Protein AF-A0A0L0DKL2-F1 (afdb_monomer_lite)

pLDDT: mean 79.84, std 20.57, range [24.14, 98.56]

Sequence (684 aa):
MLRSSSLCNRSAAVASRLVRRLASSDIDAQRCAHLALGRIAAVEPHPNADRLVVCRVEVAQENGVSPVETTIVCGAPNVVEGMFVPVALPGARLTTFAPPAKAKADVAAHSSPASPGPDAVTALTGAGKTVEIKLKKAKLRGVKSAGMMLSAREMGIDSGDPAHSSGLLDLSPFVAELVGSDSNAWSALDLGQVMDASNWLGLGSVAERGAALEAWSSKLTSYSSALAVLEWDRHVNMPPGAAAARAAPLSQLQMASKAVVMDGDIGPIAASLASDPYLAAAAAETGESELSHLPASARLALRKRAVTGSVSDALIEAESKAVSATLAAWSASKAQPDAQLDWPAFAPLLQEVIDVKVAQAAAVDTHAAGIESETPYDVALAMFNPGLKFADLGPMFFDDLAPALRDLVGRKPTLAEAPEEVRAALNAPVADRDALMGLCKEVVAAQGFDFDAGRLDLSPHPFTIGIHKSDVRITTRTESVLEALLATVHEAGHGLYEQGRGSGSVPYGTPASDILSVGIHESQAILYERYIGQSLPFWEWVWPKVQAALPELAPGASAHDAYLAANAPDLSGIRVSADELRYPLHIVLRTSLEAKMFNGELKAADLPDAWNEEAGALGIPEARGPGPLQDMHWAMGAFGYFPSYTLGAMYAAQMIGAASAQVPELADGNYPAAFTALKPSARR

Structure (mmCIF, N/CA/C/O backbone):
data_AF-A0A0L0DKL2-F1
#
_entry.id   AF-A0A0L0DKL2-F1
#
loop_
_atom_site.group_PDB
_atom_site.id
_atom_site.type_symbol
_atom_site.label_atom_id
_atom_site.label_alt_id
_atom_site.label_comp_id
_atom_site.label_asym_id
_atom_site.label_entity_id
_atom_site.label_seq_id
_atom_site.pdbx_PDB_ins_code
_atom_site.Cartn_x
_atom_site.Cartn_y
_atom_site.Cartn_z
_atom_site.occupancy
_atom_site.B_iso_or_equiv
_atom_site.auth_seq_id
_atom_site.auth_comp_id
_atom_site.auth_asym_id
_atom_site.auth_atom_id
_atom_site.pdbx_PDB_model_num
ATOM 1 N N . MET A 1 1 ? -8.057 -9.614 -44.641 1.00 29.44 1 MET A N 1
ATOM 2 C CA . MET A 1 1 ? -8.191 -8.441 -45.536 1.00 29.44 1 MET A CA 1
ATOM 3 C C . MET A 1 1 ? -9.092 -7.425 -44.847 1.00 29.44 1 MET A C 1
ATOM 5 O O . MET A 1 1 ? -10.098 -7.853 -44.304 1.00 29.44 1 MET A O 1
ATOM 9 N N . LEU A 1 2 ? -8.709 -6.140 -44.868 1.00 24.78 2 LEU A N 1
ATOM 10 C CA . LEU A 1 2 ? -9.273 -4.979 -44.140 1.00 24.78 2 LEU A CA 1
ATOM 11 C C . LEU A 1 2 ? -8.710 -4.702 -42.728 1.00 24.78 2 LEU A C 1
ATOM 13 O O . LEU A 1 2 ? -9.442 -4.716 -41.747 1.00 24.78 2 LEU A O 1
ATOM 17 N N . ARG A 1 3 ? -7.413 -4.367 -42.655 1.00 24.14 3 ARG A N 1
ATOM 18 C CA . ARG A 1 3 ? -6.816 -3.434 -41.673 1.00 24.14 3 ARG A CA 1
ATOM 19 C C . ARG A 1 3 ? -5.539 -2.844 -42.290 1.00 24.14 3 ARG A C 1
ATOM 21 O O . ARG A 1 3 ? -4.489 -3.458 -42.177 1.00 24.14 3 ARG A O 1
ATOM 28 N N . SER A 1 4 ? -5.615 -1.720 -43.007 1.00 28.30 4 SER A N 1
ATOM 29 C CA . SER A 1 4 ? -4.387 -1.035 -43.469 1.00 28.30 4 SER A CA 1
ATOM 30 C C . SER A 1 4 ? -4.508 0.469 -43.749 1.00 28.30 4 SER A C 1
ATOM 32 O O . SER A 1 4 ? -3.552 1.052 -44.241 1.00 28.30 4 SER A O 1
ATOM 34 N N . SER A 1 5 ? -5.633 1.136 -43.469 1.00 24.72 5 SER A N 1
ATOM 35 C CA . SER A 1 5 ? -5.851 2.498 -43.996 1.00 24.72 5 SER A CA 1
ATOM 36 C C . SER A 1 5 ? -5.999 3.624 -42.967 1.00 24.72 5 SER A C 1
ATOM 38 O O . SER A 1 5 ? -6.076 4.777 -43.380 1.00 24.72 5 SER A O 1
ATOM 40 N N . SER A 1 6 ? -5.989 3.369 -41.652 1.00 24.83 6 SER A N 1
ATOM 41 C CA . SER A 1 6 ? -6.178 4.446 -40.655 1.00 24.83 6 SER A CA 1
ATOM 42 C C . SER A 1 6 ? -4.910 4.915 -39.928 1.00 24.83 6 SER A C 1
ATOM 44 O O . SER A 1 6 ? -4.950 5.976 -39.313 1.00 24.83 6 SER A O 1
ATOM 46 N N . LEU A 1 7 ? -3.782 4.201 -40.034 1.00 27.64 7 LEU A N 1
ATOM 47 C CA . LEU A 1 7 ? -2.496 4.603 -39.429 1.00 27.64 7 LEU A CA 1
ATOM 48 C C . LEU A 1 7 ? -1.712 5.625 -40.275 1.00 27.64 7 LEU A C 1
ATOM 50 O O . LEU A 1 7 ? -0.854 6.329 -39.755 1.00 27.64 7 LEU A O 1
ATOM 54 N N . CYS A 1 8 ? -2.037 5.765 -41.563 1.00 25.92 8 CYS A N 1
ATOM 55 C CA . CYS A 1 8 ? -1.268 6.600 -42.492 1.00 25.92 8 CYS A CA 1
ATOM 56 C C . CYS A 1 8 ? -1.589 8.111 -42.384 1.00 25.92 8 CYS A C 1
ATOM 58 O O . CYS A 1 8 ? -0.745 8.947 -42.685 1.00 25.92 8 CYS A O 1
ATOM 60 N N . ASN A 1 9 ? -2.772 8.497 -41.883 1.00 26.53 9 ASN A N 1
ATOM 61 C CA . ASN A 1 9 ? -3.268 9.880 -42.017 1.00 26.53 9 ASN A CA 1
ATOM 62 C C . ASN A 1 9 ? -3.203 10.763 -40.758 1.00 26.53 9 ASN A C 1
ATOM 64 O O . ASN A 1 9 ? -3.758 11.861 -40.762 1.00 26.53 9 ASN A O 1
ATOM 68 N N . ARG A 1 10 ? -2.524 10.344 -39.682 1.00 28.45 10 ARG A N 1
ATOM 69 C CA . ARG A 1 10 ? -2.315 11.200 -38.490 1.00 28.45 10 ARG A CA 1
ATOM 70 C C . ARG A 1 10 ? -0.860 11.301 -38.016 1.00 28.45 10 ARG A C 1
ATOM 72 O O . ARG A 1 10 ? -0.613 11.837 -36.944 1.00 28.45 10 ARG A O 1
ATOM 79 N N . SER A 1 11 ? 0.099 10.866 -38.836 1.00 35.09 11 SER A N 1
ATOM 80 C CA . SER A 1 11 ? 1.532 10.864 -38.488 1.00 35.09 11 SER A CA 1
ATOM 81 C C . SER A 1 11 ? 2.307 12.104 -38.971 1.00 35.09 11 SER A C 1
ATOM 83 O O . SER A 1 11 ? 3.428 12.350 -38.536 1.00 35.09 11 SER A O 1
ATOM 85 N N . ALA A 1 12 ? 1.713 12.931 -39.838 1.00 29.50 12 ALA A N 1
ATOM 86 C CA . ALA A 1 12 ? 2.438 13.993 -40.545 1.00 29.50 12 ALA A CA 1
ATOM 87 C C . ALA A 1 12 ? 2.711 15.271 -39.724 1.00 29.50 12 ALA A C 1
ATOM 89 O O . ALA A 1 12 ? 3.465 16.118 -40.180 1.00 29.50 12 ALA A O 1
ATOM 90 N N . ALA A 1 13 ? 2.119 15.444 -38.535 1.00 29.72 13 ALA A N 1
ATOM 91 C CA . ALA A 1 13 ? 2.308 16.658 -37.724 1.00 29.72 13 ALA A CA 1
ATOM 92 C C . ALA A 1 13 ? 3.196 16.459 -36.478 1.00 29.72 13 ALA A C 1
ATOM 94 O O . ALA A 1 13 ? 3.588 17.442 -35.850 1.00 29.72 13 ALA A O 1
ATOM 95 N N . VAL A 1 14 ? 3.528 15.211 -36.126 1.00 31.23 14 VAL A N 1
ATOM 96 C CA . VAL A 1 14 ? 4.252 14.862 -34.886 1.00 31.23 14 VAL A CA 1
ATOM 97 C C . VAL A 1 14 ? 5.723 14.505 -35.162 1.00 31.23 14 VAL A C 1
ATOM 99 O O . VAL A 1 14 ? 6.608 14.897 -34.404 1.00 31.23 14 VAL A O 1
ATOM 102 N N . ALA A 1 15 ? 6.029 13.893 -36.313 1.00 32.94 15 ALA A N 1
ATOM 103 C CA . ALA A 1 15 ? 7.392 13.479 -36.682 1.00 32.94 15 ALA A CA 1
ATOM 104 C C . ALA A 1 15 ? 8.391 14.652 -36.850 1.00 32.94 15 ALA A C 1
ATOM 106 O O . ALA A 1 15 ? 9.566 14.524 -36.516 1.00 32.94 15 ALA A O 1
ATOM 107 N N . SER A 1 16 ? 7.916 15.843 -37.243 1.00 33.62 16 SER A N 1
ATOM 108 C CA . SER A 1 16 ? 8.717 17.082 -37.368 1.00 33.62 16 SER A CA 1
ATOM 109 C C . SER A 1 16 ? 9.245 17.640 -36.024 1.00 33.62 16 SER A C 1
ATOM 111 O O . SER A 1 16 ? 10.084 18.541 -35.980 1.00 33.62 16 SER A O 1
ATOM 113 N N . ARG A 1 17 ? 8.799 17.095 -34.882 1.00 35.69 17 ARG A N 1
ATOM 114 C CA . ARG A 1 17 ? 9.321 17.451 -33.546 1.00 35.69 17 ARG A CA 1
ATOM 115 C C . ARG A 1 17 ? 10.245 16.395 -32.938 1.00 35.69 17 ARG A C 1
ATOM 117 O O . ARG A 1 17 ? 11.000 16.729 -32.025 1.00 35.69 17 ARG A O 1
ATOM 124 N N . LEU A 1 18 ? 10.241 15.173 -33.473 1.00 35.19 18 LEU A N 1
ATOM 125 C CA . LEU A 1 18 ? 10.936 13.997 -32.935 1.00 35.19 18 LEU A CA 1
ATOM 126 C C . LEU A 1 18 ? 12.467 14.147 -32.988 1.00 35.19 18 LEU A C 1
ATOM 128 O O . LEU A 1 18 ? 13.184 13.845 -32.037 1.00 35.19 18 LEU A O 1
ATOM 132 N N . VAL A 1 19 ? 12.964 14.759 -34.058 1.00 34.75 19 VAL A N 1
ATOM 133 C CA . VAL A 1 19 ? 14.386 15.041 -34.275 1.00 34.75 19 VAL A CA 1
ATOM 134 C C . VAL A 1 19 ? 14.915 16.186 -33.380 1.00 34.75 19 VAL A C 1
ATOM 136 O O . VAL A 1 19 ? 16.104 16.230 -33.063 1.00 34.75 19 VAL A O 1
ATOM 139 N N . ARG A 1 20 ? 14.043 17.072 -32.869 1.00 34.16 20 ARG A N 1
ATOM 140 C CA . ARG A 1 20 ? 14.421 18.148 -31.926 1.00 34.16 20 ARG A CA 1
ATOM 141 C C . ARG A 1 20 ? 14.434 17.725 -30.450 1.00 34.16 20 ARG A C 1
ATOM 143 O O . ARG A 1 20 ? 14.860 18.529 -29.625 1.00 34.16 20 ARG A O 1
ATOM 150 N N . ARG A 1 21 ? 13.970 16.520 -30.096 1.00 36.09 21 ARG A N 1
ATOM 151 C CA . ARG A 1 21 ? 13.740 16.105 -28.693 1.00 36.09 21 ARG A CA 1
ATOM 152 C C . ARG A 1 21 ? 14.419 14.802 -28.250 1.00 36.09 21 ARG A C 1
ATOM 154 O O . ARG A 1 21 ? 14.198 14.383 -27.121 1.00 36.09 21 ARG A O 1
ATOM 161 N N . LEU A 1 22 ? 15.305 14.218 -29.060 1.00 34.78 22 LEU A N 1
ATOM 162 C CA . LEU A 1 22 ? 16.212 13.101 -28.706 1.00 34.78 22 LEU A CA 1
ATOM 163 C C . LEU A 1 22 ? 17.305 13.507 -27.681 1.00 34.78 22 LEU A C 1
ATOM 165 O O . LEU A 1 22 ? 18.473 13.160 -27.801 1.00 34.78 22 LEU A O 1
ATOM 169 N N . ALA A 1 23 ? 16.935 14.314 -26.692 1.00 33.50 23 ALA A N 1
ATOM 170 C CA . ALA A 1 23 ? 17.777 15.312 -26.065 1.00 33.50 23 ALA A CA 1
ATOM 171 C C . ALA A 1 23 ? 17.703 15.256 -24.541 1.00 33.50 23 ALA A C 1
ATOM 173 O O . ALA A 1 23 ? 17.021 16.069 -23.923 1.00 33.50 23 ALA A O 1
ATOM 174 N N . SER A 1 24 ? 18.393 14.312 -23.907 1.00 37.81 24 SER A N 1
ATOM 175 C CA . SER A 1 24 ? 18.483 14.273 -22.436 1.00 37.81 24 SER A CA 1
ATOM 176 C C . SER A 1 24 ? 19.273 15.462 -21.850 1.00 37.81 24 SER A C 1
ATOM 178 O O . SER A 1 24 ? 19.327 15.640 -20.636 1.00 37.81 24 SER A O 1
ATOM 180 N N . SER A 1 25 ? 19.833 16.315 -22.717 1.00 39.03 25 SER A N 1
ATOM 181 C CA . SER A 1 25 ? 20.375 17.650 -22.452 1.00 39.03 25 SER A CA 1
ATOM 182 C C . SER A 1 25 ? 20.197 18.548 -23.695 1.00 39.03 25 SER A C 1
ATOM 184 O O . SER A 1 25 ? 20.017 18.036 -24.804 1.00 39.03 25 SER A O 1
ATOM 186 N N . ASP A 1 26 ? 20.333 19.878 -23.567 1.00 34.41 26 ASP A N 1
ATOM 187 C CA . ASP A 1 26 ? 20.348 20.837 -24.703 1.00 34.41 26 ASP A CA 1
ATOM 188 C C . ASP A 1 26 ? 21.360 20.465 -25.816 1.00 34.41 26 ASP A C 1
ATOM 190 O O . ASP A 1 26 ? 21.284 20.948 -26.952 1.00 34.41 26 ASP A O 1
ATOM 194 N N . ILE A 1 27 ? 22.329 19.604 -25.491 1.00 33.72 27 ILE A N 1
ATOM 195 C CA . ILE A 1 27 ? 23.403 19.140 -26.368 1.00 33.72 27 ILE A CA 1
ATOM 196 C C . ILE A 1 27 ? 22.922 18.005 -27.286 1.00 33.72 27 ILE A C 1
ATOM 198 O O . ILE A 1 27 ? 23.228 18.036 -28.477 1.00 33.72 27 ILE A O 1
ATOM 202 N N . ASP A 1 28 ? 22.117 17.061 -26.793 1.00 39.50 28 ASP A N 1
ATOM 203 C CA . ASP A 1 28 ? 21.654 15.901 -27.572 1.00 39.50 28 ASP A CA 1
ATOM 204 C C . ASP A 1 28 ? 20.499 16.256 -28.541 1.00 39.50 28 ASP A C 1
ATOM 206 O O . ASP A 1 28 ? 20.437 15.736 -29.656 1.00 39.50 28 ASP A O 1
ATOM 210 N N . ALA A 1 29 ? 19.695 17.285 -28.228 1.00 37.81 29 ALA A N 1
ATOM 211 C CA . ALA A 1 29 ? 18.717 17.891 -29.158 1.00 37.81 29 ALA A CA 1
ATOM 212 C C . ALA A 1 29 ? 19.386 18.426 -30.418 1.00 37.81 29 ALA A C 1
ATOM 214 O O . ALA A 1 29 ? 18.870 18.290 -31.526 1.00 37.81 29 ALA A O 1
ATOM 215 N N . GLN A 1 30 ? 20.555 19.047 -30.250 1.00 38.97 30 GLN A N 1
ATOM 216 C CA . GLN A 1 30 ? 21.329 19.595 -31.359 1.00 38.97 30 GLN A CA 1
ATOM 217 C C . GLN A 1 30 ? 22.033 18.504 -32.180 1.00 38.97 30 GLN A C 1
ATOM 219 O O . GLN A 1 30 ? 22.383 18.766 -33.332 1.00 38.97 30 GLN A O 1
ATOM 224 N N . ARG A 1 31 ? 22.248 17.300 -31.622 1.00 46.16 31 ARG A N 1
ATOM 225 C CA . ARG A 1 31 ? 22.868 16.164 -32.331 1.00 46.16 31 ARG A CA 1
ATOM 226 C C . ARG A 1 31 ? 21.918 15.567 -33.359 1.00 46.16 31 ARG A C 1
ATOM 228 O O . ARG A 1 31 ? 22.314 15.395 -34.509 1.00 46.16 31 ARG A O 1
ATOM 235 N N . CYS A 1 32 ? 20.671 15.314 -32.969 1.00 48.66 32 CYS A N 1
ATOM 236 C CA . CYS A 1 32 ? 19.696 14.667 -33.842 1.00 48.66 32 CYS A CA 1
ATOM 237 C C . CYS A 1 32 ? 19.052 15.627 -34.845 1.00 48.66 32 CYS A C 1
ATOM 239 O O . CYS A 1 32 ? 18.753 15.174 -35.944 1.00 48.66 32 CYS A O 1
ATOM 241 N N . ALA A 1 33 ? 18.949 16.935 -34.535 1.00 54.28 33 ALA A N 1
ATOM 242 C CA . ALA A 1 33 ? 18.310 18.004 -35.337 1.00 54.28 33 ALA A CA 1
ATOM 243 C C . ALA A 1 33 ? 18.721 18.102 -36.824 1.00 54.28 33 ALA A C 1
ATOM 245 O O . ALA A 1 33 ? 18.127 18.853 -37.598 1.00 54.28 33 ALA A O 1
ATOM 246 N N . HIS A 1 34 ? 19.774 17.390 -37.210 1.00 72.25 34 HIS A N 1
ATOM 247 C CA . HIS A 1 34 ? 20.380 17.426 -38.530 1.00 72.25 34 HIS A CA 1
ATOM 248 C C . HIS A 1 34 ? 20.650 16.024 -39.093 1.00 72.25 34 HIS A C 1
ATOM 250 O O . HIS A 1 34 ? 21.422 15.911 -40.040 1.00 72.25 34 HIS A O 1
ATOM 256 N N . LEU A 1 35 ? 20.060 14.969 -38.524 1.00 79.06 35 LEU A N 1
ATOM 257 C CA . LEU A 1 35 ? 20.120 13.617 -39.075 1.00 79.06 35 LEU A CA 1
ATOM 258 C C . LEU A 1 35 ? 18.883 13.334 -39.927 1.00 79.06 35 LEU A C 1
ATOM 260 O O . LEU A 1 35 ? 17.768 13.679 -39.544 1.00 79.06 35 LEU A O 1
ATOM 264 N N . ALA A 1 36 ? 19.082 12.700 -41.076 1.00 83.69 36 ALA A N 1
ATOM 265 C CA . ALA A 1 36 ? 18.012 12.352 -41.998 1.00 83.69 36 ALA A CA 1
ATOM 266 C C . ALA A 1 36 ? 18.309 11.038 -42.727 1.00 83.69 36 ALA A C 1
ATOM 268 O O . ALA A 1 36 ? 19.461 10.615 -42.825 1.00 83.69 36 ALA A O 1
ATOM 269 N N . LEU A 1 37 ? 17.265 10.411 -43.264 1.00 86.94 37 LEU A N 1
ATOM 270 C CA . LEU A 1 37 ? 17.404 9.307 -44.206 1.00 86.94 37 LEU A CA 1
ATOM 271 C C . LEU A 1 37 ? 17.837 9.870 -45.565 1.00 86.94 37 LEU A C 1
ATOM 273 O O . LEU A 1 37 ? 17.217 10.804 -46.078 1.00 86.94 37 LEU A O 1
ATOM 277 N N . GLY A 1 38 ? 18.898 9.322 -46.151 1.00 90.56 38 GLY A N 1
ATOM 278 C CA . GLY A 1 38 ? 19.364 9.706 -47.478 1.00 90.56 38 GLY A CA 1
ATOM 279 C C . GLY A 1 38 ? 19.451 8.524 -48.426 1.00 90.56 38 GLY A C 1
ATOM 280 O O . GLY A 1 38 ? 19.875 7.445 -48.025 1.00 90.56 38 GLY A O 1
ATOM 281 N N . ARG A 1 39 ? 19.103 8.749 -49.692 1.00 93.38 39 ARG A N 1
ATOM 282 C CA . ARG A 1 39 ? 19.331 7.825 -50.802 1.00 93.38 39 ARG A CA 1
ATOM 283 C C . ARG A 1 39 ? 20.477 8.338 -51.663 1.00 93.38 39 ARG A C 1
ATOM 285 O O . ARG A 1 39 ? 20.460 9.483 -52.114 1.00 93.38 39 ARG A O 1
ATOM 292 N N . ILE A 1 40 ? 21.472 7.502 -51.925 1.00 93.94 40 ILE A N 1
ATOM 293 C CA . ILE A 1 40 ? 22.588 7.860 -52.805 1.00 93.94 40 ILE A CA 1
ATOM 294 C C . ILE A 1 40 ? 22.101 7.807 -54.258 1.00 93.94 40 ILE A C 1
ATOM 296 O O . ILE A 1 40 ? 21.870 6.733 -54.800 1.00 93.94 40 ILE A O 1
ATOM 300 N N . ALA A 1 41 ? 21.926 8.965 -54.889 1.00 92.38 41 ALA A N 1
ATOM 301 C CA . ALA A 1 41 ? 21.422 9.080 -56.255 1.00 92.38 41 ALA A CA 1
ATOM 302 C C . ALA A 1 41 ? 22.512 8.866 -57.316 1.00 92.38 41 ALA A C 1
ATOM 304 O O . ALA A 1 41 ? 22.228 8.295 -58.362 1.00 92.38 41 ALA A O 1
ATOM 305 N N . ALA A 1 42 ? 23.744 9.319 -57.056 1.00 93.69 42 ALA A N 1
ATOM 306 C CA . ALA A 1 42 ? 24.882 9.126 -57.960 1.00 93.69 42 ALA A CA 1
ATOM 307 C C . ALA A 1 42 ? 26.216 9.112 -57.201 1.00 93.69 42 ALA A C 1
ATOM 309 O O . ALA A 1 42 ? 26.351 9.806 -56.185 1.00 93.69 42 ALA A O 1
ATOM 310 N N . VAL A 1 43 ? 27.207 8.375 -57.709 1.00 94.62 43 VAL A N 1
ATOM 311 C CA . VAL A 1 43 ? 28.568 8.300 -57.152 1.00 94.62 43 VAL A CA 1
ATOM 312 C C . VAL A 1 43 ? 29.601 8.539 -58.255 1.00 94.62 43 VAL A C 1
ATOM 314 O O . VAL A 1 43 ? 29.779 7.718 -59.148 1.00 94.62 43 VAL A O 1
ATOM 317 N N . GLU A 1 44 ? 30.339 9.647 -58.169 1.00 93.56 44 GLU A N 1
ATOM 318 C CA . GLU A 1 44 ? 31.346 10.026 -59.170 1.00 93.56 44 GLU A CA 1
ATOM 319 C C . GLU A 1 44 ? 32.768 10.067 -58.575 1.00 93.56 44 GLU A C 1
ATOM 321 O O . GLU A 1 44 ? 32.941 10.433 -57.407 1.00 93.56 44 GLU A O 1
ATOM 326 N N . PRO A 1 45 ? 33.826 9.746 -59.348 1.00 91.69 45 PRO A N 1
ATOM 327 C CA . PRO A 1 45 ? 35.206 9.897 -58.890 1.00 91.69 45 PRO A CA 1
ATOM 328 C C . PRO A 1 45 ? 35.524 11.344 -58.498 1.00 91.69 45 PRO A C 1
ATOM 330 O O . PRO A 1 45 ? 35.196 12.289 -59.220 1.00 91.69 45 PRO A O 1
ATOM 333 N N . HIS A 1 46 ? 36.210 11.546 -57.371 1.00 92.50 46 HIS A N 1
ATOM 334 C CA . HIS A 1 46 ? 36.582 12.893 -56.959 1.00 92.50 46 HIS A CA 1
ATOM 335 C C . HIS A 1 46 ? 37.692 13.465 -57.869 1.00 92.50 46 HIS A C 1
ATOM 337 O O . HIS A 1 46 ? 38.769 12.874 -57.964 1.00 92.50 46 HIS A O 1
ATOM 343 N N . PRO A 1 47 ? 37.524 14.669 -58.455 1.00 86.81 47 PRO A N 1
ATOM 344 C CA . PRO A 1 47 ? 38.418 15.200 -59.496 1.00 86.81 47 PRO A CA 1
ATOM 345 C C . PRO A 1 47 ? 39.865 15.422 -59.033 1.00 86.81 47 PRO A C 1
ATOM 347 O O . PRO A 1 47 ? 40.784 15.451 -59.842 1.00 86.81 47 PRO A O 1
ATOM 350 N N . ASN A 1 48 ? 40.066 15.587 -57.721 1.00 88.00 48 ASN A N 1
ATOM 351 C CA . ASN A 1 48 ? 41.367 15.884 -57.113 1.00 88.00 48 ASN A CA 1
ATOM 352 C C . ASN A 1 48 ? 41.799 14.860 -56.034 1.00 88.00 48 ASN A C 1
ATOM 354 O O . ASN A 1 48 ? 42.584 15.204 -55.141 1.00 88.00 48 ASN A O 1
ATOM 358 N N . ALA A 1 49 ? 41.213 13.650 -56.000 1.00 87.12 49 ALA A N 1
ATOM 359 C CA . ALA A 1 49 ? 41.537 12.657 -54.967 1.00 87.12 49 ALA A CA 1
ATOM 360 C C . ALA A 1 49 ? 41.177 11.209 -55.340 1.00 87.12 49 ALA A C 1
ATOM 362 O O . ALA A 1 49 ? 40.006 10.883 -55.465 1.00 87.12 49 ALA A O 1
ATOM 363 N N . ASP A 1 50 ? 42.168 10.317 -55.339 1.00 83.56 50 ASP A N 1
ATOM 364 C CA . ASP A 1 50 ? 41.985 8.915 -55.763 1.00 83.56 50 ASP A CA 1
ATOM 365 C C . ASP A 1 50 ? 41.201 8.037 -54.771 1.00 83.56 50 ASP A C 1
ATOM 367 O O . ASP A 1 50 ? 40.780 6.937 -55.106 1.00 83.56 50 ASP A O 1
ATOM 371 N N . ARG A 1 51 ? 41.041 8.491 -53.520 1.00 84.25 51 ARG A N 1
ATOM 372 C CA . ARG A 1 51 ? 40.381 7.738 -52.432 1.00 84.25 51 ARG A CA 1
ATOM 373 C C . ARG A 1 51 ? 39.051 8.341 -51.987 1.00 84.25 51 ARG A C 1
ATOM 375 O O . ARG A 1 51 ? 38.542 7.965 -50.936 1.00 84.25 51 ARG A O 1
ATOM 382 N N . LEU A 1 52 ? 38.544 9.331 -52.716 1.00 88.62 52 LEU A N 1
ATOM 383 C CA . LEU A 1 52 ? 37.277 9.979 -52.406 1.00 88.62 52 LEU A CA 1
ATOM 384 C C . LEU A 1 52 ? 36.353 9.890 -53.613 1.00 88.62 52 LEU A C 1
ATOM 386 O O . LEU A 1 52 ? 36.798 9.922 -54.760 1.00 88.62 52 LEU A O 1
ATOM 390 N N . VAL A 1 53 ? 35.063 9.856 -53.331 1.00 90.75 53 VAL A N 1
ATOM 391 C CA . VAL A 1 53 ? 33.995 9.984 -54.315 1.00 90.75 53 VAL A CA 1
ATOM 392 C C . VAL A 1 53 ? 33.133 11.192 -53.978 1.00 90.75 53 VAL A C 1
ATOM 394 O O . VAL A 1 53 ? 33.071 11.641 -52.829 1.00 90.75 53 VAL A O 1
ATOM 397 N N . VAL A 1 54 ? 32.490 11.746 -54.996 1.00 92.75 54 VAL A N 1
ATOM 398 C CA . VAL A 1 54 ? 31.496 12.804 -54.876 1.00 92.75 54 VAL A CA 1
ATOM 399 C C . VAL A 1 54 ? 30.135 12.147 -55.028 1.00 92.75 54 VAL A C 1
ATOM 401 O O . VAL A 1 54 ? 29.774 11.698 -56.112 1.00 92.75 54 VAL A O 1
ATOM 404 N N . CYS A 1 55 ? 29.394 12.071 -53.927 1.00 94.25 55 CYS A N 1
ATOM 405 C CA . CYS A 1 55 ? 28.061 11.497 -53.913 1.00 94.25 55 CYS A CA 1
ATOM 406 C C . CYS A 1 55 ? 27.020 12.599 -54.042 1.00 94.25 55 CYS A C 1
ATOM 408 O O . CYS A 1 55 ? 27.069 13.616 -53.341 1.00 94.25 55 CYS A O 1
ATOM 410 N N . ARG A 1 56 ? 26.041 12.362 -54.903 1.00 95.00 56 ARG A N 1
ATOM 411 C CA . ARG A 1 56 ? 24.781 13.091 -54.929 1.00 95.00 56 ARG A CA 1
ATOM 412 C C . ARG A 1 56 ? 23.787 12.304 -54.090 1.00 95.00 56 ARG A C 1
ATOM 414 O O . ARG A 1 56 ? 23.556 11.132 -54.369 1.00 95.00 56 ARG A O 1
ATOM 421 N N . VAL A 1 57 ? 23.253 12.916 -53.043 1.00 92.81 57 VAL A N 1
ATOM 422 C CA . VAL A 1 57 ? 22.406 12.245 -52.053 1.00 92.81 57 VAL A CA 1
ATOM 423 C C . VAL A 1 57 ? 21.071 12.971 -51.974 1.00 92.81 57 VAL A C 1
ATOM 425 O O . VAL A 1 57 ? 21.035 14.168 -51.699 1.00 92.81 57 VAL A O 1
ATOM 428 N N . GLU A 1 58 ? 19.983 12.256 -52.226 1.00 92.94 58 GLU A N 1
ATOM 429 C CA . GLU A 1 58 ? 18.617 12.719 -51.998 1.00 92.94 58 GLU A CA 1
ATOM 430 C C . GLU A 1 58 ? 18.297 12.539 -50.517 1.00 92.94 58 GLU A C 1
ATOM 432 O O . GLU A 1 58 ? 18.288 11.419 -50.017 1.00 92.94 58 GLU A O 1
ATOM 437 N N . VAL A 1 59 ? 18.064 13.630 -49.795 1.00 88.88 59 VAL A N 1
ATOM 438 C CA . VAL A 1 59 ? 17.823 13.591 -48.349 1.00 88.88 59 VAL A CA 1
ATOM 439 C C . VAL A 1 59 ? 16.347 13.823 -48.073 1.00 88.88 59 VAL A C 1
ATOM 441 O O . VAL A 1 59 ? 15.810 14.876 -48.439 1.00 88.88 59 VAL A O 1
ATOM 444 N N . ALA A 1 60 ? 15.706 12.853 -47.416 1.00 83.44 60 ALA A N 1
ATOM 445 C CA . ALA A 1 60 ? 14.316 12.949 -46.987 1.00 83.44 60 ALA A CA 1
ATOM 446 C C . ALA A 1 60 ? 14.103 14.218 -46.151 1.00 83.44 60 ALA A C 1
ATOM 448 O O . ALA A 1 60 ? 14.957 14.611 -45.351 1.00 83.44 60 ALA A O 1
ATOM 449 N N . GLN A 1 61 ? 12.977 14.885 -46.382 1.00 74.88 61 GLN A N 1
ATOM 450 C CA . GLN A 1 61 ? 12.597 16.104 -45.679 1.00 74.88 61 GLN A CA 1
ATOM 451 C C . GLN A 1 61 ? 11.423 15.817 -44.747 1.00 74.88 61 GLN A C 1
ATOM 453 O O . GLN A 1 61 ? 10.615 14.924 -44.999 1.00 74.88 61 GLN A O 1
ATOM 458 N N . GLU A 1 62 ? 11.298 16.608 -43.684 1.00 59.94 62 GLU A N 1
ATOM 459 C CA . GLU A 1 62 ? 10.139 16.523 -42.797 1.00 59.94 62 GLU A CA 1
ATOM 460 C C . GLU A 1 62 ? 8.825 16.768 -43.570 1.00 59.94 62 GLU A C 1
ATOM 462 O O . GLU A 1 62 ? 8.766 17.575 -44.501 1.00 59.94 62 GLU A O 1
ATOM 467 N N . ASN A 1 63 ? 7.748 16.103 -43.137 1.00 56.53 63 ASN A N 1
ATOM 468 C CA . ASN A 1 63 ? 6.367 16.301 -43.603 1.00 56.53 63 ASN A CA 1
ATOM 469 C C . ASN A 1 63 ? 6.091 15.928 -45.075 1.00 56.53 63 ASN A C 1
ATOM 471 O O . ASN A 1 63 ? 5.224 16.530 -45.708 1.00 56.53 63 ASN A O 1
ATOM 475 N N . GLY A 1 64 ? 6.801 14.938 -45.628 1.00 55.91 64 GLY A N 1
ATOM 476 C CA . GLY A 1 64 ? 6.527 14.419 -46.977 1.00 55.91 64 GLY A CA 1
ATOM 477 C C . GLY A 1 64 ? 6.859 15.407 -48.101 1.00 55.91 64 GLY A C 1
ATOM 478 O O . GLY A 1 64 ? 6.355 15.282 -49.218 1.00 55.91 64 GLY A O 1
ATOM 479 N N . VAL A 1 65 ? 7.693 16.407 -47.807 1.00 66.25 65 VAL A N 1
ATOM 480 C CA . VAL A 1 65 ? 8.267 17.299 -48.815 1.00 66.25 65 VAL A CA 1
ATOM 481 C C . VAL A 1 65 ? 9.238 16.503 -49.687 1.00 66.25 65 VAL A C 1
ATOM 483 O O . VAL A 1 65 ? 9.891 15.565 -49.229 1.00 66.25 65 VAL A O 1
ATOM 486 N N . SER A 1 66 ? 9.335 16.878 -50.963 1.00 75.00 66 SER A N 1
ATOM 487 C CA . SER A 1 66 ? 10.246 16.234 -51.906 1.00 75.00 66 SER A CA 1
ATOM 488 C C . SER A 1 66 ? 11.692 16.233 -51.380 1.00 75.00 66 SER A C 1
ATOM 490 O O . SER A 1 66 ? 12.138 17.262 -50.858 1.00 75.00 66 SER A O 1
ATOM 492 N N . PRO A 1 67 ? 12.428 15.112 -51.515 1.00 82.12 67 PRO A N 1
ATOM 493 C CA . PRO A 1 67 ? 13.807 15.015 -51.056 1.00 82.12 67 PRO A CA 1
ATOM 494 C C . PRO A 1 67 ? 14.680 16.137 -51.617 1.00 82.12 67 PRO A C 1
ATOM 496 O O . PRO A 1 67 ? 14.551 16.527 -52.780 1.00 82.12 67 PRO A O 1
ATOM 499 N N . VAL A 1 68 ? 15.588 16.651 -50.790 1.00 85.19 68 VAL A N 1
ATOM 500 C CA . VAL A 1 68 ? 16.541 17.683 -51.208 1.00 85.19 68 VAL A CA 1
ATOM 501 C C . VAL A 1 68 ? 17.841 17.016 -51.616 1.00 85.19 68 VAL A C 1
ATOM 503 O O . VAL A 1 68 ? 18.442 16.270 -50.846 1.00 85.19 68 VAL A O 1
ATOM 506 N N . GLU A 1 69 ? 18.297 17.323 -52.825 1.00 89.69 69 GLU A N 1
ATOM 507 C CA . GLU A 1 69 ? 19.582 16.853 -53.323 1.00 89.69 69 GLU A CA 1
ATOM 508 C C . GLU A 1 69 ? 20.736 17.615 -52.651 1.00 89.69 69 GLU A C 1
ATOM 510 O O . GLU A 1 69 ? 20.776 18.849 -52.633 1.00 89.69 69 GLU A O 1
ATOM 515 N N . THR A 1 70 ? 21.705 16.879 -52.109 1.00 89.12 70 THR A N 1
ATOM 516 C CA . THR A 1 70 ? 22.930 17.428 -51.523 1.00 89.12 70 THR A CA 1
ATOM 517 C C . THR A 1 70 ? 24.167 16.712 -52.057 1.00 89.12 70 THR A C 1
ATOM 519 O O . THR A 1 70 ? 24.133 15.535 -52.410 1.00 89.12 70 THR A O 1
ATOM 522 N N . THR A 1 71 ? 25.291 17.424 -52.108 1.00 92.56 71 THR A N 1
ATOM 523 C CA . THR A 1 71 ? 26.588 16.851 -52.486 1.00 92.56 71 THR A CA 1
ATOM 524 C C . THR A 1 71 ? 27.380 16.499 -51.233 1.00 92.56 71 THR A C 1
ATOM 526 O O . THR A 1 71 ? 27.677 17.383 -50.423 1.00 92.56 71 THR A O 1
ATOM 529 N N . ILE A 1 72 ? 27.765 15.232 -51.082 1.00 92.56 72 ILE A N 1
ATOM 530 C CA . ILE A 1 72 ? 28.572 14.735 -49.962 1.00 92.56 72 ILE A CA 1
ATOM 531 C C . ILE A 1 72 ? 29.807 14.032 -50.517 1.00 92.56 72 ILE A C 1
ATOM 533 O O . ILE A 1 72 ? 29.708 13.085 -51.288 1.00 92.56 72 ILE A O 1
ATOM 537 N N . VAL A 1 73 ? 30.990 14.490 -50.111 1.00 90.81 73 VAL A N 1
ATOM 538 C CA . VAL A 1 73 ? 32.246 13.804 -50.436 1.00 90.81 73 VAL A CA 1
ATOM 539 C C . VAL A 1 73 ? 32.446 12.660 -49.446 1.00 90.81 73 VAL A C 1
ATOM 541 O O . VAL A 1 73 ? 32.481 12.896 -48.239 1.00 90.81 73 VAL A O 1
ATOM 544 N N . CYS A 1 74 ? 32.593 11.437 -49.951 1.00 88.88 74 CYS A N 1
ATOM 545 C CA . CYS A 1 74 ? 32.698 10.223 -49.147 1.00 88.88 74 CYS A CA 1
ATOM 546 C C . CYS A 1 74 ? 34.005 9.477 -49.432 1.00 88.88 74 CYS A C 1
ATOM 548 O O . CYS A 1 74 ? 34.509 9.498 -50.552 1.00 88.88 74 CYS A O 1
ATOM 550 N N . GLY A 1 75 ? 34.560 8.823 -48.412 1.00 87.00 75 GLY A N 1
ATOM 551 C CA . GLY A 1 75 ? 35.707 7.916 -48.542 1.00 87.00 75 GLY A CA 1
ATOM 552 C C . GLY A 1 75 ? 35.413 6.500 -48.045 1.00 87.00 75 GLY A C 1
ATOM 553 O O . GLY A 1 75 ? 36.348 5.732 -47.834 1.00 87.00 75 GLY A O 1
ATOM 554 N N . ALA A 1 76 ? 34.143 6.175 -47.788 1.00 85.56 76 ALA A N 1
ATOM 555 C CA . ALA A 1 76 ? 33.753 4.861 -47.303 1.00 85.56 76 ALA A CA 1
ATOM 556 C C . ALA A 1 76 ? 33.869 3.822 -48.433 1.00 85.56 76 ALA A C 1
ATOM 558 O O . ALA A 1 76 ? 33.451 4.099 -49.557 1.00 85.56 76 ALA A O 1
ATOM 559 N N . PRO A 1 77 ? 34.419 2.628 -48.159 1.00 83.56 77 PRO A N 1
ATOM 560 C CA . PRO A 1 77 ? 34.688 1.625 -49.189 1.00 83.56 77 PRO A CA 1
ATOM 561 C C . PRO A 1 77 ? 33.423 0.947 -49.737 1.00 83.56 77 PRO A C 1
ATOM 563 O O . PRO A 1 77 ? 33.476 0.346 -50.803 1.00 83.56 77 PRO A O 1
ATOM 566 N N . ASN A 1 78 ? 32.302 1.034 -49.018 1.00 86.56 78 ASN A N 1
ATOM 567 C CA . ASN A 1 78 ? 31.026 0.389 -49.339 1.00 86.56 78 ASN A CA 1
ATOM 568 C C . ASN A 1 78 ? 29.980 1.352 -49.928 1.00 86.56 78 ASN A C 1
ATOM 570 O O . ASN A 1 78 ? 28.800 1.023 -49.969 1.00 86.56 78 ASN A O 1
ATOM 574 N N . VAL A 1 79 ? 30.386 2.551 -50.348 1.00 89.69 79 VAL A N 1
ATOM 575 C CA . VAL A 1 79 ? 29.475 3.531 -50.949 1.00 89.69 79 VAL A CA 1
ATOM 576 C C . VAL A 1 79 ? 29.009 3.064 -52.333 1.00 89.69 79 VAL A C 1
ATOM 578 O O . VAL A 1 79 ? 29.832 2.820 -53.214 1.00 89.69 79 VAL A O 1
ATOM 581 N N . VAL A 1 80 ? 27.694 2.945 -52.535 1.00 90.19 80 VAL A N 1
ATOM 582 C CA . VAL A 1 80 ? 27.096 2.509 -53.811 1.00 90.19 80 VAL A CA 1
ATOM 583 C C . VAL A 1 80 ? 25.845 3.318 -54.153 1.00 90.19 80 VAL A C 1
ATOM 585 O O . VAL A 1 80 ? 25.138 3.798 -53.267 1.00 90.19 80 VAL A O 1
ATOM 588 N N . GLU A 1 81 ? 25.570 3.481 -55.448 1.00 93.25 81 GLU A N 1
ATOM 589 C CA . GLU A 1 81 ? 24.336 4.113 -55.928 1.00 93.25 81 GLU A CA 1
ATOM 590 C C . GLU A 1 81 ? 23.102 3.302 -55.512 1.00 93.25 81 GLU A C 1
ATOM 592 O O . GLU A 1 81 ? 23.113 2.073 -55.505 1.00 93.25 81 GLU A O 1
ATOM 597 N N . GLY A 1 82 ? 22.027 3.999 -55.151 1.00 88.12 82 GLY A N 1
ATOM 598 C CA . GLY A 1 82 ? 20.777 3.420 -54.667 1.00 88.12 82 GLY A CA 1
ATOM 599 C C . GLY A 1 82 ? 20.749 3.081 -53.174 1.00 88.12 82 GLY A C 1
ATOM 600 O O . GLY A 1 82 ? 19.659 2.851 -52.660 1.00 88.12 82 GLY A O 1
ATOM 601 N N . MET A 1 83 ? 21.891 3.095 -52.477 1.00 88.75 83 MET A N 1
ATOM 602 C CA . MET A 1 83 ? 21.968 2.773 -51.048 1.00 88.75 83 MET A CA 1
ATOM 603 C C . MET A 1 83 ? 21.237 3.812 -50.190 1.00 88.75 83 MET A C 1
ATOM 605 O O . MET A 1 83 ? 21.382 5.021 -50.404 1.00 88.75 83 MET A O 1
ATOM 609 N N . PHE A 1 84 ? 20.492 3.334 -49.194 1.00 88.31 84 PHE A N 1
ATOM 610 C CA . PHE A 1 84 ? 19.914 4.161 -48.139 1.00 88.31 84 PHE A CA 1
ATOM 611 C C . PHE A 1 84 ? 20.853 4.232 -46.938 1.00 88.31 84 PHE A C 1
ATOM 613 O O . PHE A 1 84 ? 21.339 3.204 -46.478 1.00 88.31 84 PHE A O 1
ATOM 620 N N . VAL A 1 85 ? 21.108 5.434 -46.422 1.00 88.19 85 VAL A N 1
ATOM 621 C CA . VAL A 1 85 ? 22.066 5.676 -45.331 1.00 88.19 85 VAL A CA 1
ATOM 622 C C . VAL A 1 85 ? 21.582 6.787 -44.393 1.00 88.19 85 VAL A C 1
ATOM 624 O O . VAL A 1 85 ? 20.850 7.682 -44.831 1.00 88.19 85 VAL A O 1
ATOM 627 N N . PRO A 1 86 ? 22.018 6.813 -43.120 1.00 86.38 86 PRO A N 1
ATOM 628 C CA . PRO A 1 86 ? 21.870 7.991 -42.277 1.00 86.38 86 PRO A CA 1
ATOM 629 C C . PRO A 1 86 ? 22.781 9.120 -42.772 1.00 86.38 86 PRO A C 1
ATOM 631 O O . PRO A 1 86 ? 23.971 8.921 -43.039 1.00 86.38 86 PRO A O 1
ATOM 634 N N . VAL A 1 87 ? 22.234 10.329 -42.853 1.00 88.25 87 VAL A N 1
ATOM 635 C CA . VAL A 1 87 ? 22.931 11.531 -43.318 1.00 88.25 87 VAL A CA 1
ATOM 636 C C . VAL A 1 87 ? 22.924 12.594 -42.232 1.00 88.25 87 VAL A C 1
ATOM 638 O O . VAL A 1 87 ? 21.869 13.079 -41.841 1.00 88.25 87 VAL A O 1
ATOM 641 N N . ALA A 1 88 ? 24.112 13.020 -41.808 1.00 84.56 88 ALA A N 1
ATOM 642 C CA . ALA A 1 88 ? 24.312 14.207 -40.993 1.00 84.56 88 ALA A CA 1
ATOM 643 C C . ALA A 1 88 ? 24.475 15.458 -41.864 1.00 84.56 88 ALA A C 1
ATOM 645 O O . ALA A 1 88 ? 25.444 15.613 -42.610 1.00 84.56 88 ALA A O 1
ATOM 646 N N . LEU A 1 89 ? 23.535 16.386 -41.739 1.00 85.44 89 LEU A N 1
ATOM 647 C CA . LEU A 1 89 ? 23.517 17.676 -42.414 1.00 85.44 89 LEU A CA 1
ATOM 648 C C . LEU A 1 89 ? 24.362 18.726 -41.663 1.00 85.44 89 LEU A C 1
ATOM 650 O O . LEU A 1 89 ? 24.648 18.583 -40.470 1.00 85.44 89 LEU A O 1
ATOM 654 N N . PRO A 1 90 ? 24.782 19.820 -42.333 1.00 83.19 90 PRO A N 1
ATOM 655 C CA . PRO A 1 90 ? 25.516 20.901 -41.685 1.00 83.19 90 PRO A CA 1
ATOM 656 C C . PRO A 1 90 ? 24.758 21.453 -40.473 1.00 83.19 90 PRO A C 1
ATOM 658 O O . PRO A 1 90 ? 23.608 21.863 -40.596 1.00 83.19 90 PRO A O 1
ATOM 661 N N . GLY A 1 91 ? 25.432 21.506 -39.326 1.00 72.81 91 GLY A N 1
ATOM 662 C CA . GLY A 1 91 ? 24.819 21.801 -38.032 1.00 72.81 91 GLY A CA 1
ATOM 663 C C . GLY A 1 91 ? 24.850 20.614 -37.070 1.00 72.81 91 GLY A C 1
ATOM 664 O O . GLY A 1 91 ? 24.946 20.856 -35.867 1.00 72.81 91 GLY A O 1
ATOM 665 N N . ALA A 1 92 ? 24.873 19.377 -37.589 1.00 69.31 92 ALA A N 1
ATOM 666 C CA . ALA A 1 92 ? 24.968 18.151 -36.797 1.00 69.31 92 ALA A CA 1
ATOM 667 C C . ALA A 1 92 ? 26.220 18.135 -35.910 1.00 69.31 92 ALA A C 1
ATOM 669 O O . ALA A 1 92 ? 27.288 18.621 -36.300 1.00 69.31 92 ALA A O 1
ATOM 670 N N . ARG A 1 93 ? 26.097 17.543 -34.723 1.00 67.62 93 ARG A N 1
ATOM 671 C CA . ARG A 1 93 ? 27.205 17.301 -33.794 1.00 67.62 93 ARG A CA 1
ATOM 672 C C . ARG A 1 93 ? 27.437 15.798 -33.680 1.00 67.62 93 ARG A C 1
ATOM 674 O O . ARG A 1 93 ? 26.532 15.071 -33.285 1.00 67.62 93 ARG A O 1
ATOM 681 N N . LEU A 1 94 ? 28.634 15.346 -34.044 1.00 65.50 94 LEU A N 1
ATOM 682 C CA . LEU A 1 94 ? 29.016 13.932 -34.062 1.00 65.50 94 LEU A CA 1
ATOM 683 C C . LEU A 1 94 ? 30.148 13.666 -33.074 1.00 65.50 94 LEU A C 1
ATOM 685 O O . LEU A 1 94 ? 30.982 14.537 -32.818 1.00 65.50 94 LEU A O 1
ATOM 689 N N . THR A 1 95 ? 30.206 12.442 -32.564 1.00 57.25 95 THR A N 1
ATOM 690 C CA . THR A 1 95 ? 31.296 11.978 -31.704 1.00 57.25 95 THR A CA 1
ATOM 691 C C . THR A 1 95 ? 32.278 11.188 -32.562 1.00 57.25 95 THR A C 1
ATOM 693 O O . THR A 1 95 ? 31.915 10.157 -33.121 1.00 57.25 95 THR A O 1
ATOM 696 N N . THR A 1 96 ? 33.518 11.660 -32.700 1.00 52.00 96 THR A N 1
ATOM 697 C CA . THR A 1 96 ? 34.542 10.992 -33.522 1.00 52.00 96 THR A CA 1
ATOM 698 C C . THR A 1 96 ? 35.787 10.678 -32.699 1.00 52.00 96 THR A C 1
ATOM 700 O O . THR A 1 96 ? 36.049 11.303 -31.674 1.00 52.00 96 THR A O 1
ATOM 703 N N . PHE A 1 97 ? 36.615 9.740 -33.152 1.00 44.72 97 PHE A N 1
ATOM 704 C CA . PHE A 1 97 ? 37.925 9.495 -32.539 1.00 44.72 97 PHE A CA 1
ATOM 705 C C . PHE A 1 97 ? 38.942 10.534 -33.029 1.00 44.72 97 PHE A C 1
ATOM 707 O O . PHE A 1 97 ? 38.968 10.868 -34.216 1.00 44.72 97 PHE A O 1
ATOM 714 N N . ALA A 1 98 ? 39.779 11.065 -32.130 1.00 33.94 98 ALA A N 1
ATOM 715 C CA . ALA A 1 98 ? 40.869 11.952 -32.532 1.00 33.94 98 ALA A CA 1
ATOM 716 C C . ALA A 1 98 ? 41.875 11.191 -33.423 1.00 33.94 98 ALA A C 1
ATOM 718 O O . ALA A 1 98 ? 42.303 10.097 -33.045 1.00 33.94 98 ALA A O 1
ATOM 719 N N . PRO A 1 99 ? 42.306 11.736 -34.578 1.00 29.59 99 PRO A N 1
ATOM 720 C CA . PRO A 1 99 ? 43.403 11.135 -35.328 1.00 29.59 99 PRO A CA 1
ATOM 721 C C . PRO A 1 99 ? 44.703 11.205 -34.502 1.00 29.59 99 PRO A C 1
ATOM 723 O O . PRO A 1 99 ? 44.907 12.190 -33.783 1.00 29.59 99 PRO A O 1
ATOM 726 N N . PRO A 1 100 ? 45.611 10.214 -34.603 1.00 28.66 100 PRO A N 1
ATOM 727 C CA . PRO A 1 100 ? 46.899 10.283 -33.922 1.00 28.66 100 PRO A CA 1
ATOM 728 C C . PRO A 1 100 ? 47.658 11.528 -34.400 1.00 28.66 100 PRO A C 1
ATOM 730 O O . PRO A 1 100 ? 47.790 11.772 -35.603 1.00 28.66 100 PRO A O 1
ATOM 733 N N . ALA A 1 101 ? 48.117 12.354 -33.457 1.00 31.78 101 ALA A N 1
ATOM 734 C CA . ALA A 1 101 ? 48.830 13.586 -33.766 1.00 31.78 101 ALA A CA 1
ATOM 735 C C . ALA A 1 101 ? 50.084 13.278 -34.603 1.00 31.78 101 ALA A C 1
ATOM 737 O O . ALA A 1 101 ? 50.907 12.445 -34.226 1.00 31.78 101 ALA A O 1
ATOM 738 N N . LYS A 1 102 ? 50.251 13.961 -35.743 1.00 29.36 102 LYS A N 1
ATOM 739 C CA . LYS A 1 102 ? 51.495 13.908 -36.522 1.00 29.36 102 LYS A CA 1
ATOM 740 C C . LYS A 1 102 ? 52.624 14.503 -35.677 1.00 29.36 102 LYS A C 1
ATOM 742 O O . LYS A 1 102 ? 52.665 15.718 -35.493 1.00 29.36 102 LYS A O 1
ATOM 747 N N . ALA A 1 103 ? 53.529 13.665 -35.178 1.00 27.97 103 ALA A N 1
ATOM 748 C CA . ALA A 1 103 ? 54.753 14.125 -34.535 1.00 27.97 103 ALA A CA 1
ATOM 749 C C . ALA A 1 103 ? 55.584 14.936 -35.546 1.00 27.97 103 ALA A C 1
ATOM 751 O O . ALA A 1 103 ? 55.961 14.428 -36.603 1.00 27.97 103 ALA A O 1
ATOM 752 N N . LYS A 1 104 ? 55.846 16.212 -35.239 1.00 25.53 104 LYS A N 1
ATOM 753 C CA . LYS A 1 104 ? 56.913 16.970 -35.897 1.00 25.53 104 LYS A CA 1
ATOM 754 C C . LYS A 1 104 ? 58.239 16.443 -35.354 1.00 25.53 104 LYS A C 1
ATOM 756 O O . LYS A 1 104 ? 58.465 16.486 -34.150 1.00 25.53 104 LYS A O 1
ATOM 761 N N . ALA A 1 105 ? 59.074 15.916 -36.241 1.00 26.25 105 ALA A N 1
ATOM 762 C CA . ALA A 1 105 ? 60.447 15.568 -35.927 1.00 26.25 105 ALA A CA 1
ATOM 763 C C . ALA A 1 105 ? 61.287 16.851 -35.918 1.00 26.25 105 ALA A C 1
ATOM 765 O O . ALA A 1 105 ? 61.556 17.402 -36.983 1.00 26.25 105 ALA A O 1
ATOM 766 N N . ASP A 1 106 ? 61.692 17.297 -34.731 1.00 26.14 106 ASP A N 1
ATOM 767 C CA . ASP A 1 106 ? 62.827 18.202 -34.571 1.00 26.14 106 ASP A CA 1
ATOM 768 C C . ASP A 1 106 ? 64.035 17.387 -34.097 1.00 26.14 106 ASP A C 1
ATOM 770 O O . ASP A 1 106 ? 63.966 16.582 -33.166 1.00 26.14 106 ASP A O 1
ATOM 774 N N . VAL A 1 107 ? 65.133 17.558 -34.825 1.00 28.17 107 VAL A N 1
ATOM 775 C CA . VAL A 1 107 ? 66.398 16.840 -34.681 1.00 28.17 107 VAL A CA 1
ATOM 776 C C . VAL A 1 107 ? 67.223 17.461 -33.555 1.00 28.17 107 VAL A C 1
ATOM 778 O O . VAL A 1 107 ? 67.589 18.630 -33.635 1.00 28.17 107 VAL A O 1
ATOM 781 N N . ALA A 1 108 ? 67.626 16.650 -32.578 1.00 26.12 108 ALA A N 1
ATOM 782 C CA . ALA A 1 108 ? 68.865 16.854 -31.832 1.00 26.12 108 ALA A CA 1
ATOM 783 C C . ALA A 1 108 ? 69.434 15.487 -31.422 1.00 26.12 108 ALA A C 1
ATOM 785 O O . ALA A 1 108 ? 68.848 14.750 -30.635 1.00 26.12 108 ALA A O 1
ATOM 786 N N . ALA A 1 109 ? 70.571 15.139 -32.023 1.00 26.95 109 ALA A N 1
ATOM 787 C CA . ALA A 1 109 ? 71.382 13.978 -31.681 1.00 26.95 109 ALA A CA 1
ATOM 788 C C . ALA A 1 109 ? 71.920 14.090 -30.246 1.00 26.95 109 ALA A C 1
ATOM 790 O O . ALA A 1 109 ? 72.214 15.207 -29.841 1.00 26.95 109 ALA A O 1
ATOM 791 N N . HIS A 1 110 ? 72.103 12.963 -29.540 1.00 27.59 110 HIS A N 1
ATOM 792 C CA . HIS A 1 110 ? 73.304 12.590 -28.761 1.00 27.59 110 HIS A CA 1
ATOM 793 C C . HIS A 1 110 ? 73.230 11.096 -28.331 1.00 27.59 110 HIS A C 1
ATOM 795 O O . HIS A 1 110 ? 72.310 10.664 -27.650 1.00 27.59 110 HIS A O 1
ATOM 801 N N . SER A 1 111 ? 74.211 10.335 -28.830 1.00 25.33 111 SER A N 1
ATOM 802 C CA . SER A 1 111 ? 74.863 9.080 -28.388 1.00 25.33 111 SER A CA 1
ATOM 803 C C . SER A 1 111 ? 74.280 8.123 -27.311 1.00 25.33 111 SER A C 1
ATOM 805 O O . SER A 1 111 ? 74.305 8.435 -26.126 1.00 25.33 111 SER A O 1
ATOM 807 N N . SER A 1 112 ? 74.086 6.866 -27.754 1.00 24.97 112 SER A N 1
ATOM 808 C CA . SER A 1 112 ? 74.397 5.554 -27.119 1.00 24.97 112 SER A CA 1
ATOM 809 C C . SER A 1 112 ? 73.584 4.981 -25.931 1.00 24.97 112 SER A C 1
ATOM 811 O O . SER A 1 112 ? 72.956 5.719 -25.182 1.00 24.97 112 SER A O 1
ATOM 813 N N . PRO A 1 113 ? 73.552 3.627 -25.791 1.00 29.31 113 PRO A N 1
ATOM 814 C CA . PRO A 1 113 ? 72.383 2.875 -25.342 1.00 29.31 113 PRO A CA 1
ATOM 815 C C . PRO A 1 113 ? 72.462 2.456 -23.870 1.00 29.31 113 PRO A C 1
ATOM 817 O O . PRO A 1 113 ? 73.437 1.853 -23.427 1.00 29.31 113 PRO A O 1
ATOM 820 N N . ALA A 1 114 ? 71.384 2.692 -23.131 1.00 24.58 114 ALA A N 1
ATOM 821 C CA . ALA A 1 114 ? 71.124 2.033 -21.861 1.00 24.58 114 ALA A CA 1
ATOM 822 C C . ALA A 1 114 ? 69.649 1.626 -21.841 1.00 24.58 114 ALA A C 1
ATOM 824 O O . ALA A 1 114 ? 68.771 2.469 -22.009 1.00 24.58 114 ALA A O 1
ATOM 825 N N . SER A 1 115 ? 69.383 0.332 -21.685 1.00 35.00 115 SER A N 1
ATOM 826 C CA . SER A 1 115 ? 68.037 -0.196 -21.461 1.00 35.00 115 SER A CA 1
ATOM 827 C C . SER A 1 115 ? 67.572 0.132 -20.035 1.00 35.00 115 SER A C 1
ATOM 829 O O . SER A 1 115 ? 68.317 -0.154 -19.097 1.00 35.00 115 SER A O 1
ATOM 831 N N . PRO A 1 116 ? 66.332 0.610 -19.836 1.00 27.72 116 PRO A N 1
ATOM 832 C CA . PRO A 1 116 ? 65.578 0.356 -18.608 1.00 27.72 116 PRO A CA 1
ATOM 833 C C . PRO A 1 116 ? 64.303 -0.429 -18.977 1.00 27.72 116 PRO A C 1
ATOM 835 O O . PRO A 1 116 ? 63.620 -0.099 -19.937 1.00 27.72 116 PRO A O 1
ATOM 838 N N . GLY A 1 117 ? 64.027 -1.592 -18.390 1.00 26.64 117 GLY A N 1
ATOM 839 C CA . GLY A 1 117 ? 63.419 -1.727 -17.060 1.00 26.64 117 GLY A CA 1
ATOM 840 C C . GLY A 1 117 ? 61.916 -2.057 -17.229 1.00 26.64 117 GLY A C 1
ATOM 841 O O . GLY A 1 117 ? 61.337 -1.618 -18.218 1.00 26.64 117 GLY A O 1
ATOM 842 N N . PRO A 1 118 ? 61.265 -2.845 -16.350 1.00 27.75 118 PRO A N 1
ATOM 843 C CA . PRO A 1 118 ? 59.968 -3.478 -16.641 1.00 27.75 118 PRO A CA 1
ATOM 844 C C . PRO A 1 118 ? 58.746 -2.539 -16.728 1.00 27.75 118 PRO A C 1
ATOM 846 O O . PRO A 1 118 ? 57.640 -3.018 -16.954 1.00 27.75 118 PRO A O 1
ATOM 849 N N . ASP A 1 119 ? 58.927 -1.220 -16.659 1.00 27.09 119 ASP A N 1
ATOM 850 C CA . ASP A 1 119 ? 57.840 -0.229 -16.721 1.00 27.09 119 ASP A CA 1
ATOM 851 C C . ASP A 1 119 ? 57.523 0.277 -18.146 1.00 27.09 119 ASP A C 1
ATOM 853 O O . ASP A 1 119 ? 56.769 1.230 -18.326 1.00 27.09 119 ASP A O 1
ATOM 857 N N . ALA A 1 120 ? 58.057 -0.370 -19.189 1.00 26.14 120 ALA A N 1
ATOM 858 C CA . ALA A 1 120 ? 57.835 0.000 -20.594 1.00 26.14 120 ALA A CA 1
ATOM 859 C C . ALA A 1 120 ? 56.835 -0.902 -21.353 1.00 26.14 120 ALA A C 1
ATOM 861 O O . ALA A 1 120 ? 56.761 -0.836 -22.580 1.00 26.14 120 ALA A O 1
ATOM 862 N N . VAL A 1 121 ? 56.050 -1.736 -20.656 1.00 25.41 121 VAL A N 1
ATOM 863 C CA . VAL A 1 121 ? 55.044 -2.632 -21.279 1.00 25.41 121 VAL A CA 1
ATOM 864 C C . VAL A 1 121 ? 53.593 -2.211 -20.968 1.00 25.41 121 VAL A C 1
ATOM 866 O O . VAL A 1 121 ? 52.646 -2.868 -21.385 1.00 25.41 121 VAL A O 1
ATOM 869 N N . THR A 1 122 ? 53.381 -1.044 -20.351 1.00 25.95 122 THR A N 1
ATOM 870 C CA . THR A 1 122 ? 52.039 -0.498 -20.048 1.00 25.95 122 THR A CA 1
ATOM 871 C C . THR A 1 122 ? 51.653 0.662 -20.976 1.00 25.95 122 THR A C 1
ATOM 873 O O . THR A 1 122 ? 51.171 1.701 -20.534 1.00 25.95 122 THR A O 1
ATOM 876 N N . ALA A 1 123 ? 51.887 0.517 -22.283 1.00 24.97 123 ALA A N 1
ATOM 877 C CA . ALA A 1 123 ? 51.500 1.525 -23.278 1.00 24.97 123 ALA A CA 1
ATOM 878 C C . ALA A 1 123 ? 51.046 0.907 -24.614 1.00 24.97 123 ALA A C 1
ATOM 880 O O . ALA A 1 123 ? 51.409 1.390 -25.680 1.00 24.97 123 ALA A O 1
ATOM 881 N N . LEU A 1 124 ? 50.249 -0.167 -24.569 1.00 25.30 124 LEU A N 1
ATOM 882 C CA . LEU A 1 124 ? 49.596 -0.764 -25.745 1.00 25.30 124 LEU A CA 1
ATOM 883 C C . LEU A 1 124 ? 48.182 -1.282 -25.408 1.00 25.30 124 LEU A C 1
ATOM 885 O O . LEU A 1 124 ? 47.838 -2.417 -25.702 1.00 25.30 124 LEU A O 1
ATOM 889 N N . THR A 1 125 ? 47.330 -0.441 -24.819 1.00 26.39 125 THR A N 1
ATOM 890 C CA . THR A 1 125 ? 45.865 -0.636 -24.827 1.00 26.39 125 THR A CA 1
ATOM 891 C C . THR A 1 125 ? 45.198 0.728 -25.012 1.00 26.39 125 THR A C 1
ATOM 893 O O . THR A 1 125 ? 44.888 1.436 -24.055 1.00 26.39 125 THR A O 1
ATOM 896 N N . GLY A 1 126 ? 45.081 1.161 -26.268 1.00 26.95 126 GLY A N 1
ATOM 897 C CA . GLY A 1 126 ? 44.570 2.480 -26.633 1.00 26.95 126 GLY A CA 1
ATOM 898 C C . GLY A 1 126 ? 43.058 2.609 -26.456 1.00 26.95 126 GLY A C 1
ATOM 899 O O . GLY A 1 126 ? 42.304 2.326 -27.381 1.00 26.95 126 GLY A O 1
ATOM 900 N N . ALA A 1 127 ? 42.620 3.131 -25.311 1.00 30.19 127 ALA A N 1
ATOM 901 C CA . ALA A 1 127 ? 41.350 3.843 -25.205 1.00 30.19 127 ALA A CA 1
ATOM 902 C C . ALA A 1 127 ? 41.522 5.226 -25.865 1.00 30.19 127 ALA A C 1
ATOM 904 O O . ALA A 1 127 ? 42.084 6.154 -25.280 1.00 30.19 127 ALA A O 1
ATOM 905 N N . GLY A 1 128 ? 41.131 5.352 -27.134 1.00 37.12 128 GLY A N 1
ATOM 906 C CA . GLY A 1 128 ? 41.199 6.623 -27.857 1.00 37.12 128 GLY A CA 1
ATOM 907 C C . GLY A 1 128 ? 40.224 7.648 -27.272 1.00 37.12 128 GLY A C 1
ATOM 908 O O . GLY A 1 128 ? 39.041 7.354 -27.130 1.00 37.12 128 GLY A O 1
ATOM 909 N N . LYS A 1 129 ? 40.702 8.862 -26.964 1.00 35.19 129 LYS A N 1
ATOM 910 C CA . LYS A 1 129 ? 39.842 9.997 -26.588 1.00 35.19 129 LYS A CA 1
ATOM 911 C C . LYS A 1 129 ? 38.851 10.305 -27.720 1.00 35.19 129 LYS A C 1
ATOM 913 O O . LYS A 1 129 ? 39.264 10.635 -28.835 1.00 35.19 129 LYS A O 1
ATOM 918 N N . THR A 1 130 ? 37.560 10.224 -27.424 1.00 43.84 130 THR A N 1
ATOM 919 C CA . THR A 1 130 ? 36.471 10.722 -28.270 1.00 43.84 130 THR A CA 1
ATOM 920 C C . THR A 1 130 ? 36.425 12.252 -28.221 1.00 43.84 130 THR A C 1
ATOM 922 O O . THR A 1 130 ? 36.633 12.862 -27.174 1.00 43.84 130 THR A O 1
ATOM 925 N N . VAL A 1 131 ? 36.190 12.882 -29.371 1.00 47.47 131 VAL A N 1
ATOM 926 C CA . VAL A 1 131 ? 36.113 14.337 -29.552 1.00 47.47 131 VAL A CA 1
ATOM 927 C C . VAL A 1 131 ? 34.800 14.669 -30.257 1.00 47.47 131 VAL A C 1
ATOM 929 O O . VAL A 1 131 ? 34.412 14.004 -31.215 1.00 47.47 131 VAL A O 1
ATOM 932 N N . GLU A 1 132 ? 34.107 15.699 -29.780 1.00 58.09 132 GLU A N 1
ATOM 933 C CA . GLU A 1 132 ? 32.875 16.201 -30.390 1.00 58.09 132 GLU A CA 1
ATOM 934 C C . GLU A 1 132 ? 33.208 17.129 -31.571 1.00 58.09 132 GLU A C 1
ATOM 936 O O . GLU A 1 132 ? 34.020 18.050 -31.448 1.00 58.09 132 GLU A O 1
ATOM 941 N N . ILE A 1 133 ? 32.576 16.906 -32.726 1.00 61.53 133 ILE A N 1
ATOM 942 C CA . ILE A 1 133 ? 32.760 17.725 -33.928 1.00 61.53 133 ILE A CA 1
ATOM 943 C C . ILE A 1 133 ? 31.409 18.261 -34.398 1.00 61.53 133 ILE A C 1
ATOM 945 O O . ILE A 1 133 ? 30.490 17.502 -34.696 1.00 61.53 133 ILE A O 1
ATOM 949 N N . LYS A 1 134 ? 31.308 19.589 -34.544 1.00 73.56 134 LYS A N 1
ATOM 950 C CA . LYS A 1 134 ? 30.186 20.243 -35.231 1.00 73.56 134 LYS A CA 1
ATOM 951 C C . LYS A 1 134 ? 30.444 20.299 -36.737 1.00 73.56 134 LYS A C 1
ATOM 953 O O . LYS A 1 134 ? 31.377 20.975 -37.183 1.00 73.56 134 LYS A O 1
ATOM 958 N N . LEU A 1 135 ? 29.585 19.655 -37.522 1.00 74.12 135 LEU A N 1
ATOM 959 C CA . LEU A 1 135 ? 29.640 19.658 -38.980 1.00 74.12 135 LEU A CA 1
ATOM 960 C C . LEU A 1 135 ? 29.342 21.053 -39.534 1.00 74.12 135 LEU A C 1
ATOM 962 O O . LEU A 1 135 ? 28.316 21.673 -39.245 1.00 74.12 135 LEU A O 1
ATOM 966 N N . LYS A 1 136 ? 30.248 21.547 -40.376 1.00 76.12 136 LYS A N 1
ATOM 967 C CA . LYS A 1 136 ? 30.099 22.791 -41.138 1.00 76.12 136 LYS A CA 1
ATOM 968 C C . LYS A 1 136 ? 30.175 22.464 -42.623 1.00 76.12 136 LYS A C 1
ATOM 970 O O . LYS A 1 136 ? 30.845 21.510 -43.011 1.00 76.12 136 LYS A O 1
ATOM 975 N N . LYS A 1 137 ? 29.549 23.293 -43.463 1.00 77.50 137 LYS A N 1
ATOM 976 C CA . LYS A 1 137 ? 29.781 23.238 -44.914 1.00 77.50 137 LYS A CA 1
ATOM 977 C C . LYS A 1 137 ? 31.279 23.404 -45.162 1.00 77.50 137 LYS A C 1
ATOM 979 O O . LYS A 1 137 ? 31.867 24.393 -44.725 1.00 77.50 137 LYS A O 1
ATOM 984 N N . ALA A 1 138 ? 31.882 22.441 -45.845 1.00 80.31 138 ALA A N 1
ATOM 985 C CA . ALA A 1 138 ? 33.321 22.399 -46.054 1.00 80.31 138 ALA A CA 1
ATOM 986 C C . ALA A 1 138 ? 33.646 22.197 -47.534 1.00 80.31 138 ALA A C 1
ATOM 988 O O . ALA A 1 138 ? 32.809 21.764 -48.327 1.00 80.31 138 ALA A O 1
ATOM 989 N N . LYS A 1 139 ? 34.883 22.524 -47.913 1.00 83.12 139 LYS A N 1
ATOM 990 C CA . LYS A 1 139 ? 35.464 22.066 -49.173 1.00 83.12 139 LYS A CA 1
ATOM 991 C C . LYS A 1 139 ? 36.477 20.976 -48.861 1.00 83.12 139 LYS A C 1
ATOM 993 O O . LYS A 1 139 ? 37.470 21.242 -48.190 1.00 83.12 139 LYS A O 1
ATOM 998 N N . LEU A 1 140 ? 36.245 19.774 -49.366 1.00 80.56 140 LEU A N 1
ATOM 999 C CA . LEU A 1 140 ? 37.200 18.676 -49.310 1.00 80.56 140 LEU A CA 1
ATOM 1000 C C . LEU A 1 140 ? 37.939 18.670 -50.645 1.00 80.56 140 LEU A C 1
ATOM 1002 O O . LEU A 1 140 ? 37.336 18.463 -51.689 1.00 80.56 140 LEU A O 1
ATOM 1006 N N . ARG A 1 141 ? 39.234 19.014 -50.619 1.00 82.88 141 ARG A N 1
ATOM 1007 C CA . ARG A 1 141 ? 40.109 19.038 -51.811 1.00 82.88 141 ARG A CA 1
ATOM 1008 C C . ARG A 1 141 ? 39.502 19.784 -53.017 1.00 82.88 141 ARG A C 1
ATOM 1010 O O . ARG A 1 141 ? 39.600 19.352 -54.164 1.00 82.88 141 ARG A O 1
ATOM 1017 N N . GLY A 1 142 ? 38.873 20.927 -52.739 1.00 80.50 142 GLY A N 1
ATOM 1018 C CA . GLY A 1 142 ? 38.288 21.821 -53.744 1.00 80.50 142 GLY A CA 1
ATOM 1019 C C . GLY A 1 142 ? 36.806 21.581 -54.052 1.00 80.50 142 GLY A C 1
ATOM 1020 O O . GLY A 1 142 ? 36.151 22.517 -54.508 1.00 80.50 142 GLY A O 1
ATOM 1021 N N . VAL A 1 143 ? 36.250 20.409 -53.726 1.00 86.31 143 VAL A N 1
ATOM 1022 C CA . V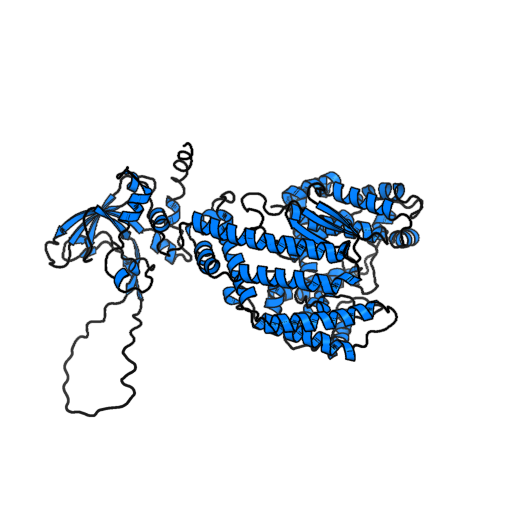AL A 1 143 ? 34.830 20.085 -53.939 1.00 86.31 143 VAL A CA 1
ATOM 1023 C C . VAL A 1 143 ? 34.018 20.416 -52.689 1.00 86.31 143 VAL A C 1
ATOM 1025 O O . VAL A 1 143 ? 34.454 20.165 -51.565 1.00 86.31 143 VAL A O 1
ATOM 1028 N N . LYS A 1 144 ? 32.842 21.027 -52.864 1.00 86.50 144 LYS A N 1
ATOM 1029 C CA . LYS A 1 144 ? 31.933 21.337 -51.751 1.00 86.50 144 LYS A CA 1
ATOM 1030 C C . LYS A 1 144 ? 31.323 20.038 -51.212 1.00 86.50 144 LYS A C 1
ATOM 1032 O O . LYS A 1 144 ? 30.794 19.257 -51.989 1.00 86.50 144 LYS A O 1
ATOM 1037 N N . SER A 1 145 ? 31.357 19.859 -49.894 1.00 88.50 145 SER A N 1
ATOM 1038 C CA . SER A 1 145 ? 30.638 18.799 -49.185 1.00 88.50 145 SER A CA 1
ATOM 1039 C C . SER A 1 145 ? 29.682 19.427 -48.176 1.00 88.50 145 SER A C 1
ATOM 1041 O O . SER A 1 145 ? 30.078 20.274 -47.363 1.00 88.50 145 SER A O 1
ATOM 1043 N N . ALA A 1 146 ? 28.412 19.050 -48.264 1.00 86.31 146 ALA A N 1
ATOM 1044 C CA . ALA A 1 146 ? 27.307 19.604 -47.495 1.00 86.31 146 ALA A CA 1
ATOM 1045 C C . ALA A 1 146 ? 26.624 18.523 -46.644 1.00 86.31 146 ALA A C 1
ATOM 1047 O O . ALA A 1 146 ? 25.401 18.438 -46.601 1.00 86.31 146 ALA A O 1
ATOM 1048 N N . GLY A 1 147 ? 27.437 17.724 -45.952 1.00 86.81 147 GLY A N 1
ATOM 1049 C CA . GLY A 1 147 ? 26.990 16.717 -44.997 1.00 86.81 147 GLY A CA 1
ATOM 1050 C C . GLY A 1 147 ? 28.019 15.606 -44.809 1.00 86.81 147 GLY A C 1
ATOM 1051 O O . GLY A 1 147 ? 29.149 15.706 -45.297 1.00 86.81 147 GLY A O 1
ATOM 1052 N N . MET A 1 148 ? 27.606 14.559 -44.105 1.00 88.50 148 MET A N 1
ATOM 1053 C CA . MET A 1 148 ? 28.366 13.339 -43.862 1.00 88.50 148 MET A CA 1
ATOM 1054 C C . MET A 1 148 ? 27.404 12.148 -43.831 1.00 88.50 148 MET A C 1
ATOM 1056 O O . MET A 1 148 ? 26.402 12.199 -43.128 1.00 88.50 148 MET A O 1
ATOM 1060 N N . MET A 1 149 ? 27.688 11.096 -44.597 1.00 90.38 149 MET A N 1
ATOM 1061 C CA . MET A 1 149 ? 26.972 9.818 -44.485 1.00 90.38 149 MET A CA 1
ATOM 1062 C C . MET A 1 149 ? 27.612 9.005 -43.361 1.00 90.38 149 MET A C 1
ATOM 1064 O O . MET A 1 149 ? 28.839 9.020 -43.247 1.00 90.38 149 MET A O 1
ATOM 1068 N N . LEU A 1 150 ? 26.801 8.352 -42.531 1.00 83.00 150 LEU A N 1
ATOM 1069 C CA . LEU A 1 150 ? 27.252 7.821 -41.246 1.00 83.00 150 LEU A CA 1
ATOM 1070 C C . LEU A 1 150 ? 27.395 6.299 -41.241 1.00 83.00 150 LEU A C 1
ATOM 1072 O O . LEU A 1 150 ? 26.599 5.573 -41.833 1.00 83.00 150 LEU A O 1
ATOM 1076 N N . SER A 1 151 ? 28.405 5.832 -40.518 1.00 75.75 151 SER A N 1
ATOM 1077 C CA . SER A 1 151 ? 28.563 4.448 -40.064 1.00 75.75 151 SER A CA 1
ATOM 1078 C C . SER A 1 151 ? 27.778 4.172 -38.773 1.00 75.75 151 SER A C 1
ATOM 1080 O O . SER A 1 151 ? 27.408 5.103 -38.052 1.00 75.75 151 SER A O 1
ATOM 1082 N N . ALA A 1 152 ? 27.603 2.892 -38.416 1.00 65.75 152 ALA A N 1
ATOM 1083 C CA . ALA A 1 152 ? 27.056 2.483 -37.112 1.00 65.75 152 ALA A CA 1
ATOM 1084 C C . ALA A 1 152 ? 27.830 3.112 -35.937 1.00 65.75 152 ALA A C 1
ATOM 1086 O O . ALA A 1 152 ? 27.257 3.548 -34.939 1.00 65.75 152 ALA A O 1
ATOM 1087 N N . ARG A 1 153 ? 29.152 3.234 -36.090 1.00 65.12 153 ARG A N 1
ATOM 1088 C CA . ARG A 1 153 ? 30.046 3.790 -35.072 1.00 65.12 153 ARG A CA 1
ATOM 1089 C C . ARG A 1 153 ? 29.886 5.294 -34.888 1.00 65.12 153 ARG A C 1
ATOM 1091 O O . ARG A 1 153 ? 29.916 5.775 -33.761 1.00 65.12 153 ARG A O 1
ATOM 1098 N N . GLU A 1 154 ? 29.682 6.039 -35.969 1.00 68.94 154 GLU A N 1
ATOM 1099 C CA . GLU A 1 154 ? 29.433 7.490 -35.916 1.00 68.94 154 GLU A CA 1
ATOM 1100 C C . GLU A 1 154 ? 28.011 7.821 -35.449 1.00 68.94 154 GLU A C 1
ATOM 1102 O O . GLU A 1 154 ? 27.786 8.888 -34.878 1.00 68.94 154 GLU A O 1
ATOM 1107 N N . MET A 1 155 ? 27.080 6.884 -35.640 1.00 66.00 155 MET A N 1
ATOM 1108 C CA . MET A 1 155 ? 25.741 6.897 -35.046 1.00 66.00 155 MET A CA 1
ATOM 1109 C C . MET A 1 155 ? 25.748 6.525 -33.552 1.00 66.00 155 MET A C 1
ATOM 1111 O O . MET A 1 155 ? 24.750 6.739 -32.872 1.00 66.00 155 MET A O 1
ATOM 1115 N N . GLY A 1 156 ? 26.862 6.000 -33.024 1.00 57.47 156 GLY A N 1
ATOM 1116 C CA . GLY A 1 156 ? 26.983 5.589 -31.623 1.00 57.47 156 GLY A CA 1
ATOM 1117 C C . GLY A 1 156 ? 26.245 4.291 -31.280 1.00 57.47 156 GLY A C 1
ATOM 1118 O O . GLY A 1 156 ? 25.946 4.071 -30.112 1.00 57.47 156 GLY A O 1
ATOM 1119 N N . ILE A 1 157 ? 25.956 3.450 -32.278 1.00 53.12 157 ILE A N 1
ATOM 1120 C CA . ILE A 1 157 ? 25.166 2.207 -32.159 1.00 53.12 157 ILE A CA 1
ATOM 1121 C C . ILE A 1 157 ? 25.982 0.947 -32.507 1.00 53.12 157 ILE A C 1
ATOM 1123 O O . ILE A 1 157 ? 25.428 -0.104 -32.806 1.00 53.12 157 ILE A O 1
ATOM 1127 N N . ASP A 1 158 ? 27.310 1.064 -32.514 1.00 53.91 158 ASP A N 1
ATOM 1128 C CA . ASP A 1 158 ? 28.243 -0.034 -32.786 1.00 53.91 158 ASP A CA 1
ATOM 1129 C C . ASP A 1 158 ? 28.302 -1.014 -31.598 1.00 53.91 158 ASP A C 1
ATOM 1131 O O . ASP A 1 158 ? 28.510 -0.601 -30.455 1.00 53.91 158 ASP A O 1
ATOM 1135 N N . SER A 1 159 ? 28.135 -2.312 -31.874 1.00 43.97 159 SER A N 1
ATOM 1136 C CA . SER A 1 159 ? 28.200 -3.406 -30.894 1.00 43.97 159 SER A CA 1
ATOM 1137 C C . SER A 1 159 ? 29.634 -3.808 -30.520 1.00 43.97 159 SER A C 1
ATOM 1139 O O . SER A 1 159 ? 29.829 -4.660 -29.653 1.00 43.97 159 SER A O 1
ATOM 1141 N N . GLY A 1 160 ? 30.646 -3.206 -31.157 1.00 44.41 160 GLY A N 1
ATOM 1142 C CA . GLY A 1 160 ? 32.058 -3.523 -30.947 1.00 44.41 160 GLY A CA 1
ATOM 1143 C C . GLY A 1 160 ? 32.597 -4.630 -31.861 1.00 44.41 160 GLY A C 1
ATOM 1144 O O . GLY A 1 160 ? 33.752 -5.026 -31.696 1.00 44.41 160 GLY A O 1
ATOM 1145 N N . ASP A 1 161 ? 31.808 -5.110 -32.830 1.00 42.81 161 ASP A N 1
ATOM 1146 C CA . ASP A 1 161 ? 32.256 -6.049 -33.866 1.00 42.81 161 ASP A CA 1
ATOM 1147 C C . ASP A 1 161 ? 33.029 -5.306 -34.985 1.00 42.81 161 ASP A C 1
ATOM 1149 O O . ASP A 1 161 ? 32.457 -4.466 -35.694 1.00 42.81 161 ASP A O 1
ATOM 1153 N N . PRO A 1 162 ? 34.320 -5.624 -35.225 1.00 41.22 162 PRO A N 1
ATOM 1154 C CA . PRO A 1 162 ? 35.109 -5.040 -36.307 1.00 41.22 162 PRO A CA 1
ATOM 1155 C C . PRO A 1 162 ? 34.447 -5.134 -37.690 1.00 41.22 162 PRO A C 1
ATOM 1157 O O . PRO A 1 162 ? 34.622 -4.222 -38.498 1.00 41.22 162 PRO A O 1
ATOM 1160 N N . ALA A 1 163 ? 33.659 -6.182 -37.959 1.00 40.81 163 ALA A N 1
ATOM 1161 C CA . ALA A 1 163 ? 32.963 -6.370 -39.232 1.00 40.81 163 ALA A CA 1
ATOM 1162 C C . ALA A 1 163 ? 31.806 -5.374 -39.443 1.00 40.81 163 ALA A C 1
ATOM 1164 O O . ALA A 1 163 ? 31.508 -5.026 -40.582 1.00 40.81 163 ALA A O 1
ATOM 1165 N N . HIS A 1 164 ? 31.186 -4.881 -38.364 1.00 45.75 164 HIS A N 1
ATOM 1166 C CA . HIS A 1 164 ? 30.074 -3.915 -38.400 1.00 45.75 164 HIS A CA 1
ATOM 1167 C C . HIS A 1 164 ? 30.551 -2.453 -38.292 1.00 45.75 164 HIS A C 1
ATOM 1169 O O . HIS A 1 164 ? 29.781 -1.513 -38.482 1.00 45.75 164 HIS A O 1
ATOM 1175 N N . SER A 1 165 ? 31.845 -2.252 -38.029 1.00 48.75 165 SER A N 1
ATOM 1176 C CA . SER A 1 165 ? 32.443 -0.942 -37.743 1.00 48.75 165 SER A CA 1
ATOM 1177 C C . SER A 1 165 ? 33.179 -0.295 -38.931 1.00 48.75 165 SER A C 1
ATOM 1179 O O . SER A 1 165 ? 33.723 0.806 -38.795 1.00 48.75 165 SER A O 1
ATOM 1181 N N . SER A 1 166 ? 33.202 -0.945 -40.105 1.00 54.84 166 SER A N 1
ATOM 1182 C CA . SER A 1 166 ? 33.886 -0.443 -41.307 1.00 54.84 166 SER A CA 1
ATOM 1183 C C . SER A 1 166 ? 32.915 -0.182 -42.469 1.00 54.84 166 SER A C 1
ATOM 1185 O O . SER A 1 166 ? 32.443 -1.109 -43.116 1.00 54.84 166 SER A O 1
ATOM 1187 N N . GLY A 1 167 ? 32.631 1.097 -42.749 1.00 73.50 167 GLY A N 1
ATOM 1188 C CA . GLY A 1 167 ? 31.769 1.530 -43.861 1.00 73.50 167 GLY A CA 1
ATOM 1189 C C . GLY A 1 167 ? 30.500 2.276 -43.432 1.00 73.50 167 GLY A C 1
ATOM 1190 O O . GLY A 1 167 ? 30.227 2.423 -42.246 1.00 73.50 167 GLY A O 1
ATOM 1191 N N . LEU A 1 168 ? 29.746 2.790 -44.408 1.00 82.19 168 LEU A N 1
ATOM 1192 C CA . LEU A 1 168 ? 28.433 3.415 -44.206 1.00 82.19 168 LEU A CA 1
ATOM 1193 C C . LEU A 1 168 ? 27.419 2.403 -43.667 1.00 82.19 168 LEU A C 1
ATOM 1195 O O . LEU A 1 168 ? 27.474 1.231 -44.039 1.00 82.19 168 LEU A O 1
ATOM 1199 N N . LEU A 1 169 ? 26.483 2.869 -42.839 1.00 76.75 169 LEU A N 1
ATOM 1200 C CA . LEU A 1 169 ? 25.358 2.071 -42.364 1.00 76.75 169 LEU A CA 1
ATOM 1201 C C . LEU A 1 169 ? 24.334 1.898 -43.492 1.00 76.75 169 LEU A C 1
ATOM 1203 O O . LEU A 1 169 ? 23.666 2.862 -43.864 1.00 76.75 169 LEU A O 1
ATOM 1207 N N . ASP A 1 170 ? 24.224 0.682 -44.026 1.00 80.88 170 ASP A N 1
ATOM 1208 C CA . ASP A 1 170 ? 23.265 0.356 -45.083 1.00 80.88 170 ASP A CA 1
ATOM 1209 C C . ASP A 1 170 ? 21.870 0.103 -44.496 1.00 80.88 170 ASP A C 1
ATOM 1211 O O . ASP A 1 170 ? 21.640 -0.870 -43.778 1.00 80.88 170 ASP A O 1
ATOM 1215 N N . LEU A 1 171 ? 20.936 0.998 -44.811 1.00 77.69 171 LEU A N 1
ATOM 1216 C CA . LEU A 1 171 ? 19.536 0.935 -44.397 1.00 77.69 171 LEU A CA 1
ATOM 1217 C C . LEU A 1 171 ? 18.612 0.352 -45.476 1.00 77.69 171 LEU A C 1
ATOM 1219 O O . LEU A 1 171 ? 17.404 0.238 -45.263 1.00 77.69 171 LEU A O 1
ATOM 1223 N N . SER A 1 172 ? 19.152 -0.005 -46.641 1.00 78.69 172 SER A N 1
ATOM 1224 C CA . SER A 1 172 ? 18.367 -0.390 -47.820 1.00 78.69 172 SER A CA 1
ATOM 1225 C C . SER A 1 172 ? 17.430 -1.584 -47.590 1.00 78.69 172 SER A C 1
ATOM 1227 O O . SER A 1 172 ? 16.284 -1.502 -48.041 1.00 78.69 172 SER A O 1
ATOM 1229 N N . PRO A 1 173 ? 17.830 -2.660 -46.875 1.00 68.38 173 PRO A N 1
ATOM 1230 C CA . PRO A 1 173 ? 16.937 -3.791 -46.604 1.00 68.38 173 PRO A CA 1
ATOM 1231 C C . PRO A 1 173 ? 15.675 -3.389 -45.828 1.00 68.38 173 PRO A C 1
ATOM 1233 O O . PRO A 1 173 ? 14.586 -3.880 -46.107 1.00 68.38 173 PRO A O 1
ATOM 1236 N N . PHE A 1 174 ? 15.816 -2.445 -44.901 1.00 69.19 174 PHE A N 1
ATOM 1237 C CA . PHE A 1 174 ? 14.757 -2.033 -43.977 1.00 69.19 174 PHE A CA 1
ATOM 1238 C C . PHE A 1 174 ? 13.831 -0.994 -44.593 1.00 69.19 174 PHE A C 1
ATOM 1240 O O . PHE A 1 174 ? 12.620 -1.023 -44.387 1.00 69.19 174 PHE A O 1
ATOM 1247 N N . VAL A 1 175 ? 14.385 -0.108 -45.426 1.00 72.00 175 VAL A N 1
ATOM 1248 C CA . VAL A 1 175 ? 13.565 0.756 -46.277 1.00 72.00 175 VAL A CA 1
ATOM 1249 C C . VAL A 1 175 ? 12.699 -0.103 -47.196 1.00 72.00 175 VAL A C 1
ATOM 1251 O O . VAL A 1 175 ? 11.500 0.143 -47.275 1.00 72.00 175 VAL A O 1
ATOM 1254 N N . ALA A 1 176 ? 13.267 -1.131 -47.839 1.00 73.94 176 ALA A N 1
ATOM 1255 C CA . ALA A 1 176 ? 12.523 -2.027 -48.726 1.00 73.94 176 ALA A CA 1
ATOM 1256 C C . ALA A 1 176 ? 11.379 -2.769 -48.010 1.00 73.94 176 ALA A C 1
ATOM 1258 O O . ALA A 1 176 ? 10.301 -2.926 -48.582 1.00 73.94 176 ALA A O 1
ATOM 1259 N N . GLU A 1 177 ? 11.584 -3.176 -46.756 1.00 69.19 177 GLU A N 1
ATOM 1260 C CA . GLU A 1 177 ? 10.541 -3.776 -45.920 1.00 69.19 177 GLU A CA 1
ATOM 1261 C C . GLU A 1 177 ? 9.395 -2.795 -45.628 1.00 69.19 177 GLU A C 1
ATOM 1263 O O . GLU A 1 177 ? 8.223 -3.142 -45.782 1.00 69.19 177 GLU A O 1
ATOM 1268 N N . LEU A 1 178 ? 9.725 -1.550 -45.272 1.00 66.38 178 LEU A N 1
ATOM 1269 C CA . LEU A 1 178 ? 8.744 -0.524 -44.912 1.00 66.38 178 LEU A CA 1
ATOM 1270 C C . LEU A 1 178 ? 7.937 0.006 -46.104 1.00 66.38 178 LEU A C 1
ATOM 1272 O O . LEU A 1 178 ? 6.754 0.311 -45.950 1.00 66.38 178 LEU A O 1
ATOM 1276 N N . VAL A 1 179 ? 8.554 0.138 -47.283 1.00 75.12 179 VAL A N 1
ATOM 1277 C CA . VAL A 1 179 ? 7.880 0.689 -48.477 1.00 75.12 179 VAL A CA 1
ATOM 1278 C C . VAL A 1 179 ? 7.244 -0.375 -49.374 1.00 75.12 179 VAL A C 1
ATOM 1280 O O . VAL A 1 179 ? 6.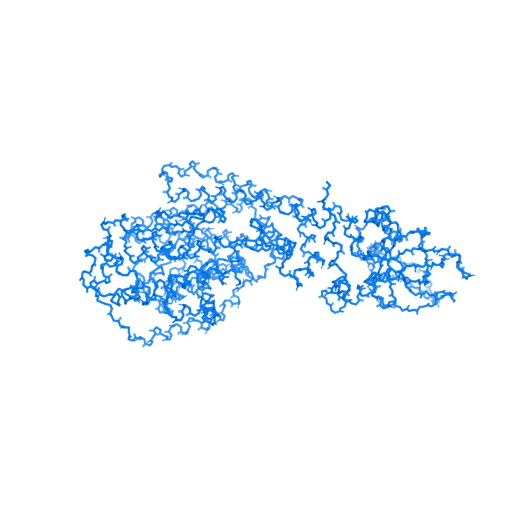442 -0.052 -50.256 1.00 75.12 179 VAL A O 1
ATOM 1283 N N . GLY A 1 180 ? 7.586 -1.650 -49.171 1.00 72.62 180 GLY A N 1
ATOM 1284 C CA . GLY A 1 180 ? 7.105 -2.754 -49.994 1.00 72.62 180 GLY A CA 1
ATOM 1285 C C . GLY A 1 180 ? 7.419 -2.549 -51.481 1.00 72.62 180 GLY A C 1
ATOM 1286 O O . GLY A 1 180 ? 8.563 -2.333 -51.871 1.00 72.62 180 GLY A O 1
ATOM 1287 N N . SER A 1 181 ? 6.396 -2.628 -52.341 1.00 69.56 181 SER A N 1
ATOM 1288 C CA . SER A 1 181 ? 6.557 -2.492 -53.797 1.00 69.56 181 SER A CA 1
ATOM 1289 C C . SER A 1 181 ? 6.664 -1.048 -54.302 1.00 69.56 181 SER A C 1
ATOM 1291 O O . SER A 1 181 ? 6.967 -0.853 -55.479 1.00 69.56 181 SER A O 1
ATOM 1293 N N . ASP A 1 182 ? 6.380 -0.040 -53.470 1.00 75.00 182 ASP A N 1
ATOM 1294 C CA . ASP A 1 182 ? 6.438 1.368 -53.875 1.00 75.00 182 ASP A CA 1
ATOM 1295 C C . ASP A 1 182 ? 7.788 1.984 -53.499 1.00 75.00 182 ASP A C 1
ATOM 1297 O O . ASP A 1 182 ? 7.958 2.618 -52.458 1.00 75.00 182 ASP A O 1
ATOM 1301 N N . SER A 1 183 ? 8.768 1.831 -54.389 1.00 62.84 183 SER A N 1
ATOM 1302 C CA . SER A 1 183 ? 10.128 2.336 -54.185 1.00 62.84 183 SER A CA 1
ATOM 1303 C C . SER A 1 183 ? 10.231 3.860 -54.075 1.00 62.84 183 SER A C 1
ATOM 1305 O O . SER A 1 183 ? 11.333 4.351 -53.858 1.00 62.84 183 SER A O 1
ATOM 1307 N N . ASN A 1 184 ? 9.144 4.616 -54.269 1.00 71.62 184 ASN A N 1
ATOM 1308 C CA . ASN A 1 184 ? 9.117 6.073 -54.125 1.00 71.62 184 ASN A CA 1
ATOM 1309 C C . ASN A 1 184 ? 8.492 6.526 -52.797 1.00 71.62 184 ASN A C 1
ATOM 1311 O O . ASN A 1 184 ? 8.637 7.691 -52.436 1.00 71.62 184 ASN A O 1
ATOM 1315 N N . ALA A 1 185 ? 7.865 5.624 -52.035 1.00 77.94 185 ALA A N 1
ATOM 1316 C CA . ALA A 1 185 ? 7.256 5.952 -50.746 1.00 77.94 185 ALA A CA 1
ATOM 1317 C C . ALA A 1 185 ? 8.286 6.231 -49.630 1.00 77.94 185 ALA A C 1
ATOM 1319 O O . ALA A 1 185 ? 7.928 6.770 -48.584 1.00 77.94 185 ALA A O 1
ATOM 1320 N N . TRP A 1 186 ? 9.574 5.934 -49.854 1.00 79.62 186 TRP A N 1
ATOM 1321 C CA . TRP A 1 186 ? 10.640 6.146 -48.864 1.00 79.62 186 TRP A CA 1
ATOM 1322 C C . TRP A 1 186 ? 10.792 7.611 -48.445 1.00 79.62 186 TRP A C 1
ATOM 1324 O O . TRP A 1 186 ? 11.218 7.880 -47.329 1.00 79.62 186 TRP A O 1
ATOM 1334 N N . SER A 1 187 ? 10.436 8.567 -49.311 1.00 76.94 187 SER A N 1
ATOM 1335 C CA . SER A 1 187 ? 10.534 9.997 -48.998 1.00 76.94 187 SER A CA 1
ATOM 1336 C C . SER A 1 187 ? 9.547 10.441 -47.915 1.00 76.94 187 SER A C 1
ATOM 1338 O O . SER A 1 187 ? 9.662 11.555 -47.413 1.00 76.94 187 SER A O 1
ATOM 1340 N N . ALA A 1 188 ? 8.563 9.597 -47.587 1.00 72.25 188 ALA A N 1
ATOM 1341 C CA . ALA A 1 188 ? 7.647 9.794 -46.470 1.00 72.25 188 ALA A CA 1
ATOM 1342 C C . ALA A 1 188 ? 8.136 9.135 -45.167 1.00 72.25 188 ALA A C 1
ATOM 1344 O O . ALA A 1 188 ? 7.525 9.371 -44.127 1.00 72.25 188 ALA A O 1
ATOM 1345 N N . LEU A 1 189 ? 9.202 8.324 -45.220 1.00 68.00 189 LEU A N 1
ATOM 1346 C CA . LEU A 1 189 ? 9.812 7.711 -44.045 1.00 68.00 189 LEU A CA 1
ATOM 1347 C C . LEU A 1 189 ? 10.794 8.679 -43.389 1.00 68.00 189 LEU A C 1
ATOM 1349 O O . LEU A 1 189 ? 11.604 9.319 -44.065 1.00 68.00 189 LEU A O 1
ATOM 1353 N N . ASP A 1 190 ? 10.770 8.732 -42.063 1.00 71.62 190 ASP A N 1
ATOM 1354 C CA . ASP A 1 190 ? 11.859 9.324 -41.296 1.00 71.62 190 ASP A CA 1
ATOM 1355 C C . ASP A 1 190 ? 12.913 8.274 -40.905 1.00 71.62 190 ASP A C 1
ATOM 1357 O O . ASP A 1 190 ? 12.694 7.061 -40.961 1.00 71.62 190 ASP A O 1
ATOM 1361 N N . LEU A 1 191 ? 14.103 8.755 -40.531 1.00 69.25 191 LEU A N 1
ATOM 1362 C CA . LEU A 1 191 ? 15.218 7.891 -40.145 1.00 69.25 191 LEU A CA 1
ATOM 1363 C C . LEU A 1 191 ? 14.873 7.019 -38.925 1.00 69.25 191 LEU A C 1
ATOM 1365 O O . LEU A 1 191 ? 15.322 5.882 -38.871 1.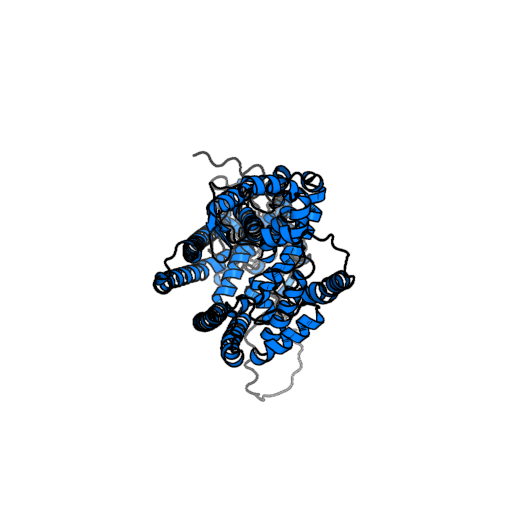00 69.25 191 LEU A O 1
ATOM 1369 N N . GLY A 1 192 ? 14.072 7.514 -37.978 1.00 61.75 192 GLY A N 1
ATOM 1370 C CA . GLY A 1 192 ? 13.655 6.762 -36.793 1.00 61.75 192 GLY A CA 1
ATOM 1371 C C . GLY A 1 192 ? 12.821 5.537 -37.157 1.00 61.75 192 GLY A C 1
ATOM 1372 O O . GLY A 1 192 ? 13.143 4.437 -36.724 1.00 61.75 192 GLY A O 1
ATOM 1373 N N . GLN A 1 193 ? 11.844 5.692 -38.054 1.00 62.75 193 GLN A N 1
ATOM 1374 C CA . GLN A 1 193 ? 11.011 4.579 -38.531 1.00 62.75 193 GLN A CA 1
ATOM 1375 C C . GLN A 1 193 ? 11.841 3.450 -39.158 1.00 62.75 193 GLN A C 1
ATOM 1377 O O . GLN A 1 193 ? 11.579 2.270 -38.926 1.00 62.75 193 GLN A O 1
ATOM 1382 N N . VAL A 1 194 ? 12.867 3.805 -39.935 1.00 63.81 194 VAL A N 1
ATOM 1383 C CA . VAL A 1 194 ? 13.773 2.832 -40.567 1.00 63.81 194 VAL A CA 1
ATOM 1384 C C . VAL A 1 194 ? 14.702 2.181 -39.539 1.00 63.81 194 VAL A C 1
ATOM 1386 O O . VAL A 1 194 ? 14.977 0.982 -39.618 1.00 63.81 194 VAL A O 1
ATOM 1389 N N . MET A 1 195 ? 15.165 2.946 -38.550 1.00 62.59 195 MET A N 1
ATOM 1390 C CA . MET A 1 195 ? 15.988 2.441 -37.447 1.00 62.59 195 MET A CA 1
ATOM 1391 C C . MET A 1 195 ? 15.212 1.512 -36.493 1.00 62.59 195 MET A C 1
ATOM 1393 O O . MET A 1 195 ? 15.815 0.622 -35.898 1.00 62.59 195 MET A O 1
ATOM 1397 N N . ASP A 1 196 ? 13.889 1.655 -36.396 1.00 57.47 196 ASP A N 1
ATOM 1398 C CA . ASP A 1 196 ? 13.032 0.759 -35.610 1.00 57.47 196 ASP A CA 1
ATOM 1399 C C . ASP A 1 196 ? 12.744 -0.564 -36.331 1.00 57.47 196 ASP A C 1
ATOM 1401 O O . ASP A 1 196 ? 12.841 -1.635 -35.727 1.00 57.47 196 ASP A O 1
ATOM 1405 N N . ALA A 1 197 ? 12.425 -0.509 -37.629 1.00 56.88 197 ALA A N 1
ATOM 1406 C CA . ALA A 1 197 ? 12.161 -1.700 -38.447 1.00 56.88 197 ALA A CA 1
ATOM 1407 C C . ALA A 1 197 ? 13.385 -2.614 -38.571 1.00 56.88 197 ALA A C 1
ATOM 1409 O O . ALA A 1 197 ? 13.278 -3.824 -38.734 1.00 56.88 197 ALA A O 1
ATOM 1410 N N . SER A 1 198 ? 14.568 -2.025 -38.465 1.00 53.47 198 SER A N 1
ATOM 1411 C CA . SER A 1 198 ? 15.826 -2.710 -38.714 1.00 53.47 198 SER A CA 1
ATOM 1412 C C . SER A 1 198 ? 16.293 -3.648 -37.619 1.00 53.47 198 SER A C 1
ATOM 1414 O O . SER A 1 198 ? 17.243 -4.400 -37.833 1.00 53.47 198 SER A O 1
ATOM 1416 N N . ASN A 1 199 ? 15.605 -3.653 -36.475 1.00 54.06 199 ASN A N 1
ATOM 1417 C CA . ASN A 1 199 ? 15.842 -4.604 -35.401 1.00 54.06 199 ASN A CA 1
ATOM 1418 C C . ASN A 1 199 ? 17.342 -4.752 -35.050 1.00 54.06 199 ASN A C 1
ATOM 1420 O O . ASN A 1 199 ? 17.843 -5.854 -34.828 1.00 54.06 199 ASN A O 1
ATOM 1424 N N . TRP A 1 200 ? 18.088 -3.642 -35.022 1.00 49.03 200 TRP A N 1
ATOM 1425 C CA . TRP A 1 200 ? 19.555 -3.661 -34.899 1.00 49.03 200 TRP A CA 1
ATOM 1426 C C . TRP A 1 200 ? 20.073 -4.320 -33.613 1.00 49.03 200 TRP A C 1
ATOM 1428 O O . TRP A 1 200 ? 21.214 -4.771 -33.573 1.00 49.03 200 TRP A O 1
ATOM 1438 N N . LEU A 1 201 ? 19.244 -4.394 -32.568 1.00 45.91 201 LEU A N 1
ATOM 1439 C CA . LEU A 1 201 ? 19.566 -5.086 -31.315 1.00 45.91 201 LEU A CA 1
ATOM 1440 C C . LEU A 1 201 ? 19.189 -6.579 -31.329 1.00 45.91 201 LEU A C 1
ATOM 1442 O O . LEU A 1 201 ? 19.463 -7.279 -30.359 1.00 45.91 201 LEU A O 1
ATOM 1446 N N . GLY A 1 202 ? 18.537 -7.069 -32.387 1.00 49.22 202 GLY A N 1
ATOM 1447 C CA . GLY A 1 202 ? 17.995 -8.428 -32.457 1.00 49.22 202 GLY A CA 1
ATOM 1448 C C . GLY A 1 202 ? 16.814 -8.681 -31.509 1.00 49.22 202 GLY A C 1
ATOM 1449 O O . GLY A 1 202 ? 16.506 -9.834 -31.227 1.00 49.22 202 GLY A O 1
ATOM 1450 N N . LEU A 1 203 ? 16.157 -7.626 -31.011 1.00 49.38 203 LEU A N 1
ATOM 1451 C CA . LEU A 1 203 ? 15.104 -7.671 -29.983 1.00 49.38 203 LEU A CA 1
ATOM 1452 C C . LEU A 1 203 ? 13.660 -7.553 -30.523 1.00 49.38 203 LEU A C 1
ATOM 1454 O O . LEU A 1 203 ? 12.719 -7.527 -29.737 1.00 49.38 203 LEU A O 1
ATOM 1458 N N . GLY A 1 204 ? 13.468 -7.467 -31.836 1.00 56.47 204 GLY A N 1
ATOM 1459 C CA . GLY A 1 204 ? 12.196 -7.156 -32.500 1.00 56.47 204 GLY A CA 1
ATOM 1460 C C . GLY A 1 204 ? 11.888 -5.655 -32.540 1.00 56.47 204 GLY A C 1
ATOM 1461 O O . GLY A 1 204 ? 12.601 -4.842 -31.954 1.00 56.47 204 GLY A O 1
ATOM 1462 N N . SER A 1 205 ? 10.815 -5.281 -33.232 1.00 63.66 205 SER A N 1
ATOM 1463 C CA . SER A 1 205 ? 10.218 -3.937 -33.257 1.00 63.66 205 SER A CA 1
ATOM 1464 C C . SER A 1 205 ? 9.683 -3.502 -31.881 1.00 63.66 205 SER A C 1
ATOM 1466 O O . SER A 1 205 ? 9.490 -4.322 -30.984 1.00 63.66 205 SER A O 1
ATOM 1468 N N . VAL A 1 206 ? 9.374 -2.210 -31.704 1.00 67.88 206 VAL A N 1
ATOM 1469 C CA . VAL A 1 206 ? 8.742 -1.681 -30.473 1.00 67.88 206 VAL A CA 1
ATOM 1470 C C . VAL A 1 206 ? 7.469 -2.452 -30.102 1.00 67.88 206 VAL A C 1
ATOM 1472 O O . VAL A 1 206 ? 7.258 -2.767 -28.933 1.00 67.88 206 VAL A O 1
ATOM 1475 N N . ALA A 1 207 ? 6.640 -2.786 -31.094 1.00 70.44 207 ALA A N 1
ATOM 1476 C CA . ALA A 1 207 ? 5.401 -3.528 -30.884 1.00 70.44 207 ALA A CA 1
ATOM 1477 C C . ALA A 1 207 ? 5.660 -4.968 -30.410 1.00 70.44 207 ALA A C 1
ATOM 1479 O O . ALA A 1 207 ? 4.994 -5.437 -29.492 1.00 70.44 207 ALA A O 1
ATOM 1480 N N . GLU A 1 208 ? 6.648 -5.657 -30.988 1.00 73.00 208 GLU A N 1
ATOM 1481 C CA . GLU A 1 208 ? 7.024 -7.018 -30.577 1.00 73.00 208 GLU A CA 1
ATOM 1482 C C . GLU A 1 208 ? 7.629 -7.035 -29.171 1.00 73.00 208 GLU A C 1
ATOM 1484 O O . GLU A 1 208 ? 7.248 -7.865 -28.344 1.00 73.00 208 GLU A O 1
ATOM 1489 N N . ARG A 1 209 ? 8.509 -6.074 -28.863 1.00 79.94 209 ARG A N 1
ATOM 1490 C CA . ARG A 1 209 ? 9.062 -5.885 -27.515 1.00 79.94 209 ARG A CA 1
ATOM 1491 C C . ARG A 1 209 ? 7.960 -5.590 -26.496 1.00 79.94 209 ARG A C 1
ATOM 1493 O O . ARG A 1 209 ? 7.962 -6.167 -25.411 1.00 79.94 209 ARG A O 1
ATOM 1500 N N . GLY A 1 210 ? 7.013 -4.717 -26.844 1.00 83.25 210 GLY A N 1
ATOM 1501 C CA . GLY A 1 210 ? 5.852 -4.399 -26.011 1.00 83.25 210 GLY A CA 1
ATOM 1502 C C . GLY A 1 210 ? 4.988 -5.628 -25.732 1.00 83.25 210 GLY A C 1
ATOM 1503 O O . GLY A 1 210 ? 4.727 -5.939 -24.573 1.00 83.25 210 GLY A O 1
ATOM 1504 N N . ALA A 1 211 ? 4.650 -6.395 -26.772 1.00 83.44 211 ALA A N 1
ATOM 1505 C CA . ALA A 1 211 ? 3.900 -7.642 -26.636 1.00 83.44 211 ALA A CA 1
ATOM 1506 C C . ALA A 1 211 ? 4.637 -8.680 -25.770 1.00 83.44 211 ALA A C 1
ATOM 1508 O O . ALA A 1 211 ? 4.012 -9.382 -24.976 1.00 83.44 211 ALA A O 1
ATOM 1509 N N . ALA A 1 212 ? 5.967 -8.765 -25.873 1.00 85.94 212 ALA A N 1
ATOM 1510 C CA . ALA A 1 212 ? 6.772 -9.635 -25.018 1.00 85.94 212 ALA A CA 1
ATOM 1511 C C . ALA A 1 212 ? 6.742 -9.192 -23.543 1.00 85.94 212 ALA A C 1
ATOM 1513 O O . ALA A 1 212 ? 6.575 -10.030 -22.654 1.00 85.94 212 ALA A O 1
ATOM 1514 N N . LEU A 1 213 ? 6.839 -7.884 -23.272 1.00 89.31 213 LEU A N 1
ATOM 1515 C CA . LEU A 1 213 ? 6.695 -7.333 -21.920 1.00 89.31 213 LEU A CA 1
ATOM 1516 C C . LEU A 1 213 ? 5.299 -7.602 -21.344 1.00 89.31 213 LEU A C 1
ATOM 1518 O O . LEU A 1 213 ? 5.175 -7.972 -20.175 1.00 89.31 213 LEU A O 1
ATOM 1522 N N . GLU A 1 214 ? 4.246 -7.451 -22.142 1.00 89.94 214 GLU A N 1
ATOM 1523 C CA . GLU A 1 214 ? 2.872 -7.755 -21.734 1.00 89.94 214 GLU A CA 1
ATOM 1524 C C . GLU A 1 214 ? 2.663 -9.247 -21.469 1.00 89.94 214 GLU A C 1
ATOM 1526 O O . GLU A 1 214 ? 2.051 -9.609 -20.465 1.00 89.94 214 GLU A O 1
ATOM 1531 N N . ALA A 1 215 ? 3.218 -10.127 -22.307 1.00 90.75 215 ALA A N 1
ATOM 1532 C CA . ALA A 1 215 ? 3.155 -11.572 -22.101 1.00 90.75 215 ALA A CA 1
ATOM 1533 C C . ALA A 1 215 ? 3.878 -11.995 -20.811 1.00 90.75 215 ALA A C 1
ATOM 1535 O O . ALA A 1 215 ? 3.338 -12.775 -20.020 1.00 90.75 215 ALA A O 1
ATOM 1536 N N . TRP A 1 216 ? 5.068 -11.439 -20.559 1.00 93.94 216 TRP A N 1
ATOM 1537 C CA . TRP A 1 216 ? 5.787 -11.616 -19.296 1.00 93.94 216 TRP A CA 1
ATOM 1538 C C . TRP A 1 216 ? 4.954 -11.131 -18.102 1.00 93.94 216 TRP A C 1
ATOM 1540 O O . TRP A 1 216 ? 4.804 -11.853 -17.113 1.00 93.94 216 TRP A O 1
ATOM 1550 N N . SER A 1 217 ? 4.348 -9.947 -18.225 1.00 93.56 217 SER A N 1
ATOM 1551 C CA . SER A 1 217 ? 3.508 -9.349 -17.182 1.00 93.56 217 SER A CA 1
ATOM 1552 C C . SER A 1 217 ? 2.285 -10.220 -16.886 1.00 93.56 217 SER A C 1
ATOM 1554 O O . SER A 1 217 ? 2.041 -10.558 -15.736 1.00 93.56 217 SER A O 1
ATOM 1556 N N . SER A 1 218 ? 1.575 -10.684 -17.918 1.00 92.56 218 SER A N 1
ATOM 1557 C CA . SER A 1 218 ? 0.408 -11.567 -17.796 1.00 92.56 218 SER A CA 1
ATOM 1558 C C . SER A 1 218 ? 0.741 -12.885 -17.088 1.00 92.56 218 SER A C 1
ATOM 1560 O O . SER A 1 218 ? -0.001 -13.340 -16.207 1.00 92.56 218 SER A O 1
ATOM 1562 N N . LYS A 1 219 ? 1.894 -13.484 -17.415 1.00 94.38 219 LYS A N 1
ATOM 1563 C CA . LYS A 1 219 ? 2.386 -14.686 -16.736 1.00 94.38 219 LYS A CA 1
ATOM 1564 C C . LYS A 1 219 ? 2.647 -14.410 -15.256 1.00 94.38 219 LYS A C 1
ATOM 1566 O O . LYS A 1 219 ? 2.221 -15.196 -14.411 1.00 94.38 219 LYS A O 1
ATOM 1571 N N . LEU A 1 220 ? 3.301 -13.293 -14.935 1.00 93.50 220 LEU A N 1
ATOM 1572 C CA . LEU A 1 220 ? 3.564 -12.891 -13.555 1.00 93.50 220 LEU A CA 1
ATOM 1573 C C . LEU A 1 220 ? 2.264 -12.624 -12.780 1.00 93.50 220 LEU A C 1
ATOM 1575 O O . LEU A 1 220 ? 2.097 -13.149 -11.681 1.00 93.50 220 LEU A O 1
ATOM 1579 N N . THR A 1 221 ? 1.318 -11.884 -13.365 1.00 92.88 221 THR A N 1
ATOM 1580 C CA . THR A 1 221 ? -0.002 -11.621 -12.773 1.00 92.88 221 THR A CA 1
ATOM 1581 C C . THR A 1 221 ? -0.744 -12.917 -12.476 1.00 92.88 221 THR A C 1
ATOM 1583 O O . THR A 1 221 ? -1.321 -13.033 -11.406 1.00 92.88 221 THR A O 1
ATOM 1586 N N . SER A 1 222 ? -0.669 -13.925 -13.349 1.00 94.06 222 SER A N 1
ATOM 1587 C CA . SER A 1 222 ? -1.325 -15.221 -13.116 1.00 94.06 222 SER A CA 1
ATOM 1588 C C . SER A 1 222 ? -0.830 -15.908 -11.835 1.00 94.06 222 SER A C 1
ATOM 1590 O O . SER A 1 222 ? -1.634 -16.431 -11.061 1.00 94.06 222 SER A O 1
ATOM 1592 N N . TYR A 1 223 ? 0.483 -15.875 -11.573 1.00 95.44 223 TYR A N 1
ATOM 1593 C CA . TYR A 1 223 ? 1.040 -16.388 -10.317 1.00 95.44 223 TYR A CA 1
ATOM 1594 C C . TYR A 1 223 ? 0.631 -15.528 -9.121 1.00 95.44 223 TYR A C 1
ATOM 1596 O O . TYR A 1 223 ? 0.236 -16.076 -8.092 1.00 95.44 223 TYR A O 1
ATOM 1604 N N . SER A 1 224 ? 0.686 -14.201 -9.254 1.00 92.50 224 SER A N 1
ATOM 1605 C CA . SER A 1 224 ? 0.271 -13.275 -8.195 1.00 92.50 224 SER A CA 1
ATOM 1606 C C . SER A 1 224 ? -1.202 -13.455 -7.817 1.00 92.50 224 SER A C 1
ATOM 1608 O O . SER A 1 224 ? -1.509 -13.546 -6.633 1.00 92.50 224 SER A O 1
ATOM 1610 N N . SER A 1 225 ? -2.105 -13.602 -8.790 1.00 95.12 225 SER A N 1
ATOM 1611 C CA . SER A 1 225 ? -3.530 -13.862 -8.556 1.00 95.12 225 SER A CA 1
ATOM 1612 C C . SER A 1 225 ? -3.754 -15.205 -7.855 1.00 95.12 225 SER A C 1
ATOM 1614 O O . SER A 1 225 ? -4.550 -15.288 -6.923 1.00 95.12 225 SER A O 1
ATOM 1616 N N . ALA A 1 226 ? -3.030 -16.260 -8.248 1.00 96.38 226 ALA A N 1
ATOM 1617 C CA . ALA A 1 226 ? -3.121 -17.559 -7.579 1.00 96.38 226 ALA A CA 1
ATOM 1618 C C . ALA A 1 226 ? -2.639 -17.492 -6.119 1.00 96.38 226 ALA A C 1
ATOM 1620 O O . ALA A 1 226 ? -3.297 -18.029 -5.226 1.00 96.38 226 ALA A O 1
ATOM 1621 N N . LEU A 1 227 ? -1.522 -16.801 -5.867 1.00 95.69 227 LEU A N 1
ATOM 1622 C CA . LEU A 1 227 ? -1.022 -16.541 -4.515 1.00 95.69 227 LEU A CA 1
ATOM 1623 C C . LEU A 1 227 ? -2.035 -15.736 -3.693 1.00 95.69 227 LEU A C 1
ATOM 1625 O O . LEU A 1 227 ? -2.315 -16.106 -2.556 1.00 95.69 227 LEU A O 1
ATOM 1629 N N . ALA A 1 228 ? -2.635 -14.701 -4.282 1.00 95.62 228 ALA A N 1
ATOM 1630 C CA . ALA A 1 228 ? -3.636 -13.868 -3.629 1.00 95.62 228 ALA A CA 1
ATOM 1631 C C . ALA A 1 228 ? -4.881 -14.669 -3.211 1.00 95.62 228 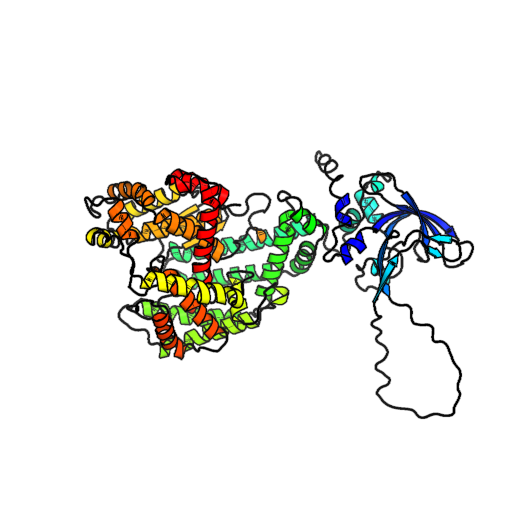ALA A C 1
ATOM 1633 O O . ALA A 1 228 ? -5.353 -14.530 -2.088 1.00 95.62 228 ALA A O 1
ATOM 1634 N N . VAL A 1 229 ? -5.380 -15.579 -4.056 1.00 97.00 229 VAL A N 1
ATOM 1635 C CA . VAL A 1 229 ? -6.501 -16.468 -3.690 1.00 97.00 229 VAL A CA 1
ATOM 1636 C C . VAL A 1 229 ? -6.137 -17.377 -2.514 1.00 97.00 229 VAL A C 1
ATOM 1638 O O . VAL A 1 229 ? -6.947 -17.566 -1.606 1.00 97.00 229 VAL A O 1
ATOM 1641 N N . LEU A 1 230 ? -4.930 -17.950 -2.519 1.00 95.19 230 LEU A N 1
ATOM 1642 C CA . LEU A 1 230 ? -4.470 -18.829 -1.442 1.00 95.19 230 LEU A CA 1
ATOM 1643 C C . LEU A 1 230 ? -4.270 -18.081 -0.122 1.00 95.19 230 LEU A C 1
ATOM 1645 O O . LEU A 1 230 ? -4.526 -18.666 0.935 1.00 95.19 230 LEU A O 1
ATOM 1649 N N . GLU A 1 231 ? -3.829 -16.824 -0.188 1.00 93.06 231 GLU A N 1
ATOM 1650 C CA . GLU A 1 231 ? -3.685 -15.953 0.977 1.00 93.06 231 GLU A CA 1
ATOM 1651 C C . GLU A 1 231 ? -5.051 -15.509 1.504 1.00 93.06 231 GLU A C 1
ATOM 1653 O O . GLU A 1 231 ? -5.304 -15.619 2.698 1.00 93.06 231 GLU A O 1
ATOM 1658 N N . TRP A 1 232 ? -5.988 -15.132 0.630 1.00 95.75 232 TRP A N 1
ATOM 1659 C CA . TRP A 1 232 ? -7.365 -14.857 1.041 1.00 95.75 232 TRP A CA 1
ATOM 1660 C C . TRP A 1 232 ? -7.990 -16.062 1.753 1.00 95.75 232 TRP A C 1
ATOM 1662 O O . TRP A 1 232 ? -8.529 -15.943 2.852 1.00 95.75 232 TRP A O 1
ATOM 1672 N N . ASP A 1 233 ? -7.867 -17.253 1.160 1.00 96.00 233 ASP A N 1
ATOM 1673 C CA . ASP A 1 233 ? -8.434 -18.467 1.738 1.00 96.00 233 ASP A CA 1
ATOM 1674 C C . ASP A 1 233 ? -7.829 -18.786 3.110 1.00 96.00 233 ASP A C 1
ATOM 1676 O O . ASP A 1 233 ? -8.551 -19.220 4.006 1.00 96.00 233 ASP A O 1
ATOM 1680 N N . ARG A 1 234 ? -6.530 -18.516 3.294 1.00 90.31 234 ARG A N 1
ATOM 1681 C CA . ARG A 1 234 ? -5.815 -18.706 4.564 1.00 90.31 234 ARG A CA 1
ATOM 1682 C C . ARG A 1 234 ? -6.478 -17.961 5.725 1.00 90.31 234 ARG A C 1
ATOM 1684 O O . ARG A 1 234 ? -6.483 -18.492 6.833 1.00 90.31 234 ARG A O 1
ATOM 1691 N N . HIS A 1 235 ? -7.018 -16.772 5.467 1.00 89.38 235 HIS A N 1
ATOM 1692 C CA . HIS A 1 235 ? -7.603 -15.900 6.491 1.00 89.38 235 HIS A CA 1
ATOM 1693 C C . HIS A 1 235 ? -9.124 -16.010 6.611 1.00 89.38 235 HIS A C 1
ATOM 1695 O O . HIS A 1 235 ? -9.670 -15.559 7.615 1.00 89.38 235 HIS A O 1
ATOM 1701 N N . VAL A 1 236 ? -9.800 -16.602 5.619 1.00 94.19 236 VAL A N 1
ATOM 1702 C CA . VAL A 1 236 ? -11.273 -16.634 5.562 1.00 94.19 236 VAL A CA 1
ATOM 1703 C C . VAL A 1 236 ? -11.860 -18.043 5.702 1.00 94.19 236 VAL A C 1
ATOM 1705 O O . VAL A 1 236 ? -12.749 -18.233 6.526 1.00 94.19 236 VAL A O 1
ATOM 1708 N N . ASN A 1 237 ? -11.385 -19.049 4.950 1.00 94.56 237 ASN A N 1
ATOM 1709 C CA . ASN A 1 237 ? -12.011 -20.392 4.960 1.00 94.56 237 ASN A CA 1
ATOM 1710 C C . ASN A 1 237 ? -11.091 -21.530 5.410 1.00 94.56 237 ASN A C 1
ATOM 1712 O O . ASN A 1 237 ? -11.581 -22.628 5.687 1.00 94.56 237 ASN A O 1
ATOM 1716 N N . MET A 1 238 ? -9.772 -21.324 5.436 1.00 94.00 238 MET A N 1
ATOM 1717 C CA . MET A 1 238 ? -8.815 -22.403 5.651 1.00 94.00 238 MET A CA 1
ATOM 1718 C C . MET A 1 238 ? -9.018 -23.059 7.031 1.00 94.00 238 MET A C 1
ATOM 1720 O O . MET A 1 238 ? -8.961 -22.375 8.053 1.00 94.00 238 MET A O 1
ATOM 1724 N N . PRO A 1 239 ? -9.177 -24.397 7.105 1.00 93.56 239 PRO A N 1
ATOM 1725 C CA . PRO A 1 239 ? -9.255 -25.091 8.384 1.00 93.56 239 PRO A CA 1
ATOM 1726 C C . PRO A 1 239 ? -7.974 -24.897 9.217 1.00 93.56 239 PRO A C 1
ATOM 1728 O O . PRO A 1 239 ? -6.878 -24.973 8.652 1.00 93.56 239 PRO A O 1
ATOM 1731 N N . PRO A 1 240 ? -8.054 -24.774 10.557 1.00 83.50 240 PRO A N 1
ATOM 1732 C CA . PRO A 1 240 ? -6.881 -24.521 11.403 1.00 83.50 240 PRO A CA 1
ATOM 1733 C C . PRO A 1 240 ? -5.740 -25.543 11.244 1.00 83.50 240 PRO A C 1
ATOM 1735 O O . PRO A 1 240 ? -4.566 -25.193 11.318 1.00 83.50 240 PRO A O 1
ATOM 1738 N N . GLY A 1 241 ? -6.068 -26.812 10.970 1.00 87.00 241 GLY A N 1
ATOM 1739 C CA . GLY A 1 241 ? -5.082 -27.882 10.767 1.00 87.00 241 GLY A CA 1
ATOM 1740 C C . GLY A 1 241 ? -4.379 -27.878 9.402 1.00 87.00 241 GLY A C 1
ATOM 1741 O O . GLY A 1 241 ? -3.464 -28.671 9.192 1.00 87.00 241 GLY A O 1
ATOM 1742 N N . ALA A 1 242 ? -4.786 -27.018 8.461 1.00 91.38 242 ALA A N 1
ATOM 1743 C CA . ALA A 1 242 ? -4.267 -27.018 7.092 1.00 91.38 242 ALA A CA 1
ATOM 1744 C C . ALA A 1 242 ? -3.032 -26.121 6.890 1.00 91.38 242 ALA A C 1
ATOM 1746 O O . ALA A 1 242 ? -2.448 -26.145 5.807 1.00 91.38 242 ALA A O 1
ATOM 1747 N N . ALA A 1 243 ? -2.595 -25.370 7.910 1.00 84.88 243 ALA A N 1
ATOM 1748 C CA . ALA A 1 243 ? -1.506 -24.394 7.791 1.00 84.88 243 ALA A CA 1
ATOM 1749 C C . ALA A 1 243 ? -0.209 -24.996 7.210 1.00 84.88 243 ALA A C 1
ATOM 1751 O O . ALA A 1 243 ? 0.349 -24.457 6.253 1.00 84.88 243 ALA A O 1
ATOM 1752 N N . ALA A 1 244 ? 0.231 -26.154 7.719 1.00 83.50 244 ALA A N 1
ATOM 1753 C CA . ALA A 1 244 ? 1.430 -26.834 7.218 1.00 83.50 244 ALA A CA 1
ATOM 1754 C C . ALA A 1 244 ? 1.267 -27.318 5.765 1.00 83.50 244 ALA A C 1
ATOM 1756 O O . ALA A 1 244 ? 2.188 -27.198 4.959 1.00 83.50 244 ALA A O 1
ATOM 1757 N N . ALA A 1 245 ? 0.080 -27.819 5.410 1.00 88.94 245 ALA A N 1
ATOM 1758 C CA . ALA A 1 245 ? -0.217 -28.272 4.053 1.00 88.94 245 ALA A CA 1
ATOM 1759 C C . ALA A 1 245 ? -0.314 -27.106 3.052 1.00 88.94 245 ALA A C 1
ATOM 1761 O O . ALA A 1 245 ? 0.045 -27.277 1.890 1.00 88.94 245 ALA A O 1
ATOM 1762 N N . ARG A 1 246 ? -0.766 -25.920 3.488 1.00 90.75 246 ARG A N 1
ATOM 1763 C CA . ARG A 1 246 ? -0.849 -24.694 2.674 1.00 90.75 246 ARG A CA 1
ATOM 1764 C C . ARG A 1 246 ? 0.519 -24.065 2.401 1.00 90.75 246 ARG A C 1
ATOM 1766 O O . ARG A 1 246 ? 0.715 -23.504 1.324 1.00 90.75 246 ARG A O 1
ATOM 1773 N N . ALA A 1 247 ? 1.456 -24.173 3.341 1.00 85.12 247 ALA A N 1
ATOM 1774 C CA . ALA A 1 247 ? 2.776 -23.555 3.232 1.00 85.12 247 ALA A CA 1
ATOM 1775 C C . ALA A 1 247 ? 3.576 -24.048 2.009 1.00 85.12 247 ALA A C 1
ATOM 1777 O O . ALA A 1 247 ? 4.186 -23.242 1.308 1.00 85.12 247 ALA A O 1
ATOM 1778 N N . ALA A 1 248 ? 3.539 -25.352 1.707 1.00 84.56 248 ALA A N 1
ATOM 1779 C CA . ALA A 1 248 ? 4.319 -25.923 0.605 1.00 84.56 248 ALA A CA 1
ATOM 1780 C C . ALA A 1 248 ? 3.872 -25.431 -0.795 1.00 84.56 248 ALA A C 1
ATOM 1782 O O . ALA A 1 248 ? 4.729 -24.951 -1.540 1.00 84.56 248 ALA A O 1
ATOM 1783 N N . PRO A 1 249 ? 2.575 -25.463 -1.173 1.00 89.19 249 PRO A N 1
ATOM 1784 C CA . PRO A 1 249 ? 2.111 -24.883 -2.436 1.00 89.19 249 PRO A CA 1
ATOM 1785 C C . PRO A 1 249 ? 2.389 -23.381 -2.575 1.00 89.19 249 PRO A C 1
ATOM 1787 O O . PRO A 1 249 ? 2.786 -22.942 -3.652 1.00 89.19 249 PRO A O 1
ATOM 1790 N N . LEU A 1 250 ? 2.220 -22.596 -1.501 1.00 89.00 250 LEU A N 1
ATOM 1791 C CA . LEU A 1 250 ? 2.539 -21.161 -1.509 1.00 89.00 250 LEU A CA 1
ATOM 1792 C C . LEU A 1 250 ? 4.014 -20.925 -1.849 1.00 89.00 250 LEU A C 1
ATOM 1794 O O . LEU A 1 250 ? 4.318 -20.152 -2.754 1.00 89.00 250 LEU A O 1
ATOM 1798 N N . SER A 1 251 ? 4.915 -21.650 -1.183 1.00 87.00 251 SER A N 1
ATOM 1799 C CA . SER A 1 251 ? 6.355 -21.562 -1.435 1.00 87.00 251 SER A CA 1
ATOM 1800 C C . SER A 1 251 ? 6.709 -21.930 -2.882 1.00 87.00 251 SER A C 1
ATOM 1802 O O . SER A 1 251 ? 7.427 -21.189 -3.553 1.00 87.00 251 SER A O 1
ATOM 1804 N N . GLN A 1 252 ? 6.143 -23.017 -3.421 1.00 90.31 252 GLN A N 1
ATOM 1805 C CA . GLN A 1 252 ? 6.383 -23.418 -4.814 1.00 90.31 252 GLN A CA 1
ATOM 1806 C C . GLN A 1 252 ? 5.894 -22.372 -5.825 1.00 90.31 252 GLN A C 1
ATOM 1808 O O . GLN A 1 252 ? 6.585 -22.089 -6.805 1.00 90.31 252 GLN A O 1
ATOM 1813 N N . LEU A 1 253 ? 4.726 -21.768 -5.590 1.00 93.62 253 LEU A N 1
ATOM 1814 C CA . LEU A 1 253 ? 4.195 -20.704 -6.445 1.00 93.62 253 LEU A CA 1
ATOM 1815 C C . LEU A 1 253 ? 5.032 -19.423 -6.358 1.00 93.62 253 LEU A C 1
ATOM 1817 O O . LEU A 1 253 ? 5.273 -18.790 -7.384 1.00 93.62 253 LEU A O 1
ATOM 1821 N N . GLN A 1 254 ? 5.527 -19.063 -5.171 1.00 91.00 254 GLN A N 1
ATOM 1822 C CA . GLN A 1 254 ? 6.454 -17.942 -4.997 1.00 91.00 254 GLN A CA 1
ATOM 1823 C C . GLN A 1 254 ? 7.766 -18.175 -5.757 1.00 91.00 254 GLN A C 1
ATOM 1825 O O . GLN A 1 254 ? 8.233 -17.274 -6.453 1.00 91.00 254 GLN A O 1
ATOM 1830 N N . MET A 1 255 ? 8.328 -19.389 -5.705 1.00 90.25 255 MET A N 1
ATOM 1831 C CA . MET A 1 255 ? 9.519 -19.749 -6.485 1.00 90.25 255 MET A CA 1
ATOM 1832 C C . MET A 1 255 ? 9.264 -19.680 -7.995 1.00 90.25 255 MET A C 1
ATOM 1834 O O . MET A 1 255 ? 10.089 -19.144 -8.734 1.00 90.25 255 MET A O 1
ATOM 1838 N N . ALA A 1 256 ? 8.114 -20.175 -8.462 1.00 93.62 256 ALA A N 1
ATOM 1839 C CA . ALA A 1 256 ? 7.735 -20.085 -9.871 1.00 93.62 256 ALA A CA 1
ATOM 1840 C C . ALA A 1 256 ? 7.561 -18.624 -10.323 1.00 93.62 256 ALA A C 1
ATOM 1842 O O . ALA A 1 256 ? 8.045 -18.250 -11.390 1.00 93.62 256 ALA A O 1
ATOM 1843 N N . SER A 1 257 ? 6.949 -17.781 -9.487 1.00 94.50 257 SER A N 1
ATOM 1844 C CA . SER A 1 257 ? 6.830 -16.337 -9.717 1.00 94.50 257 SER A CA 1
ATOM 1845 C C . SER A 1 257 ? 8.206 -15.660 -9.797 1.00 94.50 257 SER A C 1
ATOM 1847 O O . SER A 1 257 ? 8.488 -14.943 -10.760 1.00 94.50 257 SER A O 1
ATOM 1849 N N . LYS A 1 258 ? 9.119 -15.968 -8.860 1.00 92.94 258 LYS A N 1
ATOM 1850 C CA . LYS A 1 258 ? 10.516 -15.497 -8.885 1.00 92.94 258 LYS A CA 1
ATOM 1851 C C . LYS A 1 258 ? 11.220 -15.898 -10.184 1.00 92.94 258 LYS A C 1
ATOM 1853 O O . LYS A 1 258 ? 11.884 -15.064 -10.792 1.00 92.94 258 LYS A O 1
ATOM 1858 N N . ALA A 1 259 ? 11.045 -17.136 -10.647 1.00 92.50 259 ALA A N 1
ATOM 1859 C CA . ALA A 1 259 ? 11.641 -17.601 -11.898 1.00 92.50 259 ALA A CA 1
ATOM 1860 C C . ALA A 1 259 ? 11.148 -16.808 -13.123 1.00 92.50 259 ALA A C 1
ATOM 1862 O O . ALA A 1 259 ? 11.940 -16.534 -14.018 1.00 92.50 259 ALA A O 1
ATOM 1863 N N . VAL A 1 260 ? 9.876 -16.385 -13.147 1.00 94.44 260 VAL A N 1
ATOM 1864 C CA . VAL A 1 260 ? 9.355 -15.491 -14.198 1.00 94.44 260 VAL A CA 1
ATOM 1865 C C . VAL A 1 260 ? 10.008 -14.116 -14.123 1.00 94.44 260 VAL A C 1
ATOM 1867 O O . VAL A 1 260 ? 10.429 -13.586 -15.145 1.00 94.44 260 VAL A O 1
ATOM 1870 N N . VAL A 1 261 ? 10.139 -13.535 -12.927 1.00 93.62 261 VAL A N 1
ATOM 1871 C CA . VAL A 1 261 ? 10.803 -12.229 -12.760 1.00 93.62 261 VAL A CA 1
ATOM 1872 C C . VAL A 1 261 ? 12.250 -12.258 -13.255 1.00 93.62 261 VAL A C 1
ATOM 1874 O O . VAL A 1 261 ? 12.727 -11.287 -13.840 1.00 93.62 261 VAL A O 1
ATOM 1877 N N . MET A 1 262 ? 12.933 -13.380 -13.033 1.00 88.75 262 MET A N 1
ATOM 1878 C CA . MET A 1 262 ? 14.343 -13.565 -13.364 1.00 88.75 262 MET A CA 1
ATOM 1879 C C . MET A 1 262 ? 14.595 -14.113 -14.774 1.00 88.75 262 MET A C 1
ATOM 1881 O O . MET A 1 262 ? 15.744 -14.430 -15.083 1.00 88.75 262 MET A O 1
ATOM 1885 N N . ASP A 1 263 ? 13.567 -14.196 -15.626 1.00 86.38 263 ASP A N 1
ATOM 1886 C CA . ASP A 1 263 ? 13.711 -14.596 -17.029 1.00 86.38 263 ASP A CA 1
ATOM 1887 C C . ASP A 1 263 ? 14.828 -13.778 -17.721 1.00 86.38 263 ASP A C 1
ATOM 1889 O O . ASP A 1 263 ? 15.012 -12.580 -17.468 1.00 86.38 263 ASP A O 1
ATOM 1893 N N . GLY A 1 264 ? 15.643 -14.444 -18.538 1.00 70.19 264 GLY A N 1
ATOM 1894 C CA . GLY A 1 264 ? 16.805 -13.838 -19.187 1.00 70.19 264 GLY A CA 1
ATOM 1895 C C . GLY A 1 264 ? 16.413 -12.836 -20.268 1.00 70.19 264 GLY A C 1
ATOM 1896 O O . GLY A 1 264 ? 17.061 -11.796 -20.402 1.00 70.19 264 GLY A O 1
ATOM 1897 N N . ASP A 1 265 ? 15.318 -13.108 -20.977 1.00 76.75 265 ASP A N 1
ATOM 1898 C CA . ASP A 1 265 ? 14.925 -12.348 -22.165 1.00 76.75 265 ASP A CA 1
ATOM 1899 C C . ASP A 1 265 ? 14.280 -11.004 -21.801 1.00 76.75 265 ASP A C 1
ATOM 1901 O O . ASP A 1 265 ? 14.419 -10.015 -22.524 1.00 76.75 265 ASP A O 1
ATOM 1905 N N . ILE A 1 266 ? 13.619 -10.921 -20.638 1.00 82.88 266 ILE A N 1
ATOM 1906 C CA . ILE A 1 266 ? 12.881 -9.711 -20.255 1.00 82.88 266 ILE A CA 1
ATOM 1907 C C . ILE A 1 266 ? 13.798 -8.535 -19.911 1.00 82.88 266 ILE A C 1
ATOM 1909 O O . ILE A 1 266 ? 13.422 -7.386 -20.128 1.00 82.88 266 ILE A O 1
ATOM 1913 N N . GLY A 1 267 ? 15.004 -8.794 -19.395 1.00 79.19 267 GLY A N 1
ATOM 1914 C CA . GLY A 1 267 ? 15.948 -7.745 -19.001 1.00 79.19 267 GLY A CA 1
ATOM 1915 C C . GLY A 1 267 ? 16.324 -6.825 -20.172 1.00 79.19 267 GLY A C 1
ATOM 1916 O O . GLY A 1 267 ? 16.060 -5.623 -20.095 1.00 79.19 267 GLY A O 1
ATOM 1917 N N . PRO A 1 268 ? 16.890 -7.363 -21.269 1.00 77.06 268 PRO A N 1
ATOM 1918 C CA . PRO A 1 268 ? 17.198 -6.593 -22.475 1.00 77.06 268 PRO A CA 1
ATOM 1919 C C . PRO A 1 268 ? 15.971 -5.922 -23.110 1.00 77.06 268 PRO A C 1
ATOM 1921 O O . PRO A 1 268 ? 16.053 -4.762 -23.515 1.00 77.06 268 PRO A O 1
ATOM 1924 N N . ILE A 1 269 ? 14.825 -6.614 -23.156 1.00 79.62 269 ILE A N 1
ATOM 1925 C CA . ILE A 1 269 ? 13.572 -6.077 -23.714 1.00 79.62 269 ILE A CA 1
ATOM 1926 C C . ILE A 1 269 ? 13.102 -4.857 -22.916 1.00 79.62 269 ILE A C 1
ATOM 1928 O O . ILE A 1 269 ? 12.846 -3.796 -23.489 1.00 79.62 269 ILE A O 1
ATOM 1932 N N . ALA A 1 270 ? 13.026 -4.981 -21.590 1.00 86.00 270 ALA A N 1
ATOM 1933 C CA . ALA A 1 270 ? 12.603 -3.895 -20.718 1.00 86.00 270 ALA A CA 1
ATOM 1934 C C . ALA A 1 270 ? 13.610 -2.734 -20.734 1.00 86.00 270 ALA A C 1
ATOM 1936 O O . ALA A 1 270 ? 13.199 -1.581 -20.802 1.00 86.00 270 ALA A O 1
ATOM 1937 N N . ALA A 1 271 ? 14.920 -3.006 -20.745 1.00 79.44 271 ALA A N 1
ATOM 1938 C CA . ALA A 1 271 ? 15.935 -1.960 -20.892 1.00 79.44 271 ALA A CA 1
ATOM 1939 C C . ALA A 1 271 ? 15.735 -1.165 -22.188 1.00 79.44 271 ALA A C 1
ATOM 1941 O O . ALA A 1 271 ? 15.658 0.062 -22.140 1.00 79.44 271 ALA A O 1
ATOM 1942 N N . SER A 1 272 ? 15.552 -1.861 -23.316 1.00 78.19 272 SER A N 1
ATOM 1943 C CA . SER A 1 272 ? 15.296 -1.233 -24.613 1.00 78.19 272 SER A CA 1
ATOM 1944 C C . SER A 1 272 ? 14.047 -0.349 -24.587 1.00 78.19 272 SER A C 1
ATOM 1946 O O . SER A 1 272 ? 14.143 0.814 -24.966 1.00 78.19 272 SER A O 1
ATOM 1948 N N . LEU A 1 273 ? 12.912 -0.853 -24.084 1.00 81.62 273 LEU A N 1
ATOM 1949 C CA . LEU A 1 273 ? 11.650 -0.101 -24.000 1.00 81.62 273 LEU A CA 1
ATOM 1950 C C . LEU A 1 273 ? 11.713 1.085 -23.024 1.00 81.62 273 LEU A C 1
ATOM 1952 O O . LEU A 1 273 ? 11.113 2.127 -23.276 1.00 81.62 273 LEU A O 1
ATOM 1956 N N . ALA A 1 274 ? 12.423 0.941 -21.903 1.00 81.69 274 ALA A N 1
ATOM 1957 C CA . ALA A 1 274 ? 12.553 1.990 -20.894 1.00 81.69 274 ALA A CA 1
ATOM 1958 C C . ALA A 1 274 ? 13.362 3.193 -21.402 1.00 81.69 274 ALA A C 1
ATOM 1960 O O . ALA A 1 274 ? 13.062 4.326 -21.021 1.00 81.69 274 ALA A O 1
ATOM 1961 N N . SER A 1 275 ? 14.371 2.940 -22.243 1.00 69.06 275 SER A N 1
ATOM 1962 C CA . SER A 1 275 ? 15.217 3.962 -22.869 1.00 69.06 275 SER A CA 1
ATOM 1963 C C . SER A 1 275 ? 14.764 4.370 -24.273 1.00 69.06 275 SER A C 1
ATOM 1965 O O . SER A 1 275 ? 15.459 5.148 -24.924 1.00 69.06 275 SER A O 1
ATOM 1967 N N . ASP A 1 276 ? 13.644 3.830 -24.760 1.00 66.00 276 ASP A N 1
ATOM 1968 C CA . ASP A 1 276 ? 13.190 4.047 -26.129 1.00 66.00 276 ASP A CA 1
ATOM 1969 C C . ASP A 1 276 ? 12.731 5.507 -26.319 1.00 66.00 276 ASP A C 1
ATOM 1971 O O . ASP A 1 276 ? 11.755 5.947 -25.694 1.00 66.00 276 ASP A O 1
ATOM 1975 N N . PRO A 1 277 ? 13.420 6.293 -27.162 1.00 55.59 277 PRO A N 1
ATOM 1976 C CA . PRO A 1 277 ? 13.126 7.711 -27.296 1.00 55.59 277 PRO A CA 1
ATOM 1977 C C . PRO A 1 277 ? 11.783 7.984 -27.985 1.00 55.59 277 PRO A C 1
ATOM 1979 O O . PRO A 1 277 ? 11.171 9.020 -27.715 1.00 55.59 277 PRO A O 1
ATOM 1982 N N . TYR A 1 278 ? 11.304 7.072 -28.840 1.00 55.81 278 TYR A N 1
ATOM 1983 C CA . TYR A 1 278 ? 9.994 7.192 -29.478 1.00 55.81 278 TYR A CA 1
ATOM 1984 C C . TYR A 1 278 ? 8.885 7.053 -28.433 1.00 55.81 278 TYR A C 1
ATOM 1986 O O . TYR A 1 278 ? 7.982 7.890 -28.361 1.00 55.81 278 TYR A O 1
ATOM 1994 N N . LEU A 1 279 ? 8.995 6.052 -27.554 1.00 63.22 279 LEU A N 1
ATOM 1995 C CA . LEU A 1 279 ? 8.030 5.851 -26.474 1.00 63.22 279 LEU A CA 1
ATOM 1996 C C . LEU A 1 279 ? 8.096 6.957 -25.412 1.00 63.22 279 LEU A C 1
ATOM 1998 O O . LEU A 1 279 ? 7.057 7.368 -24.894 1.00 63.22 279 LEU A O 1
ATOM 2002 N N . ALA A 1 280 ? 9.288 7.478 -25.107 1.00 58.34 280 ALA A N 1
ATOM 2003 C CA . ALA A 1 280 ? 9.449 8.610 -24.195 1.00 58.34 280 ALA A CA 1
ATOM 2004 C C . ALA A 1 280 ? 8.742 9.876 -24.717 1.00 58.34 280 ALA A C 1
ATOM 2006 O O . ALA A 1 280 ? 8.090 10.584 -23.947 1.00 58.34 280 ALA A O 1
ATOM 2007 N N . ALA A 1 281 ? 8.816 10.136 -26.027 1.00 53.78 281 ALA A N 1
ATOM 2008 C CA . ALA A 1 281 ? 8.097 11.236 -26.665 1.00 53.78 281 ALA A CA 1
ATOM 2009 C C . ALA A 1 281 ? 6.578 10.988 -26.714 1.00 53.78 281 ALA A C 1
ATOM 2011 O O . ALA A 1 281 ? 5.801 11.889 -26.392 1.00 53.78 281 ALA A O 1
ATOM 2012 N N . ALA A 1 282 ? 6.148 9.765 -27.045 1.00 56.22 282 ALA A N 1
ATOM 2013 C CA . ALA A 1 282 ? 4.734 9.386 -27.075 1.00 56.22 282 ALA A CA 1
ATOM 2014 C C . ALA A 1 282 ? 4.059 9.526 -25.698 1.00 56.22 282 ALA A C 1
ATOM 2016 O O . ALA A 1 282 ? 2.939 10.032 -25.608 1.00 56.22 282 ALA A O 1
ATOM 2017 N N . ALA A 1 283 ? 4.757 9.148 -24.621 1.00 58.56 283 ALA A N 1
ATOM 2018 C CA . ALA A 1 283 ? 4.280 9.311 -23.248 1.00 58.56 283 ALA A CA 1
ATOM 2019 C C . ALA A 1 283 ? 4.124 10.787 -22.830 1.00 58.56 283 ALA A C 1
ATOM 2021 O O . ALA A 1 283 ? 3.287 11.093 -21.984 1.00 58.56 283 ALA A O 1
ATOM 2022 N N . ALA A 1 284 ? 4.900 11.704 -23.419 1.00 54.81 284 ALA A N 1
ATOM 2023 C CA . ALA A 1 284 ? 4.869 13.130 -23.092 1.00 54.81 284 ALA A CA 1
ATOM 2024 C C . ALA A 1 284 ? 3.814 13.934 -23.878 1.00 54.81 284 ALA A C 1
ATOM 2026 O O . ALA A 1 284 ? 3.403 15.000 -23.421 1.00 54.81 284 ALA A O 1
ATOM 2027 N N . GLU A 1 285 ? 3.398 13.471 -25.064 1.00 47.34 285 GLU A N 1
ATOM 2028 C CA . GLU A 1 285 ? 2.530 14.248 -25.968 1.00 47.34 285 GLU A CA 1
ATOM 2029 C C . GLU A 1 285 ? 1.066 13.789 -26.002 1.00 47.34 285 GLU A C 1
ATOM 2031 O O . GLU A 1 285 ? 0.192 14.599 -26.316 1.00 47.34 285 GLU A O 1
ATOM 2036 N N . THR A 1 286 ? 0.759 12.539 -25.646 1.00 48.16 286 THR A N 1
ATOM 2037 C CA . THR A 1 286 ? -0.618 12.022 -25.655 1.00 48.16 286 THR A CA 1
ATOM 2038 C C . THR A 1 286 ? -0.818 11.003 -24.537 1.00 48.16 286 THR A C 1
ATOM 2040 O O . THR A 1 286 ? -0.300 9.893 -24.619 1.00 48.16 286 THR A O 1
ATOM 2043 N N . GLY A 1 287 ? -1.629 11.319 -23.527 1.00 49.06 287 GLY A N 1
ATOM 2044 C CA . GLY A 1 287 ? -2.015 10.360 -22.478 1.00 49.06 287 GLY A CA 1
ATOM 2045 C C . GLY A 1 287 ? -2.892 9.185 -22.958 1.00 49.06 287 GLY A C 1
ATOM 2046 O O . GLY A 1 287 ? -3.396 8.424 -22.137 1.00 49.06 287 GLY A O 1
ATOM 2047 N N . GLU A 1 288 ? -3.104 9.031 -24.270 1.00 54.22 288 GLU A N 1
ATOM 2048 C CA . GLU A 1 288 ? -4.134 8.169 -24.876 1.00 54.22 288 GLU A CA 1
ATOM 2049 C C . GLU A 1 288 ? -3.595 7.191 -25.943 1.00 54.22 288 GLU A C 1
ATOM 2051 O O . GLU A 1 288 ? -4.358 6.696 -26.769 1.00 54.22 288 GLU A O 1
ATOM 2056 N N . SER A 1 289 ? -2.291 6.902 -25.970 1.00 63.69 289 SER A N 1
ATOM 2057 C CA . SER A 1 289 ? -1.759 5.823 -26.818 1.00 63.69 289 SER A CA 1
ATOM 2058 C C . SER A 1 289 ? -1.699 4.515 -26.032 1.00 63.69 289 SER A C 1
ATOM 2060 O O . SER A 1 289 ? -1.191 4.509 -24.917 1.00 63.69 289 SER A O 1
ATOM 2062 N N . GLU A 1 290 ? -2.123 3.394 -26.624 1.00 65.31 290 GLU A N 1
ATOM 2063 C CA . GLU A 1 290 ? -1.951 2.054 -26.028 1.00 65.31 290 GLU A CA 1
ATOM 2064 C C . GLU A 1 290 ? -0.473 1.729 -25.732 1.00 65.31 290 GLU A C 1
ATOM 2066 O O . GLU A 1 290 ? -0.190 0.870 -24.916 1.00 65.31 290 GLU A O 1
ATOM 2071 N N . LEU A 1 291 ? 0.485 2.444 -26.335 1.00 68.25 291 LEU A N 1
ATOM 2072 C CA . LEU A 1 291 ? 1.921 2.238 -26.113 1.00 68.25 291 LEU A CA 1
ATOM 2073 C C . LEU A 1 291 ? 2.515 3.132 -25.008 1.00 68.25 291 LEU A C 1
ATOM 2075 O O . LEU A 1 291 ? 3.671 2.943 -24.626 1.00 68.25 291 LEU A O 1
ATOM 2079 N N . SER A 1 292 ? 1.776 4.119 -24.481 1.00 74.75 292 SER A N 1
ATOM 2080 C CA . SER A 1 292 ? 2.344 5.126 -23.565 1.00 74.75 292 SER A CA 1
ATOM 2081 C C . SER A 1 292 ? 2.745 4.556 -22.203 1.00 74.75 292 SER A C 1
ATOM 2083 O O . SER A 1 292 ? 3.603 5.124 -21.527 1.00 74.75 292 SER A O 1
ATOM 2085 N N . HIS A 1 293 ? 2.161 3.427 -21.789 1.00 84.44 293 HIS A N 1
ATOM 2086 C CA . HIS A 1 293 ? 2.505 2.771 -20.526 1.00 84.44 293 HIS A CA 1
ATOM 2087 C C . HIS A 1 293 ? 3.819 1.983 -20.591 1.00 84.44 293 HIS A C 1
ATOM 2089 O O . HIS A 1 293 ? 4.378 1.657 -19.537 1.00 84.44 293 HIS A O 1
ATOM 2095 N N . LEU A 1 294 ? 4.311 1.648 -21.791 1.00 85.00 294 LEU A N 1
ATOM 2096 C CA . LEU A 1 294 ? 5.433 0.725 -21.972 1.00 85.00 294 LEU A CA 1
ATOM 2097 C C . LEU A 1 294 ? 6.722 1.203 -21.286 1.00 85.00 294 LEU A C 1
ATOM 2099 O O . LEU A 1 294 ? 7.301 0.397 -20.559 1.00 85.00 294 LEU A O 1
ATOM 2103 N N . PRO A 1 295 ? 7.153 2.481 -21.376 1.00 84.88 295 PRO A N 1
ATOM 2104 C CA . PRO A 1 295 ? 8.353 2.934 -20.669 1.00 84.88 295 PRO A CA 1
ATOM 2105 C C . PRO A 1 295 ? 8.240 2.809 -19.149 1.00 84.88 295 PRO A C 1
ATOM 2107 O O . PRO A 1 295 ? 9.185 2.387 -18.486 1.00 84.88 295 PRO A O 1
ATOM 2110 N N . ALA A 1 296 ? 7.084 3.170 -18.584 1.00 88.62 296 ALA A N 1
ATOM 2111 C CA . ALA A 1 296 ? 6.845 3.058 -17.147 1.00 88.62 296 ALA A CA 1
ATOM 2112 C C . ALA A 1 296 ? 6.810 1.587 -16.710 1.00 88.62 296 ALA A C 1
ATOM 2114 O O . ALA A 1 296 ? 7.490 1.208 -15.759 1.00 88.62 296 ALA A O 1
ATOM 2115 N N . SER A 1 297 ? 6.094 0.749 -17.463 1.00 92.44 297 SER A N 1
ATOM 2116 C CA . SER A 1 297 ? 6.000 -0.693 -17.223 1.00 92.44 297 SER A CA 1
ATOM 2117 C C . SER A 1 297 ? 7.374 -1.359 -17.282 1.00 92.44 297 SER A C 1
ATOM 2119 O O . SER A 1 297 ? 7.707 -2.173 -16.426 1.00 92.44 297 SER A O 1
ATOM 2121 N N . ALA A 1 298 ? 8.198 -0.964 -18.250 1.00 90.94 298 ALA A N 1
ATOM 2122 C CA . ALA A 1 298 ? 9.545 -1.472 -18.432 1.00 90.94 298 ALA A CA 1
ATOM 2123 C C . ALA A 1 298 ? 10.486 -1.058 -17.288 1.00 90.94 298 ALA A C 1
ATOM 2125 O O . ALA A 1 298 ? 11.183 -1.909 -16.740 1.00 90.94 298 ALA A O 1
ATOM 2126 N N . ARG A 1 299 ? 10.460 0.211 -16.849 1.00 90.81 299 ARG A N 1
ATOM 2127 C CA . ARG A 1 299 ? 11.231 0.660 -15.671 1.00 90.81 299 ARG A CA 1
ATOM 2128 C C . ARG A 1 299 ? 10.837 -0.097 -14.404 1.00 90.81 299 ARG A C 1
ATOM 2130 O O . ARG A 1 299 ? 11.707 -0.514 -13.645 1.00 90.81 299 ARG A O 1
ATOM 2137 N N . LEU A 1 300 ? 9.541 -0.313 -14.192 1.00 93.75 300 LEU A N 1
ATOM 2138 C CA . LEU A 1 300 ? 9.038 -1.068 -13.044 1.00 93.75 300 LEU A CA 1
ATOM 2139 C C . LEU A 1 300 ? 9.400 -2.560 -13.127 1.00 93.75 300 LEU A C 1
ATOM 2141 O O . LEU A 1 300 ? 9.729 -3.162 -12.105 1.00 93.75 300 LEU A O 1
ATOM 2145 N N . ALA A 1 301 ? 9.424 -3.148 -14.328 1.00 94.12 301 ALA A N 1
ATOM 2146 C CA . ALA A 1 301 ? 9.918 -4.509 -14.542 1.00 94.12 301 ALA A CA 1
ATOM 2147 C C . ALA A 1 301 ? 11.416 -4.631 -14.209 1.00 94.12 301 ALA A C 1
ATOM 2149 O O . ALA A 1 301 ? 11.807 -5.542 -13.477 1.00 94.12 301 ALA A O 1
ATOM 2150 N N . LEU A 1 302 ? 12.243 -3.681 -14.667 1.00 91.44 302 LEU A N 1
ATOM 2151 C CA . LEU A 1 302 ? 13.672 -3.620 -14.334 1.00 91.44 302 LEU A CA 1
ATOM 2152 C C . LEU A 1 302 ? 13.893 -3.463 -12.829 1.00 91.44 302 LEU A C 1
ATOM 2154 O O . LEU A 1 302 ? 14.675 -4.220 -12.258 1.00 91.44 302 LEU A O 1
ATOM 2158 N N . ARG A 1 303 ? 13.152 -2.559 -12.174 1.00 94.31 303 ARG A N 1
ATOM 2159 C CA . ARG A 1 303 ? 13.177 -2.397 -10.713 1.00 94.31 303 ARG A CA 1
ATOM 2160 C C . ARG A 1 303 ? 12.845 -3.706 -10.004 1.00 94.31 303 ARG A C 1
ATOM 2162 O O . ARG A 1 303 ? 13.605 -4.138 -9.141 1.00 94.31 303 ARG A O 1
ATOM 2169 N N . LYS A 1 304 ? 11.738 -4.361 -10.376 1.00 94.00 304 LYS A N 1
ATOM 2170 C CA . LYS A 1 304 ? 11.319 -5.636 -9.772 1.00 94.00 304 LYS A CA 1
ATOM 2171 C C . LYS A 1 304 ? 12.397 -6.706 -9.944 1.00 94.00 304 LYS A C 1
ATOM 2173 O O . LYS A 1 304 ? 12.685 -7.428 -8.990 1.00 94.00 304 LYS A O 1
ATOM 2178 N N . ARG A 1 305 ? 13.026 -6.781 -11.121 1.00 93.44 305 ARG A N 1
ATOM 2179 C CA . ARG A 1 305 ? 14.127 -7.711 -11.400 1.00 93.44 305 ARG A CA 1
ATOM 2180 C C . ARG A 1 305 ? 15.376 -7.394 -10.579 1.00 93.44 305 ARG A C 1
ATOM 2182 O O . ARG A 1 305 ? 15.959 -8.316 -10.020 1.00 93.44 305 ARG A O 1
ATOM 2189 N N . ALA A 1 306 ? 15.767 -6.125 -10.473 1.00 92.31 306 ALA A N 1
ATOM 2190 C CA . ALA A 1 306 ? 16.922 -5.697 -9.687 1.00 92.31 306 ALA A CA 1
ATOM 2191 C C . ALA A 1 306 ? 16.752 -6.061 -8.206 1.00 92.31 306 ALA A C 1
ATOM 2193 O O . ALA A 1 306 ? 17.607 -6.739 -7.643 1.00 92.31 306 ALA A O 1
ATOM 2194 N N . VAL A 1 307 ? 15.610 -5.715 -7.602 1.00 94.06 307 VAL A N 1
ATOM 2195 C CA . VAL A 1 307 ? 15.309 -6.053 -6.201 1.00 94.06 307 VAL A CA 1
ATOM 2196 C C . VAL A 1 307 ? 15.278 -7.571 -5.995 1.00 94.06 307 VAL A C 1
ATOM 2198 O O . VAL A 1 307 ? 15.968 -8.094 -5.125 1.00 94.06 307 VAL A O 1
ATOM 2201 N N . THR A 1 308 ? 14.533 -8.299 -6.833 1.00 92.88 308 THR A N 1
ATOM 2202 C CA . THR A 1 308 ? 14.365 -9.758 -6.693 1.00 92.88 308 THR A CA 1
ATOM 2203 C C . THR A 1 308 ? 15.674 -10.521 -6.909 1.00 92.88 308 THR A C 1
ATOM 2205 O O . THR A 1 308 ? 15.936 -11.506 -6.221 1.00 92.88 308 THR A O 1
ATOM 2208 N N . GLY A 1 309 ? 16.492 -10.082 -7.867 1.00 91.88 309 GLY A N 1
ATOM 2209 C CA . GLY A 1 309 ? 17.764 -10.714 -8.214 1.00 91.88 309 GLY A CA 1
ATOM 2210 C C . GLY A 1 309 ? 18.898 -10.423 -7.234 1.00 91.88 309 GLY A C 1
ATOM 2211 O O . GLY A 1 309 ? 19.884 -11.153 -7.227 1.00 91.88 309 GLY A O 1
ATOM 2212 N N . SER A 1 310 ? 18.755 -9.386 -6.410 1.00 93.19 310 SER A N 1
ATOM 2213 C CA . SER A 1 310 ? 19.768 -8.984 -5.432 1.00 93.19 310 SER A CA 1
ATOM 2214 C C . SER A 1 310 ? 19.754 -9.837 -4.161 1.00 93.19 310 SER A C 1
ATOM 2216 O O . SER A 1 310 ? 20.778 -9.990 -3.498 1.00 93.19 310 SER A O 1
ATOM 2218 N N . VAL A 1 311 ? 18.602 -10.415 -3.810 1.00 92.12 311 VAL A N 1
ATOM 2219 C CA . VAL A 1 311 ? 18.448 -11.192 -2.576 1.00 92.12 311 VAL A CA 1
ATOM 2220 C C . VAL A 1 311 ? 18.714 -12.676 -2.841 1.00 92.12 311 VAL A C 1
ATOM 2222 O O . VAL A 1 311 ? 18.019 -13.331 -3.625 1.00 92.12 311 VAL A O 1
ATOM 2225 N N . SER A 1 312 ? 19.727 -13.217 -2.161 1.00 92.19 312 SER A N 1
ATOM 2226 C CA . SER A 1 312 ? 20.120 -14.623 -2.282 1.00 92.19 312 SER A CA 1
ATOM 2227 C C . SER A 1 312 ? 19.084 -15.572 -1.673 1.00 92.19 312 SER A C 1
ATOM 2229 O O . SER A 1 312 ? 18.371 -15.222 -0.732 1.00 92.19 312 SER A O 1
ATOM 2231 N N . ASP A 1 313 ? 19.040 -16.812 -2.163 1.00 89.50 313 ASP A N 1
ATOM 2232 C CA . ASP A 1 313 ? 18.139 -17.837 -1.617 1.00 89.50 313 ASP A CA 1
ATOM 2233 C C . ASP A 1 313 ? 18.428 -18.127 -0.133 1.00 89.50 313 ASP A C 1
ATOM 2235 O O . ASP A 1 313 ? 17.501 -18.355 0.639 1.00 89.50 313 ASP A O 1
ATOM 2239 N N . ALA A 1 314 ? 19.691 -18.014 0.295 1.00 93.06 314 ALA A N 1
ATOM 2240 C CA . ALA A 1 314 ? 20.079 -18.153 1.699 1.00 93.06 314 ALA A CA 1
ATOM 2241 C C . ALA A 1 314 ? 19.488 -17.047 2.593 1.00 93.06 314 ALA A C 1
ATOM 2243 O O . ALA A 1 314 ? 19.062 -17.328 3.711 1.00 93.06 314 ALA A O 1
ATOM 2244 N N . LEU A 1 315 ? 19.428 -15.797 2.112 1.00 94.94 315 LEU A N 1
ATOM 2245 C CA . LEU A 1 315 ? 18.788 -14.700 2.850 1.00 94.94 315 LEU A CA 1
ATOM 2246 C C . LEU A 1 315 ? 17.265 -14.855 2.903 1.00 94.94 315 LEU A C 1
ATOM 2248 O O . LEU A 1 315 ? 16.655 -14.497 3.907 1.00 94.94 315 LEU A O 1
ATOM 2252 N N . ILE A 1 316 ? 16.652 -15.399 1.850 1.00 91.38 316 ILE A N 1
ATOM 2253 C CA . ILE A 1 316 ? 15.212 -15.700 1.823 1.00 91.38 316 ILE A CA 1
ATOM 2254 C C . ILE A 1 316 ? 14.878 -16.811 2.829 1.00 91.38 316 ILE A C 1
ATOM 2256 O O . ILE A 1 316 ? 13.912 -16.697 3.582 1.00 91.38 316 ILE A O 1
ATOM 2260 N N . GLU A 1 317 ? 15.686 -17.875 2.885 1.00 90.88 317 GLU A N 1
ATOM 2261 C CA . GLU A 1 317 ? 15.516 -18.953 3.867 1.00 90.88 317 GLU A CA 1
ATOM 2262 C C . GLU A 1 317 ? 15.697 -18.440 5.304 1.00 90.88 317 GLU A C 1
ATOM 2264 O O . GLU A 1 317 ? 14.880 -18.746 6.179 1.00 90.88 317 GLU A O 1
ATOM 2269 N N . ALA A 1 318 ? 16.725 -17.615 5.538 1.00 95.19 318 ALA A N 1
ATOM 2270 C CA . ALA A 1 318 ? 16.971 -16.992 6.835 1.00 95.19 318 ALA A CA 1
ATOM 2271 C C . ALA A 1 318 ? 15.788 -16.118 7.284 1.00 95.19 318 ALA A C 1
ATOM 2273 O O . ALA A 1 318 ? 15.333 -16.253 8.419 1.00 95.19 318 ALA A O 1
ATOM 2274 N N . GLU A 1 319 ? 15.235 -15.291 6.389 1.00 95.31 319 GLU A N 1
ATOM 2275 C CA . GLU A 1 319 ? 14.052 -14.470 6.676 1.00 95.31 319 GLU A CA 1
ATOM 2276 C C . GLU A 1 319 ? 12.856 -15.346 7.039 1.00 95.31 319 GLU A C 1
ATOM 2278 O O . GLU A 1 319 ? 12.234 -15.144 8.081 1.00 95.31 319 GLU A O 1
ATOM 2283 N N . SER A 1 320 ? 12.563 -16.359 6.217 1.00 90.50 320 SER A N 1
ATOM 2284 C CA . SER A 1 320 ? 11.436 -17.263 6.450 1.00 90.50 320 SER A CA 1
ATOM 2285 C C . SER A 1 320 ? 11.522 -17.933 7.821 1.00 90.50 320 SER A C 1
ATOM 2287 O O . SER A 1 320 ? 10.502 -18.068 8.504 1.00 90.50 320 SER A O 1
ATOM 2289 N N . LYS A 1 321 ? 12.719 -18.366 8.235 1.00 91.88 321 LYS A N 1
ATOM 2290 C CA . LYS A 1 321 ? 12.946 -18.992 9.540 1.00 91.88 321 LYS A CA 1
ATOM 2291 C C . LYS A 1 321 ? 12.779 -17.988 10.683 1.00 91.88 321 LYS A C 1
ATOM 2293 O O . LYS A 1 321 ? 12.033 -18.278 11.620 1.00 91.88 321 LYS A O 1
ATOM 2298 N N . ALA A 1 322 ? 13.435 -16.830 10.589 1.00 96.75 322 ALA A N 1
ATOM 2299 C CA . ALA A 1 322 ? 13.408 -15.796 11.619 1.00 96.75 322 ALA A CA 1
ATOM 2300 C C . ALA A 1 322 ? 11.982 -15.266 11.841 1.00 96.75 322 ALA A C 1
ATOM 2302 O O . ALA A 1 322 ? 11.475 -15.295 12.961 1.00 96.75 322 ALA A O 1
ATOM 2303 N N . VAL A 1 323 ? 11.283 -14.884 10.767 1.00 95.44 323 VAL A N 1
ATOM 2304 C CA . VAL A 1 323 ? 9.903 -14.372 10.826 1.00 95.44 323 VAL A CA 1
ATOM 2305 C C . VAL A 1 323 ? 8.943 -15.417 11.394 1.00 95.44 323 VAL A C 1
ATOM 2307 O O . VAL A 1 323 ? 8.117 -15.092 12.245 1.00 95.44 323 VAL A O 1
ATOM 2310 N N . SER A 1 324 ? 9.061 -16.687 10.991 1.00 89.38 324 SER A N 1
ATOM 2311 C CA . SER A 1 324 ? 8.182 -17.749 11.507 1.00 89.38 324 SER A CA 1
ATOM 2312 C C . SER A 1 324 ? 8.339 -17.953 13.016 1.00 89.38 324 SER A C 1
ATOM 2314 O O . SER A 1 324 ? 7.339 -18.080 13.726 1.00 89.38 324 SER A O 1
ATOM 2316 N N . ALA A 1 325 ? 9.578 -17.971 13.519 1.00 92.44 325 ALA A N 1
ATOM 2317 C CA . ALA A 1 325 ? 9.853 -18.116 14.947 1.00 92.44 325 ALA A CA 1
ATOM 2318 C C . ALA A 1 325 ? 9.342 -16.907 15.748 1.00 92.44 325 ALA A C 1
ATOM 2320 O O . ALA A 1 325 ? 8.651 -17.075 16.757 1.00 92.44 325 ALA A O 1
ATOM 2321 N N . THR A 1 326 ? 9.616 -15.694 15.265 1.00 94.56 326 THR A N 1
ATOM 2322 C CA . THR A 1 326 ? 9.208 -14.446 15.921 1.00 94.56 326 THR A CA 1
ATOM 2323 C C . THR A 1 326 ? 7.689 -14.279 15.934 1.00 94.56 326 THR A C 1
ATOM 2325 O O . THR A 1 326 ? 7.122 -13.934 16.971 1.00 94.56 326 THR A O 1
ATOM 2328 N N . LEU A 1 327 ? 6.992 -14.599 14.837 1.00 90.62 327 LEU A N 1
ATOM 2329 C CA . LEU A 1 327 ? 5.525 -14.569 14.785 1.00 90.62 327 LEU A CA 1
ATOM 2330 C C . LEU A 1 327 ? 4.873 -15.583 15.720 1.00 90.62 327 LEU A C 1
ATOM 2332 O O . LEU A 1 327 ? 3.851 -15.267 16.333 1.00 90.62 327 LEU A O 1
ATOM 2336 N N . ALA A 1 328 ? 5.443 -16.783 15.850 1.00 88.62 328 ALA A N 1
ATOM 2337 C CA . ALA A 1 328 ? 4.943 -17.777 16.792 1.00 88.62 328 ALA A CA 1
ATOM 2338 C C . ALA A 1 328 ? 5.057 -17.268 18.239 1.00 88.62 328 ALA A C 1
ATOM 2340 O O . ALA A 1 328 ? 4.083 -17.343 18.991 1.00 88.62 328 ALA A O 1
ATOM 2341 N N . ALA A 1 329 ? 6.204 -16.684 18.603 1.00 89.62 329 ALA A N 1
ATOM 2342 C CA . ALA A 1 329 ? 6.413 -16.085 19.921 1.00 89.62 329 ALA A CA 1
ATOM 2343 C C . ALA A 1 329 ? 5.472 -14.891 20.171 1.00 89.62 329 ALA A C 1
ATOM 2345 O O . ALA A 1 329 ? 4.841 -14.809 21.226 1.00 89.62 329 ALA A O 1
ATOM 2346 N N . TRP A 1 330 ? 5.306 -14.006 19.182 1.00 89.38 330 TRP A N 1
ATOM 2347 C CA . TRP A 1 330 ? 4.385 -12.870 19.268 1.00 89.38 330 TRP A CA 1
ATOM 2348 C C . TRP A 1 330 ? 2.931 -13.332 19.439 1.00 89.38 330 TRP A C 1
ATOM 2350 O O . TRP A 1 330 ? 2.237 -12.866 20.341 1.00 89.38 330 TRP A O 1
ATOM 2360 N N . SER A 1 331 ? 2.478 -14.304 18.645 1.00 85.81 331 SER A N 1
ATOM 2361 C CA . SER A 1 331 ? 1.105 -14.832 18.709 1.00 85.81 331 SER A CA 1
ATOM 2362 C C . SER A 1 331 ? 0.814 -15.497 20.056 1.00 85.81 331 SER A C 1
ATOM 2364 O O . SER A 1 331 ? -0.244 -15.272 20.643 1.00 85.81 331 SER A O 1
ATOM 2366 N N . ALA A 1 332 ? 1.769 -16.270 20.586 1.00 83.94 332 ALA A N 1
ATOM 2367 C CA . ALA A 1 332 ? 1.644 -16.896 21.901 1.00 83.94 332 ALA A CA 1
ATOM 2368 C C . ALA A 1 332 ? 1.479 -15.854 23.021 1.00 83.94 332 ALA A C 1
ATOM 2370 O O . ALA A 1 332 ? 0.708 -16.077 23.953 1.00 83.94 332 ALA A O 1
ATOM 2371 N N . SER A 1 333 ? 2.140 -14.697 22.894 1.00 79.94 333 SER A N 1
ATOM 2372 C CA . SER A 1 333 ? 2.008 -13.579 23.836 1.00 79.94 333 SER A CA 1
ATOM 2373 C C . SER A 1 333 ? 0.615 -12.958 23.829 1.00 79.94 333 SER A C 1
ATOM 2375 O O . SER A 1 333 ? 0.071 -12.639 24.879 1.00 79.94 333 SER A O 1
ATOM 2377 N N . LYS A 1 334 ? -0.015 -12.850 22.654 1.00 77.69 334 LYS A N 1
ATOM 2378 C CA . LYS A 1 334 ? -1.363 -12.283 22.519 1.00 77.69 334 LYS A CA 1
ATOM 2379 C C . LYS A 1 334 ? -2.454 -13.206 23.048 1.00 77.69 334 LYS A C 1
ATOM 2381 O O . LYS A 1 334 ? -3.500 -12.722 23.468 1.00 77.69 334 LYS A O 1
ATOM 2386 N N . ALA A 1 335 ? -2.209 -14.516 23.074 1.00 74.50 335 ALA A N 1
ATOM 2387 C CA . ALA A 1 335 ? -3.141 -15.486 23.643 1.00 74.50 335 ALA A CA 1
ATOM 2388 C C . ALA A 1 335 ? -3.255 -15.398 25.179 1.00 74.50 335 ALA A C 1
ATOM 2390 O O . ALA A 1 335 ? -4.156 -16.008 25.753 1.00 74.50 335 ALA A O 1
ATOM 2391 N N . GLN A 1 336 ? -2.365 -14.656 25.847 1.00 69.94 336 GLN A N 1
ATOM 2392 C CA . GLN A 1 336 ? -2.375 -14.450 27.296 1.00 69.94 336 GLN A CA 1
ATOM 2393 C C . GLN A 1 336 ? -2.305 -12.945 27.605 1.00 69.94 336 GLN A C 1
ATOM 2395 O O . GLN A 1 336 ? -1.231 -12.442 27.918 1.00 69.94 336 GLN A O 1
ATOM 2400 N N . PRO A 1 337 ? -3.430 -12.207 27.527 1.00 56.62 337 PRO A N 1
ATOM 2401 C CA . PRO A 1 337 ? -3.446 -10.742 27.628 1.00 56.62 337 PRO A CA 1
ATOM 2402 C C . PRO A 1 337 ? -2.863 -10.188 28.937 1.00 56.62 337 PRO A C 1
ATOM 2404 O O . PRO A 1 337 ? -2.327 -9.083 28.950 1.00 56.62 337 PRO A O 1
ATOM 2407 N N . ASP A 1 338 ? -2.943 -10.972 30.017 1.00 60.88 338 ASP A N 1
ATOM 2408 C CA . ASP A 1 338 ? -2.409 -10.628 31.340 1.00 60.88 338 ASP A CA 1
ATOM 2409 C C . ASP A 1 338 ? -0.927 -11.011 31.517 1.00 60.88 338 ASP A C 1
ATOM 2411 O O . ASP A 1 338 ? -0.289 -10.603 32.489 1.00 60.88 338 ASP A O 1
ATOM 2415 N N . ALA A 1 339 ? -0.362 -11.805 30.602 1.00 56.47 339 ALA A N 1
ATOM 2416 C CA . ALA A 1 339 ? 1.042 -12.181 30.631 1.00 56.47 339 ALA A CA 1
ATOM 2417 C C . ALA A 1 339 ? 1.862 -11.132 29.874 1.00 56.47 339 ALA A C 1
ATOM 2419 O O . ALA A 1 339 ? 1.785 -11.000 28.652 1.00 56.47 339 ALA A O 1
ATOM 2420 N N . GLN A 1 340 ? 2.692 -10.388 30.601 1.00 63.75 340 GLN A N 1
ATOM 2421 C CA . GLN A 1 340 ? 3.727 -9.577 29.975 1.00 63.75 340 GLN A CA 1
ATOM 2422 C C . GLN A 1 340 ? 4.664 -10.516 29.203 1.00 63.75 340 GLN A C 1
ATOM 2424 O O . GLN A 1 340 ? 5.170 -11.484 29.774 1.00 63.75 340 GLN A O 1
ATOM 2429 N N . LEU A 1 341 ? 4.867 -10.268 27.902 1.00 69.81 341 LEU A N 1
ATOM 2430 C CA . LEU A 1 341 ? 5.834 -11.046 27.129 1.00 69.81 341 LEU A CA 1
ATOM 2431 C C . LEU A 1 341 ? 7.207 -10.931 27.804 1.00 69.81 341 LEU A C 1
ATOM 2433 O O . LEU A 1 341 ? 7.648 -9.828 28.132 1.00 69.81 341 LEU A O 1
ATOM 2437 N N . ASP A 1 342 ? 7.888 -12.064 27.961 1.00 82.62 342 ASP A N 1
ATOM 2438 C CA . ASP A 1 342 ? 9.292 -12.117 28.358 1.00 82.62 342 ASP A CA 1
ATOM 2439 C C . ASP A 1 342 ? 10.158 -11.471 27.261 1.00 82.62 342 ASP A C 1
ATOM 2441 O O . ASP A 1 342 ? 10.567 -12.118 26.293 1.00 82.62 342 ASP A O 1
ATOM 2445 N N . TRP A 1 343 ? 10.377 -10.156 27.378 1.00 88.25 343 TRP A N 1
ATOM 2446 C CA . TRP A 1 343 ? 11.168 -9.390 26.417 1.00 88.25 343 TRP A CA 1
ATOM 2447 C C . TRP A 1 343 ? 12.592 -9.939 26.255 1.00 88.25 343 TRP A C 1
ATOM 2449 O O . TRP A 1 343 ? 13.002 -10.118 25.109 1.00 88.25 343 TRP A O 1
ATOM 2459 N N . PRO A 1 344 ? 13.330 -10.291 27.329 1.00 91.00 344 PRO A N 1
ATOM 2460 C CA . PRO A 1 344 ? 14.605 -10.998 27.208 1.00 91.00 344 PRO A CA 1
ATOM 2461 C C . PRO A 1 344 ? 14.575 -12.242 26.306 1.00 91.00 344 PRO A C 1
ATOM 2463 O O . PRO A 1 344 ? 15.550 -12.494 25.599 1.00 91.00 344 PRO A O 1
ATOM 2466 N N . ALA A 1 345 ? 13.475 -13.002 26.290 1.00 90.50 345 ALA A N 1
ATOM 2467 C CA . ALA A 1 345 ? 13.318 -14.151 25.397 1.00 90.50 345 ALA A CA 1
ATOM 2468 C C . ALA A 1 345 ? 12.931 -13.757 23.958 1.00 90.50 345 ALA A C 1
ATOM 2470 O O . ALA A 1 345 ? 13.307 -14.445 23.009 1.00 90.50 345 ALA A O 1
ATOM 2471 N N . PHE A 1 346 ? 12.195 -12.658 23.778 1.00 92.56 346 PHE A N 1
ATOM 2472 C CA . PHE A 1 346 ? 11.733 -12.195 22.466 1.00 92.56 346 PHE A CA 1
ATOM 2473 C C . PHE A 1 346 ? 12.766 -11.366 21.699 1.00 92.56 346 PHE A C 1
ATOM 2475 O O . PHE A 1 346 ? 12.883 -11.502 20.482 1.00 92.56 346 PHE A O 1
ATOM 2482 N N . ALA A 1 347 ? 13.530 -10.520 22.390 1.00 95.12 347 ALA A N 1
ATOM 2483 C CA . ALA A 1 347 ? 14.480 -9.597 21.780 1.00 95.12 347 ALA A CA 1
ATOM 2484 C C . ALA A 1 347 ? 15.500 -10.286 20.853 1.00 95.12 347 ALA A C 1
ATOM 2486 O O . ALA A 1 347 ? 15.731 -9.755 19.767 1.00 95.12 347 ALA A O 1
ATOM 2487 N N . PRO A 1 348 ? 16.066 -11.470 21.179 1.00 97.81 348 PRO A N 1
ATOM 2488 C CA . PRO A 1 348 ? 16.949 -12.185 20.258 1.00 97.81 348 PRO A CA 1
ATOM 2489 C C . PRO A 1 348 ? 16.256 -12.625 18.961 1.00 97.81 348 PRO A C 1
ATOM 2491 O O . PRO A 1 348 ? 16.862 -12.543 17.897 1.00 97.81 348 PRO A O 1
ATOM 2494 N N . LEU A 1 349 ? 14.987 -13.050 19.033 1.00 97.56 349 LEU A N 1
ATOM 2495 C CA . LEU A 1 349 ? 14.202 -13.447 17.856 1.00 97.56 349 LEU A CA 1
ATOM 2496 C C . LEU A 1 349 ? 13.942 -12.240 16.948 1.00 97.56 349 LEU A C 1
ATOM 2498 O O . LEU A 1 349 ? 14.141 -12.305 15.736 1.00 97.56 349 LEU A O 1
ATOM 2502 N N . LEU A 1 350 ? 13.553 -11.109 17.545 1.00 97.38 350 LEU A N 1
ATOM 2503 C CA . LEU A 1 350 ? 13.365 -9.861 16.811 1.00 97.38 350 LEU A CA 1
ATOM 2504 C C . LEU A 1 350 ? 14.684 -9.350 16.210 1.00 97.38 350 LEU A C 1
ATOM 2506 O O . LEU A 1 350 ? 14.688 -8.887 15.071 1.00 97.38 350 LEU A O 1
ATOM 2510 N N . GLN A 1 351 ? 15.801 -9.462 16.935 1.00 98.44 351 GLN A N 1
ATOM 2511 C CA . GLN A 1 351 ? 17.115 -9.068 16.426 1.00 98.44 351 GLN A CA 1
ATOM 2512 C C . GLN A 1 351 ? 17.507 -9.882 15.188 1.00 98.44 351 GLN A C 1
ATOM 2514 O O . GLN A 1 351 ? 18.008 -9.296 14.235 1.00 98.44 351 GLN A O 1
ATOM 2519 N N . GLU A 1 352 ? 17.223 -11.189 15.157 1.00 98.50 352 GLU A N 1
ATOM 2520 C CA . GLU A 1 352 ? 17.470 -12.026 13.973 1.00 98.50 352 GLU A CA 1
ATOM 2521 C C . GLU A 1 352 ? 16.660 -11.539 12.759 1.00 98.50 352 GLU A C 1
ATOM 2523 O O . GLU A 1 352 ? 17.194 -11.462 11.653 1.00 98.50 352 GLU A O 1
ATOM 2528 N N . VAL A 1 353 ? 15.398 -11.131 12.958 1.00 98.50 353 VAL A N 1
ATOM 2529 C CA . VAL A 1 353 ? 14.589 -10.527 11.884 1.00 98.50 353 VAL A CA 1
ATOM 2530 C C . VAL A 1 353 ? 15.218 -9.216 11.405 1.00 98.50 353 VAL A C 1
ATOM 2532 O O . VAL A 1 353 ? 15.401 -9.044 10.202 1.00 98.50 353 VAL A O 1
ATOM 2535 N N . ILE A 1 354 ? 15.585 -8.308 12.317 1.00 98.56 354 ILE A N 1
ATOM 2536 C CA . ILE A 1 354 ? 16.214 -7.021 11.971 1.00 98.56 354 ILE A CA 1
ATOM 2537 C C . ILE A 1 354 ? 17.503 -7.252 11.176 1.00 98.56 354 ILE A C 1
ATOM 2539 O O . ILE A 1 354 ? 17.661 -6.686 10.097 1.00 98.56 354 ILE A O 1
ATOM 2543 N N . ASP A 1 355 ? 18.391 -8.116 11.667 1.00 98.56 355 ASP A N 1
ATOM 2544 C CA . ASP A 1 355 ? 19.684 -8.394 11.039 1.00 98.56 355 ASP A CA 1
ATOM 2545 C C . ASP A 1 355 ? 19.505 -8.946 9.616 1.00 98.56 355 ASP A C 1
ATOM 2547 O O . ASP A 1 355 ? 20.190 -8.510 8.687 1.00 98.56 355 ASP A O 1
ATOM 2551 N N . VAL A 1 356 ? 18.540 -9.852 9.410 1.00 98.31 356 VAL A N 1
ATOM 2552 C CA . VAL A 1 356 ? 18.229 -10.382 8.076 1.00 98.31 356 VAL A CA 1
ATOM 2553 C C . VAL A 1 356 ? 17.646 -9.303 7.163 1.00 98.31 356 VAL A C 1
ATOM 2555 O O . VAL A 1 356 ? 18.077 -9.195 6.015 1.00 98.31 356 VAL A O 1
ATOM 2558 N N . LYS A 1 357 ? 16.701 -8.478 7.634 1.00 98.12 357 LYS A N 1
ATOM 2559 C CA . LYS A 1 357 ? 16.110 -7.410 6.806 1.00 98.12 357 LYS A CA 1
ATOM 2560 C C . LYS A 1 357 ? 17.133 -6.332 6.442 1.00 98.12 357 LYS A C 1
ATOM 2562 O O . LYS A 1 357 ? 17.127 -5.866 5.303 1.00 98.12 357 LYS A O 1
ATOM 2567 N N . VAL A 1 358 ? 18.052 -5.994 7.348 1.00 98.38 358 VAL A N 1
ATOM 2568 C CA . VAL A 1 358 ? 19.187 -5.099 7.068 1.00 98.38 358 VAL A CA 1
ATOM 2569 C C . VAL A 1 358 ? 20.131 -5.724 6.039 1.00 98.38 358 VAL A C 1
ATOM 2571 O O . VAL A 1 358 ? 20.527 -5.052 5.088 1.00 98.38 358 VAL A O 1
ATOM 2574 N N . ALA A 1 359 ? 20.453 -7.016 6.165 1.00 97.75 359 ALA A N 1
ATOM 2575 C CA . ALA A 1 359 ? 21.288 -7.716 5.189 1.00 97.75 359 ALA A CA 1
ATOM 2576 C C . ALA A 1 359 ? 20.636 -7.781 3.796 1.00 97.75 359 ALA A C 1
ATOM 2578 O O . ALA A 1 359 ? 21.321 -7.606 2.790 1.00 97.75 359 ALA A O 1
ATOM 2579 N N . GLN A 1 360 ? 19.318 -7.989 3.723 1.00 97.25 360 GLN A N 1
ATOM 2580 C CA . GLN A 1 360 ? 18.569 -7.925 2.466 1.00 97.25 360 GLN A CA 1
ATOM 2581 C C . GLN A 1 360 ? 18.613 -6.524 1.855 1.00 97.25 360 GLN A C 1
ATOM 2583 O O . GLN A 1 360 ? 18.929 -6.398 0.676 1.00 97.25 360 GLN A O 1
ATOM 2588 N N . ALA A 1 361 ? 18.343 -5.482 2.647 1.00 96.62 361 ALA A N 1
ATOM 2589 C CA . ALA A 1 361 ? 18.412 -4.093 2.200 1.00 96.62 361 ALA A CA 1
ATOM 2590 C C . ALA A 1 361 ? 19.803 -3.738 1.647 1.00 96.62 361 ALA A C 1
ATOM 2592 O O . ALA A 1 361 ? 19.905 -3.155 0.572 1.00 96.62 361 ALA A O 1
ATOM 2593 N N . ALA A 1 362 ? 20.868 -4.159 2.334 1.00 95.38 362 ALA A N 1
ATOM 2594 C CA . ALA A 1 362 ? 22.247 -3.950 1.899 1.00 95.38 362 ALA A CA 1
ATOM 2595 C C . ALA A 1 362 ? 22.628 -4.744 0.636 1.00 95.38 362 ALA A C 1
ATOM 2597 O O . ALA A 1 362 ? 23.557 -4.357 -0.070 1.00 95.38 362 ALA A O 1
ATOM 2598 N N . ALA A 1 363 ? 21.942 -5.856 0.352 1.00 95.69 363 ALA A N 1
ATOM 2599 C CA . ALA A 1 363 ? 22.193 -6.663 -0.838 1.00 95.69 363 ALA A CA 1
ATOM 2600 C C . ALA A 1 363 ? 21.577 -6.060 -2.111 1.00 95.69 363 ALA A C 1
ATOM 2602 O O . ALA A 1 363 ? 22.047 -6.375 -3.203 1.00 95.69 363 ALA A O 1
ATOM 2603 N N . VAL A 1 364 ? 20.540 -5.220 -1.986 1.00 95.06 364 VAL A N 1
ATOM 2604 C CA . VAL A 1 364 ? 19.837 -4.611 -3.126 1.00 95.06 364 VAL A CA 1
ATOM 2605 C C . VAL A 1 364 ? 20.783 -3.744 -3.956 1.00 95.06 364 VAL A C 1
ATOM 2607 O O . VAL A 1 364 ? 21.372 -2.792 -3.452 1.00 95.06 364 VAL A O 1
ATOM 2610 N N . ASP A 1 365 ? 20.863 -4.018 -5.261 1.00 91.25 365 ASP A N 1
ATOM 2611 C CA . ASP A 1 365 ? 21.461 -3.101 -6.236 1.00 91.25 365 ASP A CA 1
ATOM 2612 C C . ASP A 1 365 ? 20.557 -1.867 -6.393 1.00 91.25 365 ASP A C 1
ATOM 2614 O O . ASP A 1 365 ? 19.640 -1.823 -7.221 1.00 91.25 365 ASP A O 1
ATOM 2618 N N . THR A 1 366 ? 20.785 -0.871 -5.536 1.00 92.38 366 THR A N 1
ATOM 2619 C CA . THR A 1 366 ? 19.978 0.351 -5.455 1.00 92.38 366 THR A CA 1
ATOM 2620 C C . THR A 1 366 ? 20.048 1.172 -6.739 1.00 92.38 366 THR A C 1
ATOM 2622 O O . THR A 1 366 ? 19.031 1.720 -7.165 1.00 92.38 366 THR A O 1
ATOM 2625 N N . HIS A 1 367 ? 21.195 1.182 -7.423 1.00 88.44 367 HIS A N 1
ATOM 2626 C CA . HIS A 1 367 ? 21.350 1.858 -8.709 1.00 88.44 367 HIS A CA 1
ATOM 2627 C C . HIS A 1 367 ? 20.490 1.193 -9.791 1.00 88.44 367 HIS A C 1
ATOM 2629 O O . HIS A 1 367 ? 19.696 1.870 -10.445 1.00 88.44 367 HIS A O 1
ATOM 2635 N N . ALA A 1 368 ? 20.580 -0.132 -9.956 1.00 84.50 368 ALA A N 1
ATOM 2636 C CA . ALA A 1 368 ? 19.751 -0.851 -10.926 1.00 84.50 368 ALA A CA 1
ATOM 2637 C C . ALA A 1 368 ? 18.253 -0.812 -10.576 1.00 84.50 368 ALA A C 1
ATOM 2639 O O . ALA A 1 368 ? 17.406 -0.833 -11.471 1.00 84.50 368 ALA A O 1
ATOM 2640 N N . ALA A 1 369 ? 17.911 -0.733 -9.287 1.00 88.94 369 ALA A N 1
ATOM 2641 C CA . ALA A 1 369 ? 16.534 -0.620 -8.819 1.00 88.94 369 ALA A CA 1
ATOM 2642 C C . ALA A 1 369 ? 15.957 0.808 -8.907 1.00 88.94 369 ALA A C 1
ATOM 2644 O O . ALA A 1 369 ? 14.747 0.983 -8.715 1.00 88.94 369 ALA A O 1
ATOM 2645 N N . GLY A 1 370 ? 16.782 1.825 -9.179 1.00 90.06 370 GLY A N 1
ATOM 2646 C CA . GLY A 1 370 ? 16.370 3.230 -9.121 1.00 90.06 370 GLY A CA 1
ATOM 2647 C C . GLY A 1 370 ? 15.926 3.635 -7.713 1.00 90.06 370 GLY A C 1
ATOM 2648 O O . GLY A 1 370 ? 14.850 4.205 -7.535 1.00 90.06 370 GLY A O 1
ATOM 2649 N N . ILE A 1 371 ? 16.695 3.240 -6.701 1.00 93.06 371 ILE A N 1
ATOM 2650 C CA . ILE A 1 371 ? 16.487 3.591 -5.296 1.00 93.06 371 ILE A CA 1
ATOM 2651 C C . ILE A 1 371 ? 17.602 4.550 -4.899 1.00 93.06 371 ILE A C 1
ATOM 2653 O O . ILE A 1 371 ? 18.771 4.173 -4.872 1.00 93.06 371 ILE A O 1
ATOM 2657 N N . GLU A 1 372 ? 17.240 5.787 -4.577 1.00 92.12 372 GLU A N 1
ATOM 2658 C CA . GLU A 1 372 ? 18.145 6.671 -3.849 1.00 92.12 372 GLU A CA 1
ATOM 2659 C C . GLU A 1 372 ? 18.201 6.207 -2.392 1.00 92.12 372 GLU A C 1
ATOM 2661 O O . GLU A 1 372 ? 17.167 6.086 -1.739 1.00 92.12 372 GLU A O 1
ATOM 2666 N N . SER A 1 373 ? 19.393 5.903 -1.891 1.00 92.56 373 SER A N 1
ATOM 2667 C CA . SER A 1 373 ? 19.582 5.410 -0.529 1.00 92.56 373 SER A CA 1
ATOM 2668 C C . SER A 1 373 ? 20.959 5.816 -0.025 1.00 92.56 373 SER A C 1
ATOM 2670 O O . SER A 1 373 ? 21.954 5.713 -0.746 1.00 92.56 373 SER A O 1
ATOM 2672 N N . GLU A 1 374 ? 20.995 6.276 1.221 1.00 89.56 374 GLU A N 1
ATOM 2673 C CA . GLU A 1 374 ? 22.219 6.497 1.996 1.00 89.56 374 GLU A CA 1
ATOM 2674 C C . GLU A 1 374 ? 22.340 5.456 3.115 1.00 89.56 374 GLU A C 1
ATOM 2676 O O . GLU A 1 374 ? 23.437 5.160 3.591 1.00 89.56 374 GLU A O 1
ATOM 2681 N N . THR A 1 375 ? 21.208 4.870 3.511 1.00 93.25 375 THR A N 1
ATOM 2682 C CA . THR A 1 375 ? 21.090 3.916 4.609 1.00 93.25 375 THR A CA 1
ATOM 2683 C C . THR A 1 375 ? 20.279 2.675 4.210 1.00 93.25 375 THR A C 1
ATOM 2685 O O . THR A 1 375 ? 19.430 2.750 3.313 1.00 93.25 375 THR A O 1
ATOM 2688 N N . PRO A 1 376 ? 20.456 1.528 4.899 1.00 94.38 376 PRO A N 1
ATOM 2689 C CA . PRO A 1 376 ? 19.600 0.354 4.713 1.00 94.38 376 PRO A CA 1
ATOM 2690 C C . PRO A 1 376 ? 18.113 0.648 4.950 1.00 94.38 376 PRO A C 1
ATOM 2692 O O . PRO A 1 376 ? 17.254 0.024 4.325 1.00 94.38 376 PRO A O 1
ATOM 2695 N N . TYR A 1 377 ? 17.794 1.604 5.829 1.00 96.19 377 TYR A N 1
ATOM 2696 C CA . TYR A 1 377 ? 16.410 1.986 6.084 1.00 96.19 377 TYR A CA 1
ATOM 2697 C C . TYR A 1 377 ? 15.750 2.653 4.869 1.00 96.19 377 TYR A C 1
ATOM 2699 O O . TYR A 1 377 ? 14.587 2.376 4.590 1.00 96.19 377 TYR A O 1
ATOM 2707 N N . ASP A 1 378 ? 16.490 3.437 4.078 1.00 96.12 378 ASP A N 1
ATOM 2708 C CA . ASP A 1 378 ? 15.962 4.025 2.835 1.00 96.12 378 ASP A CA 1
ATOM 2709 C C . ASP A 1 378 ? 15.516 2.947 1.840 1.00 96.12 378 ASP A C 1
ATOM 2711 O O . ASP A 1 378 ? 14.486 3.082 1.180 1.00 96.12 378 ASP A O 1
ATOM 2715 N N . VAL A 1 379 ? 16.251 1.832 1.763 1.00 96.00 379 VAL A N 1
ATOM 2716 C CA . VAL A 1 379 ? 15.860 0.697 0.917 1.00 96.00 379 VAL A CA 1
ATOM 2717 C C . VAL A 1 379 ? 14.568 0.065 1.432 1.00 96.00 379 VAL A C 1
ATOM 2719 O O . VAL A 1 379 ? 13.678 -0.216 0.629 1.00 96.00 379 VAL A O 1
ATOM 2722 N N . ALA A 1 380 ? 14.437 -0.123 2.750 1.00 95.94 380 ALA A N 1
ATOM 2723 C CA . ALA A 1 380 ? 13.222 -0.657 3.367 1.00 95.94 380 ALA A CA 1
ATOM 2724 C C . ALA A 1 380 ? 12.002 0.246 3.108 1.00 95.94 380 ALA A C 1
ATOM 2726 O O . ALA A 1 380 ? 10.954 -0.245 2.687 1.00 95.94 380 ALA A O 1
ATOM 2727 N N . LEU A 1 381 ? 12.157 1.568 3.252 1.00 95.50 381 LEU A N 1
ATOM 2728 C CA . LEU A 1 381 ? 11.131 2.558 2.907 1.00 95.50 381 LEU A CA 1
ATOM 2729 C C . LEU A 1 381 ? 10.717 2.459 1.435 1.00 95.50 381 LEU A C 1
ATOM 2731 O O . LEU A 1 381 ? 9.527 2.382 1.120 1.00 95.50 381 LEU A O 1
ATOM 2735 N N . ALA A 1 382 ? 11.695 2.394 0.530 1.00 95.00 382 ALA A N 1
ATOM 2736 C CA . ALA A 1 382 ? 11.464 2.362 -0.908 1.00 95.00 382 ALA A CA 1
ATOM 2737 C C . ALA A 1 382 ? 10.762 1.081 -1.403 1.00 95.00 382 ALA A C 1
ATOM 2739 O O . ALA A 1 382 ? 10.282 1.058 -2.544 1.00 95.00 382 ALA A O 1
ATOM 2740 N N . MET A 1 383 ? 10.697 0.017 -0.591 1.00 94.50 383 MET A N 1
ATOM 2741 C CA . MET A 1 383 ? 9.911 -1.183 -0.910 1.00 94.50 383 MET A CA 1
ATOM 2742 C C . MET A 1 383 ? 8.404 -0.928 -0.827 1.00 94.50 383 MET A C 1
ATOM 2744 O O . MET A 1 383 ? 7.652 -1.518 -1.600 1.00 94.50 383 MET A O 1
ATOM 2748 N N . PHE A 1 384 ? 7.971 -0.036 0.067 1.00 95.50 384 PHE A N 1
ATOM 2749 C CA . PHE A 1 384 ? 6.556 0.286 0.284 1.00 95.50 384 PHE A CA 1
ATOM 2750 C C . PHE A 1 384 ? 6.158 1.630 -0.329 1.00 95.50 384 PHE A C 1
ATOM 2752 O O . PHE A 1 384 ? 5.031 1.786 -0.801 1.00 95.50 384 PHE A O 1
ATOM 2759 N N . ASN A 1 385 ? 7.093 2.582 -0.373 1.00 94.19 385 ASN A N 1
ATOM 2760 C CA . ASN A 1 385 ? 6.903 3.926 -0.910 1.00 94.19 385 ASN A CA 1
ATOM 2761 C C . ASN A 1 385 ? 8.049 4.274 -1.877 1.00 94.19 385 ASN A C 1
ATOM 2763 O O . ASN A 1 385 ? 9.014 4.935 -1.486 1.00 94.19 385 ASN A O 1
ATOM 2767 N N . PRO A 1 386 ? 7.990 3.799 -3.139 1.00 92.00 386 PRO A N 1
ATOM 2768 C CA . PRO A 1 386 ? 9.045 4.035 -4.120 1.00 92.00 386 PRO A CA 1
ATOM 2769 C C . PRO A 1 386 ? 9.345 5.527 -4.317 1.00 92.00 386 PRO A C 1
ATOM 2771 O O . PRO A 1 386 ? 8.438 6.318 -4.558 1.00 92.00 386 PRO A O 1
ATOM 2774 N N . GLY A 1 387 ? 10.629 5.889 -4.263 1.00 88.69 387 GLY A N 1
ATOM 2775 C CA . GLY A 1 387 ? 11.099 7.269 -4.441 1.00 88.69 387 GLY A CA 1
ATOM 2776 C C . GLY A 1 387 ? 11.246 8.074 -3.149 1.00 88.69 387 GLY A C 1
ATOM 2777 O O . GLY A 1 387 ? 11.664 9.222 -3.223 1.00 88.69 387 GLY A O 1
ATOM 2778 N N . LEU A 1 388 ? 10.936 7.485 -1.991 1.00 89.69 388 LEU A N 1
ATOM 2779 C CA . LEU A 1 388 ? 11.082 8.124 -0.686 1.00 89.69 388 LEU A CA 1
ATOM 2780 C C . LEU A 1 388 ? 12.367 7.670 0.021 1.00 89.69 388 LEU A C 1
ATOM 2782 O O . LEU A 1 388 ? 12.655 6.472 0.058 1.00 89.69 388 LEU A O 1
ATOM 2786 N N . LYS A 1 389 ? 13.081 8.609 0.645 1.00 90.75 389 LYS A N 1
ATOM 2787 C CA . LYS A 1 389 ? 14.161 8.341 1.613 1.00 90.75 389 LYS A CA 1
ATOM 2788 C C . LYS A 1 389 ? 13.831 8.935 2.979 1.00 90.75 389 LYS A C 1
ATOM 2790 O O . LYS A 1 389 ? 12.991 9.827 3.112 1.00 90.75 389 LYS A O 1
ATOM 2795 N N . PHE A 1 390 ? 14.514 8.470 4.018 1.00 92.38 390 PHE A N 1
ATOM 2796 C CA . PHE A 1 390 ? 14.310 8.945 5.383 1.00 92.38 390 PHE A CA 1
ATOM 2797 C C . PHE A 1 390 ? 14.586 10.448 5.526 1.00 92.38 390 PHE A C 1
ATOM 2799 O O . PHE A 1 390 ? 13.890 11.132 6.272 1.00 92.38 390 PHE A O 1
ATOM 2806 N N . ALA A 1 391 ? 15.531 10.987 4.749 1.00 91.19 391 ALA A N 1
ATOM 2807 C CA . ALA A 1 391 ? 15.809 12.422 4.699 1.00 91.19 391 ALA A CA 1
ATOM 2808 C C . ALA A 1 391 ? 14.613 13.268 4.212 1.00 91.19 391 ALA A C 1
ATOM 2810 O O . ALA A 1 391 ? 14.508 14.430 4.598 1.00 91.19 391 ALA A O 1
ATOM 2811 N N . ASP A 1 392 ? 13.699 12.696 3.417 1.00 87.69 392 ASP A N 1
ATOM 2812 C CA . ASP A 1 392 ? 12.468 13.378 2.995 1.00 87.69 392 ASP A CA 1
ATOM 2813 C C . ASP A 1 392 ? 11.398 13.329 4.100 1.00 87.69 392 ASP A C 1
ATOM 2815 O O . ASP A 1 392 ? 10.628 14.273 4.276 1.00 87.69 392 ASP A O 1
ATOM 2819 N N . LEU A 1 393 ? 11.361 12.230 4.868 1.00 88.44 393 LEU A N 1
ATOM 2820 C CA . LEU A 1 393 ? 10.453 12.063 6.008 1.00 88.44 393 LEU A CA 1
ATOM 2821 C C . LEU A 1 393 ? 10.841 12.949 7.191 1.00 88.44 393 LEU A C 1
ATOM 2823 O O . LEU A 1 393 ? 9.951 13.440 7.879 1.00 88.44 393 LEU A O 1
ATOM 2827 N N . GLY A 1 394 ? 12.143 13.152 7.412 1.00 83.06 394 GLY A N 1
ATOM 2828 C CA . GLY A 1 394 ? 12.725 13.914 8.518 1.00 83.06 394 GLY A CA 1
ATOM 2829 C C . GLY A 1 394 ? 11.975 15.221 8.830 1.00 83.06 394 GLY A C 1
ATOM 2830 O O . GLY A 1 394 ? 11.273 15.303 9.843 1.00 83.06 394 GLY A O 1
ATOM 2831 N N . PRO A 1 395 ? 12.048 16.219 7.930 1.00 89.94 395 PRO A N 1
ATOM 2832 C CA . PRO A 1 395 ? 11.385 17.507 8.130 1.00 89.94 395 PRO A CA 1
ATOM 2833 C C . PRO A 1 395 ? 9.864 17.378 8.273 1.00 89.94 395 PRO A C 1
ATOM 2835 O O . PRO A 1 395 ? 9.250 17.942 9.175 1.00 89.94 395 PRO A O 1
ATOM 2838 N N . MET A 1 396 ? 9.250 16.563 7.416 1.00 91.62 396 MET A N 1
ATOM 2839 C CA . MET A 1 396 ? 7.799 16.438 7.342 1.00 91.62 396 MET A CA 1
ATOM 2840 C C . MET A 1 396 ? 7.190 15.823 8.610 1.00 91.62 396 MET A C 1
ATOM 2842 O O . MET A 1 396 ? 6.175 16.305 9.110 1.00 91.62 396 MET A O 1
ATOM 2846 N N . PHE A 1 397 ? 7.785 14.752 9.134 1.00 94.56 397 PHE A N 1
ATOM 2847 C CA . PHE A 1 397 ? 7.263 14.026 10.292 1.00 94.56 397 PHE A CA 1
ATOM 2848 C C . PHE A 1 397 ? 7.705 14.652 11.612 1.00 94.56 397 PHE A C 1
ATOM 2850 O O . PHE A 1 397 ? 6.874 14.826 12.506 1.00 94.56 397 PHE A O 1
ATOM 2857 N N . PHE A 1 398 ? 8.995 14.962 11.751 1.00 93.81 398 PHE A N 1
ATOM 2858 C CA . PHE A 1 398 ? 9.587 15.296 13.047 1.00 93.81 398 PHE A CA 1
ATOM 2859 C C . PHE A 1 398 ? 9.667 16.801 13.305 1.00 93.81 398 PHE A C 1
ATOM 2861 O O . PHE A 1 398 ? 9.471 17.208 14.452 1.00 93.81 398 PHE A O 1
ATOM 2868 N N . ASP A 1 399 ? 9.893 17.617 12.271 1.00 93.81 399 ASP A N 1
ATOM 2869 C CA . ASP A 1 399 ? 10.035 19.071 12.430 1.00 93.81 399 ASP A CA 1
ATOM 2870 C C . ASP A 1 399 ? 8.689 19.805 12.290 1.00 93.81 399 ASP A C 1
ATOM 2872 O O . ASP A 1 399 ? 8.447 20.778 13.007 1.00 93.81 399 ASP A O 1
ATOM 2876 N N . ASP A 1 400 ? 7.786 19.302 11.440 1.00 94.31 400 ASP A N 1
ATOM 2877 C CA . ASP A 1 400 ? 6.492 19.938 11.161 1.00 94.31 400 ASP A CA 1
ATOM 2878 C C . ASP A 1 400 ? 5.303 19.217 11.825 1.00 94.31 400 ASP A C 1
ATOM 2880 O O . ASP A 1 400 ? 4.640 19.768 12.713 1.00 94.31 400 ASP A O 1
ATOM 2884 N N . LEU A 1 401 ? 5.007 17.977 11.407 1.00 94.69 401 LEU A N 1
ATOM 2885 C CA . LEU A 1 401 ? 3.763 17.290 11.773 1.00 94.69 401 LEU A CA 1
ATOM 2886 C C . LEU A 1 401 ? 3.678 16.975 13.271 1.00 94.69 401 LEU A C 1
ATOM 2888 O O . LEU A 1 401 ? 2.692 17.330 13.921 1.00 94.69 401 LEU A O 1
ATOM 2892 N N . ALA A 1 402 ? 4.689 16.309 13.837 1.00 95.81 402 ALA A N 1
ATOM 2893 C CA . ALA A 1 402 ? 4.645 15.903 15.238 1.00 95.81 402 ALA A CA 1
ATOM 2894 C C . ALA A 1 402 ? 4.569 17.101 16.205 1.00 95.81 402 ALA A C 1
ATOM 2896 O O . ALA A 1 402 ? 3.721 17.067 17.102 1.00 95.81 402 ALA A O 1
ATOM 2897 N N . PRO A 1 403 ? 5.358 18.186 16.050 1.00 95.62 403 PRO A N 1
ATOM 2898 C CA . PRO A 1 403 ? 5.214 19.377 16.885 1.00 95.62 403 PRO A CA 1
ATOM 2899 C C . PRO A 1 403 ? 3.835 20.033 16.767 1.00 95.62 403 PRO A C 1
ATOM 2901 O O . PRO A 1 403 ? 3.250 20.382 17.794 1.00 95.62 403 PRO A O 1
ATOM 2904 N N . ALA A 1 404 ? 3.282 20.148 15.554 1.00 95.31 404 ALA A N 1
ATOM 2905 C CA . ALA A 1 404 ? 1.958 20.733 15.337 1.00 95.31 404 ALA A CA 1
ATOM 2906 C C . ALA A 1 404 ? 0.841 19.911 16.003 1.00 95.31 404 ALA A C 1
ATOM 2908 O O . ALA A 1 404 ? -0.011 20.466 16.701 1.00 95.31 404 ALA A O 1
ATOM 2909 N N . LEU A 1 405 ? 0.863 18.583 15.846 1.00 94.12 405 LEU A N 1
ATOM 2910 C CA . LEU A 1 405 ? -0.112 17.691 16.478 1.00 94.12 405 LEU A CA 1
ATOM 2911 C C . LEU A 1 405 ? 0.017 17.691 18.004 1.00 94.12 405 LEU A C 1
ATOM 2913 O O . LEU A 1 405 ? -0.993 17.735 18.704 1.00 94.12 405 LEU A O 1
ATOM 2917 N N . ARG A 1 406 ? 1.244 17.708 18.538 1.00 93.50 406 ARG A N 1
ATOM 2918 C CA . ARG A 1 406 ? 1.486 17.810 19.987 1.00 93.50 406 ARG A CA 1
ATOM 2919 C C . ARG A 1 406 ? 0.950 19.109 20.569 1.00 93.50 406 ARG A C 1
ATOM 2921 O O . ARG A 1 406 ? 0.357 19.078 21.645 1.00 93.50 406 ARG A O 1
ATOM 2928 N N . ASP A 1 407 ? 1.125 20.230 19.872 1.00 93.44 407 ASP A N 1
ATOM 2929 C CA . ASP A 1 407 ? 0.545 21.508 20.286 1.00 93.44 407 ASP A CA 1
ATOM 2930 C C . ASP A 1 407 ? -0.991 21.442 20.284 1.00 93.44 407 ASP A C 1
ATOM 2932 O O . ASP A 1 407 ? -1.622 21.782 21.284 1.00 93.44 407 ASP A O 1
ATOM 2936 N N . LEU A 1 408 ? -1.606 20.908 19.222 1.00 90.38 408 LEU A N 1
ATOM 2937 C CA . LEU A 1 408 ? -3.062 20.724 19.150 1.00 90.38 408 LEU A CA 1
ATOM 2938 C C . LEU A 1 408 ? -3.603 19.831 20.275 1.00 90.38 408 LEU A C 1
ATOM 2940 O O . LEU A 1 408 ? -4.572 20.201 20.939 1.00 90.38 408 LEU A O 1
ATOM 2944 N N . VAL A 1 409 ? -2.960 18.692 20.534 1.00 86.94 409 VAL A N 1
ATOM 2945 C CA . VAL A 1 409 ? -3.308 17.792 21.644 1.00 86.94 409 VAL A CA 1
ATOM 2946 C C . VAL A 1 409 ? -3.114 18.492 22.997 1.00 86.94 409 VAL A C 1
ATOM 2948 O O . VAL A 1 409 ? -3.969 18.393 23.882 1.00 86.94 409 VAL A O 1
ATOM 2951 N N . GLY A 1 410 ? -2.021 19.243 23.155 1.00 85.56 410 GLY A N 1
ATOM 2952 C CA . GLY A 1 410 ? -1.665 19.973 24.372 1.00 85.56 410 GLY A CA 1
ATOM 2953 C C . GLY A 1 410 ? -2.617 21.120 24.714 1.00 85.56 410 GLY A C 1
ATOM 2954 O O . GLY A 1 410 ? -2.825 21.408 25.895 1.00 85.56 410 GLY A O 1
ATOM 2955 N N . ARG A 1 411 ? -3.271 21.718 23.709 1.00 85.75 411 ARG A N 1
ATOM 2956 C CA . ARG A 1 411 ? -4.331 22.723 23.901 1.00 85.75 411 ARG A CA 1
ATOM 2957 C C . ARG A 1 411 ? -5.571 22.165 24.601 1.00 85.75 411 ARG A C 1
ATOM 2959 O O . ARG A 1 411 ? -6.394 22.966 25.035 1.00 85.75 411 ARG A O 1
ATOM 2966 N N . LYS A 1 412 ? -5.701 20.833 24.731 1.00 75.19 412 LYS A N 1
ATOM 2967 C CA . LYS A 1 412 ? -6.855 20.145 25.337 1.00 75.19 412 LYS A CA 1
ATOM 2968 C C . LYS A 1 412 ? -8.172 20.727 24.808 1.00 75.19 412 LYS A C 1
ATOM 2970 O O . LYS A 1 412 ? -8.926 21.314 25.589 1.00 75.19 412 LYS A O 1
ATOM 2975 N N . PRO A 1 413 ? -8.418 20.646 23.486 1.00 70.44 413 PRO A N 1
ATOM 2976 C CA . PRO A 1 413 ? -9.622 21.219 22.906 1.00 70.44 413 PRO A CA 1
ATOM 2977 C C . PRO A 1 413 ? -10.849 20.683 23.646 1.00 70.44 413 PRO A C 1
ATOM 2979 O O . PRO A 1 413 ? -10.905 19.502 23.993 1.00 70.44 413 PRO A O 1
ATOM 2982 N N . THR A 1 414 ? -11.818 21.557 23.917 1.00 67.44 414 THR A N 1
ATOM 2983 C CA . THR A 1 414 ? -13.108 21.128 24.455 1.00 67.44 414 THR A CA 1
ATOM 2984 C C . THR A 1 414 ? -13.800 20.298 23.384 1.00 67.44 414 THR A C 1
ATOM 2986 O O . THR A 1 414 ? -14.312 20.840 22.407 1.00 67.44 414 THR A O 1
ATOM 2989 N N . LEU A 1 415 ? -13.762 18.981 23.545 1.00 68.75 415 LEU A N 1
ATOM 2990 C CA . LEU A 1 415 ? -14.504 18.058 22.704 1.00 68.75 415 LEU A CA 1
ATOM 2991 C C . LEU A 1 415 ? -15.934 17.988 23.233 1.00 68.75 415 LEU A C 1
ATOM 2993 O O . LEU A 1 415 ? -16.147 17.936 24.444 1.00 68.75 415 LEU A O 1
ATOM 2997 N N . ALA A 1 416 ? -16.913 18.018 22.333 1.00 71.19 416 ALA A N 1
ATOM 2998 C CA . ALA A 1 416 ? -18.276 17.688 22.715 1.00 71.19 416 ALA A CA 1
ATOM 2999 C C . ALA A 1 416 ? -18.292 16.228 23.192 1.00 71.19 416 ALA A C 1
ATOM 3001 O O . ALA A 1 416 ? -17.830 15.334 22.483 1.00 71.19 416 ALA A O 1
ATOM 3002 N N . GLU A 1 417 ? -18.758 16.001 24.418 1.00 75.62 417 GLU A N 1
ATOM 3003 C CA . GLU A 1 417 ? -18.740 14.673 25.022 1.00 75.62 417 GLU A CA 1
ATOM 3004 C C . GLU A 1 417 ? -19.911 13.848 24.494 1.00 75.62 417 GLU A C 1
ATOM 3006 O O . GLU A 1 417 ? -21.072 14.257 24.569 1.00 75.62 417 GLU A O 1
ATOM 3011 N N . ALA A 1 418 ? -19.595 12.675 23.955 1.00 78.56 418 ALA A N 1
ATOM 3012 C CA . ALA A 1 418 ? -20.601 11.684 23.628 1.00 78.56 418 ALA A CA 1
ATOM 3013 C C . ALA A 1 418 ? -21.233 11.132 24.914 1.00 78.56 418 ALA A C 1
ATOM 3015 O O . ALA A 1 418 ? -20.509 10.914 25.892 1.00 78.56 418 ALA A O 1
ATOM 3016 N N . PRO A 1 419 ? -22.539 10.815 24.925 1.00 88.50 419 PRO A N 1
ATOM 3017 C CA . PRO A 1 419 ? -23.120 10.060 26.024 1.00 88.50 419 PRO A CA 1
ATOM 3018 C C . PRO A 1 419 ? -22.386 8.722 26.196 1.00 88.50 419 PRO A C 1
ATOM 3020 O O . PRO A 1 419 ? -22.279 7.932 25.255 1.00 88.50 419 PRO A O 1
ATOM 3023 N N . GLU A 1 420 ? -21.894 8.456 27.407 1.00 89.88 420 GLU A N 1
ATOM 3024 C CA . GLU A 1 420 ? -21.084 7.265 27.703 1.00 89.88 420 GLU A CA 1
ATOM 3025 C C . GLU A 1 420 ? -21.808 5.959 27.354 1.00 89.88 420 GLU A C 1
ATOM 3027 O O . GLU A 1 420 ? -21.197 5.010 26.875 1.00 89.88 420 GLU A O 1
ATOM 3032 N N . GLU A 1 421 ? -23.127 5.931 27.527 1.00 92.12 421 GLU A N 1
ATOM 3033 C CA . GLU A 1 421 ? -23.981 4.789 27.193 1.00 92.12 421 GLU A CA 1
ATOM 3034 C C . GLU A 1 421 ? -23.961 4.471 25.689 1.00 92.12 421 GLU A C 1
ATOM 3036 O O . GLU A 1 421 ? -23.901 3.303 25.306 1.00 92.12 421 GLU A O 1
ATOM 3041 N N . VAL A 1 422 ? -23.941 5.498 24.831 1.00 94.25 422 VAL A N 1
ATOM 3042 C CA . VAL A 1 422 ? -23.864 5.342 23.367 1.00 94.25 422 VAL A CA 1
ATOM 3043 C C . VAL A 1 422 ? -22.486 4.834 22.970 1.00 94.25 422 VAL A C 1
ATOM 3045 O O . VAL A 1 422 ? -22.368 3.885 22.195 1.00 94.25 422 VAL A O 1
ATOM 3048 N N . ARG A 1 423 ? -21.435 5.420 23.553 1.00 91.75 423 ARG A N 1
ATOM 3049 C CA . ARG A 1 423 ? -20.049 4.995 23.329 1.00 91.75 423 ARG A CA 1
ATOM 3050 C C . ARG A 1 423 ? -19.827 3.547 23.756 1.00 91.75 423 ARG A C 1
ATOM 3052 O O . ARG A 1 423 ? -19.229 2.777 23.006 1.00 91.75 423 ARG A O 1
ATOM 3059 N N . ALA A 1 424 ? -20.339 3.161 24.920 1.00 93.00 424 ALA A N 1
ATOM 3060 C CA . ALA A 1 424 ? -20.276 1.791 25.409 1.00 93.00 424 ALA A CA 1
ATOM 3061 C C . ALA A 1 424 ? -21.050 0.833 24.493 1.00 93.00 424 ALA A C 1
ATOM 3063 O O . ALA A 1 424 ? -20.517 -0.212 24.131 1.00 93.00 424 ALA A O 1
ATOM 3064 N N . ALA A 1 425 ? -22.261 1.200 24.062 1.00 94.62 425 ALA A N 1
ATOM 3065 C CA . ALA A 1 425 ? -23.075 0.373 23.173 1.00 94.62 425 ALA A CA 1
ATOM 3066 C C . ALA A 1 425 ? -22.405 0.136 21.810 1.00 94.62 425 ALA A C 1
ATOM 3068 O O . ALA A 1 425 ? -22.370 -0.996 21.336 1.00 94.62 425 ALA A O 1
ATOM 3069 N N . LEU A 1 426 ? -21.823 1.174 21.201 1.00 94.88 426 LEU A N 1
ATOM 3070 C CA . LEU A 1 426 ? -21.138 1.069 19.908 1.00 94.88 426 LEU A CA 1
ATOM 3071 C C . LEU A 1 426 ? -19.914 0.140 19.927 1.00 94.88 426 LEU A C 1
ATOM 3073 O O . LEU A 1 426 ? -19.584 -0.440 18.892 1.00 94.88 426 LEU A O 1
ATOM 3077 N N . ASN A 1 427 ? -19.262 0.006 21.085 1.00 92.56 427 ASN A N 1
ATOM 3078 C CA . ASN A 1 427 ? -18.087 -0.843 21.293 1.00 92.56 427 ASN A CA 1
ATOM 3079 C C . ASN A 1 427 ? -18.427 -2.213 21.908 1.00 92.56 427 ASN A C 1
ATOM 3081 O O . ASN A 1 427 ? -17.553 -3.075 22.012 1.00 92.56 427 ASN A O 1
ATOM 3085 N N . ALA A 1 428 ? -19.673 -2.426 22.333 1.00 93.94 428 ALA A N 1
ATOM 3086 C CA . ALA A 1 428 ? -20.094 -3.671 22.954 1.00 93.94 428 ALA A CA 1
ATOM 3087 C C . ALA A 1 428 ? -20.241 -4.804 21.920 1.00 93.94 428 ALA A C 1
ATOM 3089 O O . ALA A 1 428 ? -20.545 -4.539 20.753 1.00 93.94 428 ALA A O 1
ATOM 3090 N N . PRO A 1 429 ? -20.089 -6.072 22.354 1.00 95.50 429 PRO A N 1
ATOM 3091 C CA . PRO A 1 429 ? -20.411 -7.232 21.537 1.00 95.50 429 PRO A CA 1
ATOM 3092 C C . PRO A 1 429 ? -21.830 -7.175 20.960 1.00 95.50 429 PRO A C 1
ATOM 3094 O O . PRO A 1 429 ? -22.803 -7.016 21.700 1.00 95.50 429 PRO A O 1
ATOM 3097 N N . VAL A 1 430 ? -21.955 -7.361 19.649 1.00 94.44 430 VAL A N 1
ATOM 3098 C CA . VAL A 1 430 ? -23.243 -7.358 18.946 1.00 94.44 430 VAL A CA 1
ATOM 3099 C C . VAL A 1 430 ? -23.837 -8.764 18.919 1.00 94.44 430 VAL A C 1
ATOM 3101 O O . VAL A 1 430 ? -23.193 -9.720 18.489 1.00 94.44 430 VAL A O 1
ATOM 3104 N N . ALA A 1 431 ? -25.087 -8.894 19.374 1.00 92.62 431 ALA A N 1
ATOM 3105 C CA . ALA A 1 431 ? -25.793 -10.175 19.405 1.00 92.62 431 ALA A CA 1
ATOM 3106 C C . ALA A 1 431 ? -26.205 -10.650 17.999 1.00 92.62 431 ALA A C 1
ATOM 3108 O O . ALA A 1 431 ? -25.970 -11.805 17.648 1.00 92.62 431 ALA A O 1
ATOM 3109 N N . ASP A 1 432 ? -26.784 -9.759 17.188 1.00 95.88 432 ASP A N 1
ATOM 3110 C CA . ASP A 1 432 ? -27.203 -10.057 15.814 1.00 95.88 432 ASP A CA 1
ATOM 3111 C C . ASP A 1 432 ? -26.119 -9.646 14.806 1.00 95.88 432 ASP A C 1
ATOM 3113 O O . ASP A 1 432 ? -26.156 -8.591 14.166 1.00 95.88 432 ASP A O 1
ATOM 3117 N N . ARG A 1 433 ? -25.088 -10.489 14.710 1.00 95.69 433 ARG A N 1
ATOM 3118 C CA . ARG A 1 433 ? -23.940 -10.269 13.817 1.00 95.69 433 ARG A CA 1
ATOM 3119 C C . ARG A 1 433 ? -24.317 -10.355 12.336 1.00 95.69 433 ARG A C 1
ATOM 3121 O O . ARG A 1 433 ? -23.650 -9.730 11.510 1.00 95.69 433 ARG A O 1
ATOM 3128 N N . ASP A 1 434 ? -25.369 -11.102 12.002 1.00 96.81 434 ASP A N 1
ATOM 3129 C CA . ASP A 1 434 ? -25.851 -11.252 10.627 1.00 96.81 434 ASP A CA 1
ATOM 3130 C C . ASP A 1 434 ? -26.561 -9.978 10.156 1.00 96.81 434 ASP A C 1
ATOM 3132 O O . ASP A 1 434 ? -26.311 -9.520 9.037 1.00 96.81 434 ASP A O 1
ATOM 3136 N N . ALA A 1 435 ? -27.369 -9.349 11.018 1.00 97.25 435 ALA A N 1
ATOM 3137 C CA . ALA A 1 435 ? -27.952 -8.037 10.742 1.00 97.25 435 ALA A CA 1
ATOM 3138 C C . ALA A 1 435 ? -26.867 -6.965 10.539 1.00 97.25 435 ALA A C 1
ATOM 3140 O O . ALA A 1 435 ? -26.932 -6.197 9.574 1.00 97.25 435 ALA A O 1
ATOM 3141 N N . LEU A 1 436 ? -25.827 -6.956 11.383 1.00 97.56 436 LEU A N 1
ATOM 3142 C CA . LEU A 1 436 ? -24.687 -6.044 11.227 1.00 97.56 436 LEU A CA 1
ATOM 3143 C C . LEU A 1 436 ? -23.921 -6.294 9.918 1.00 97.56 436 LEU A C 1
ATOM 3145 O O . LEU A 1 436 ? -23.607 -5.346 9.205 1.00 97.56 436 LEU A O 1
ATOM 3149 N N . MET A 1 437 ? -23.680 -7.555 9.546 1.00 97.94 437 MET A N 1
ATOM 3150 C CA . MET A 1 437 ? -23.075 -7.900 8.254 1.00 97.94 437 MET A CA 1
ATOM 3151 C C . MET A 1 437 ? -23.946 -7.448 7.068 1.00 97.94 437 MET A C 1
ATOM 3153 O O . MET A 1 437 ? -23.423 -6.982 6.054 1.00 97.94 437 MET A O 1
ATOM 3157 N N . GLY A 1 438 ? -25.274 -7.559 7.178 1.00 98.06 438 GLY A N 1
ATOM 3158 C CA . GLY A 1 438 ? -26.216 -7.028 6.190 1.00 98.06 438 GLY A CA 1
ATOM 3159 C C . GLY A 1 438 ? -26.066 -5.517 6.001 1.00 98.06 438 GLY A C 1
ATOM 3160 O O . GLY A 1 438 ? -25.957 -5.049 4.867 1.00 98.06 438 GLY A O 1
ATOM 3161 N N . LEU A 1 439 ? -25.963 -4.773 7.106 1.00 97.88 439 LEU A N 1
ATOM 3162 C CA . LEU A 1 439 ? -25.697 -3.336 7.088 1.00 97.88 439 LEU A CA 1
ATOM 3163 C C . LEU A 1 439 ? -24.328 -3.011 6.471 1.00 97.88 439 LEU A C 1
ATOM 3165 O O . LEU A 1 439 ? -24.243 -2.133 5.616 1.00 97.88 439 LEU A O 1
ATOM 3169 N N . CYS A 1 440 ? -23.267 -3.738 6.835 1.00 98.19 440 CYS A N 1
ATOM 3170 C CA . CYS A 1 440 ? -21.943 -3.571 6.232 1.00 98.19 440 CYS A CA 1
ATOM 3171 C C . CYS A 1 440 ? -22.001 -3.713 4.703 1.00 98.19 440 CYS A C 1
ATOM 3173 O O . CYS A 1 440 ? -21.464 -2.870 3.989 1.00 98.19 440 CYS A O 1
ATOM 3175 N N . LYS A 1 441 ? -22.713 -4.718 4.176 1.00 98.19 441 LYS A N 1
ATOM 3176 C CA . LYS A 1 441 ? -22.895 -4.890 2.722 1.00 98.19 441 LYS A CA 1
ATOM 3177 C C . LYS A 1 441 ? -23.638 -3.721 2.078 1.00 98.19 441 LYS A C 1
ATOM 3179 O O . LYS A 1 441 ? -23.267 -3.307 0.982 1.00 98.19 441 LYS A O 1
ATOM 3184 N N . GLU A 1 442 ? -24.650 -3.171 2.748 1.00 96.00 442 GLU A N 1
ATOM 3185 C CA . GLU A 1 442 ? -25.356 -1.977 2.273 1.00 96.00 442 GLU A CA 1
ATOM 3186 C C . GLU A 1 442 ? -24.424 -0.756 2.214 1.00 96.00 442 GLU A C 1
ATOM 3188 O O . GLU A 1 442 ? -24.428 -0.027 1.223 1.00 96.00 442 GLU A O 1
ATOM 3193 N N . VAL A 1 443 ? -23.572 -0.567 3.228 1.00 94.56 443 VAL A N 1
ATOM 3194 C CA . VAL A 1 443 ? -22.568 0.509 3.265 1.00 94.56 443 VAL A CA 1
ATOM 3195 C C . VAL A 1 443 ? -21.526 0.346 2.155 1.00 94.56 443 VAL A C 1
ATOM 3197 O O . VAL A 1 443 ? -21.196 1.317 1.477 1.00 94.56 443 VAL A O 1
ATOM 3200 N N . VAL A 1 444 ? -21.035 -0.870 1.906 1.00 95.25 444 VAL A N 1
ATOM 3201 C CA . VAL A 1 444 ? -20.113 -1.162 0.791 1.00 95.25 444 VAL A CA 1
ATOM 3202 C C . VAL A 1 444 ? -20.767 -0.886 -0.564 1.00 95.25 444 VAL A C 1
ATOM 3204 O O . VAL A 1 444 ? -20.161 -0.248 -1.425 1.00 95.25 444 VAL A O 1
ATOM 3207 N N . ALA A 1 445 ? -22.023 -1.302 -0.751 1.00 93.50 445 ALA A N 1
ATOM 3208 C CA . ALA A 1 445 ? -22.764 -1.023 -1.980 1.00 93.50 445 ALA A CA 1
ATOM 3209 C C . ALA A 1 445 ? -22.955 0.488 -2.190 1.00 93.50 445 ALA A C 1
ATOM 3211 O O . ALA A 1 445 ? -22.773 0.986 -3.301 1.00 93.50 445 ALA A O 1
ATOM 3212 N N . ALA A 1 446 ? -23.270 1.229 -1.123 1.00 89.75 446 ALA A N 1
ATOM 3213 C CA . ALA A 1 446 ? -23.426 2.682 -1.165 1.00 89.75 446 ALA A CA 1
ATOM 3214 C C . ALA A 1 446 ? -22.116 3.416 -1.503 1.00 89.75 446 ALA A C 1
ATOM 3216 O O . ALA A 1 446 ? -22.163 4.456 -2.156 1.00 89.75 446 ALA A O 1
ATOM 3217 N N . GLN A 1 447 ? -20.961 2.855 -1.125 1.00 88.50 447 GLN A N 1
ATOM 3218 C CA . GLN A 1 447 ? -19.640 3.358 -1.518 1.00 88.50 447 GLN A CA 1
ATOM 3219 C C . GLN A 1 447 ? -19.339 3.178 -3.019 1.00 88.50 447 GLN A C 1
ATOM 3221 O O . GLN A 1 447 ? -18.399 3.767 -3.545 1.00 88.50 447 GLN A O 1
ATOM 3226 N N . GLY A 1 448 ? -20.148 2.389 -3.735 1.00 88.62 448 GLY A N 1
ATOM 3227 C CA . GLY A 1 448 ? -19.999 2.146 -5.170 1.00 88.62 448 GLY A CA 1
ATOM 3228 C C . GLY A 1 448 ? -19.082 0.973 -5.519 1.00 88.62 448 GLY A C 1
ATOM 3229 O O . GLY A 1 448 ? -18.664 0.867 -6.684 1.00 88.62 448 GLY A O 1
ATOM 3230 N N . PHE A 1 449 ? -18.778 0.123 -4.533 1.00 93.00 449 PHE A N 1
ATOM 3231 C CA . PHE A 1 449 ? -18.053 -1.131 -4.713 1.00 93.00 449 PHE A CA 1
ATOM 3232 C C . PHE A 1 449 ? -18.897 -2.104 -5.537 1.00 93.00 449 PHE A C 1
ATOM 3234 O O . PHE A 1 449 ? -20.089 -2.292 -5.285 1.00 93.00 449 PHE A O 1
ATOM 3241 N N . ASP A 1 450 ? -18.278 -2.708 -6.543 1.00 93.88 450 ASP A N 1
ATOM 3242 C CA . ASP A 1 450 ? -18.952 -3.618 -7.460 1.00 93.88 450 ASP A CA 1
ATOM 3243 C C . ASP A 1 450 ? -18.917 -5.058 -6.923 1.00 93.88 450 ASP A C 1
ATOM 3245 O O . ASP A 1 450 ? -17.868 -5.704 -6.915 1.00 93.88 450 ASP A O 1
ATOM 3249 N N . PHE A 1 451 ? -20.067 -5.560 -6.468 1.00 97.06 451 PHE A N 1
ATOM 3250 C CA . PHE A 1 451 ? -20.213 -6.931 -5.969 1.00 97.06 451 PHE A CA 1
ATOM 3251 C C . PHE A 1 451 ? -20.252 -7.998 -7.076 1.00 97.06 451 PHE A C 1
ATOM 3253 O O . PHE A 1 451 ? -20.078 -9.174 -6.767 1.00 97.06 451 PHE A O 1
ATOM 3260 N N . ASP A 1 452 ? -20.414 -7.631 -8.352 1.00 97.06 452 ASP A N 1
ATOM 3261 C CA . ASP A 1 452 ? -20.187 -8.578 -9.456 1.00 97.06 452 ASP A CA 1
ATOM 3262 C C . ASP A 1 452 ? -18.679 -8.795 -9.695 1.00 97.06 452 ASP A C 1
ATOM 3264 O O . ASP A 1 452 ? -18.264 -9.801 -10.274 1.00 97.06 452 ASP A O 1
ATOM 3268 N N . ALA A 1 453 ? -17.856 -7.862 -9.207 1.00 95.56 453 ALA A N 1
ATOM 3269 C CA . ALA A 1 453 ? -16.401 -7.847 -9.295 1.00 95.56 453 ALA A CA 1
ATOM 3270 C C . ALA A 1 453 ? -15.710 -8.040 -7.929 1.00 95.56 453 ALA A C 1
ATOM 3272 O O . ALA A 1 453 ? -14.522 -7.725 -7.784 1.00 95.56 453 ALA A O 1
ATOM 3273 N N . GLY A 1 454 ? -16.429 -8.522 -6.911 1.00 97.56 454 GLY A N 1
ATOM 3274 C CA . GLY A 1 454 ? -15.877 -8.650 -5.568 1.00 97.56 454 GLY A CA 1
ATOM 3275 C C . GLY A 1 454 ? -16.826 -9.206 -4.513 1.00 97.56 454 GLY A C 1
ATOM 3276 O O . GLY A 1 454 ? -17.968 -9.556 -4.791 1.00 97.56 454 GLY A O 1
ATOM 3277 N N . ARG A 1 455 ? -16.350 -9.311 -3.269 1.00 98.19 455 ARG A N 1
ATOM 3278 C CA . ARG A 1 455 ? -17.148 -9.799 -2.127 1.00 98.19 455 ARG A CA 1
ATOM 3279 C C . ARG A 1 455 ? -16.634 -9.286 -0.782 1.00 98.19 455 ARG A C 1
ATOM 3281 O O . ARG A 1 455 ? -15.471 -8.905 -0.679 1.00 98.19 455 ARG A O 1
ATOM 3288 N N . LEU A 1 456 ? -17.519 -9.323 0.220 1.00 98.56 456 LEU A N 1
ATOM 3289 C CA . LEU A 1 456 ? -17.250 -9.005 1.625 1.00 98.56 456 LEU A CA 1
ATOM 3290 C C . LEU A 1 456 ? -17.429 -10.252 2.505 1.00 98.56 456 LEU A C 1
ATOM 3292 O O . LEU A 1 456 ? -18.494 -10.877 2.462 1.00 98.56 456 LEU A O 1
ATOM 3296 N N . ASP A 1 457 ? -16.427 -10.557 3.332 1.00 98.25 457 ASP A N 1
ATOM 3297 C CA . ASP A 1 457 ? -16.402 -11.706 4.250 1.00 98.25 457 ASP A CA 1
ATOM 3298 C C . ASP A 1 457 ? -15.913 -11.347 5.659 1.00 98.25 457 ASP A C 1
ATOM 3300 O O . ASP A 1 457 ? -15.542 -10.209 5.930 1.00 98.25 457 ASP A O 1
ATOM 3304 N N . LEU A 1 458 ? -15.916 -12.325 6.570 1.00 96.31 458 LEU A N 1
ATOM 3305 C CA . LEU A 1 458 ? -15.358 -12.174 7.914 1.00 96.31 458 LEU A CA 1
ATOM 3306 C C . LEU A 1 458 ? -13.898 -12.631 7.969 1.00 96.31 458 LEU A C 1
ATOM 3308 O O . LEU A 1 458 ? -13.555 -13.680 7.423 1.00 96.31 458 LEU A O 1
ATOM 3312 N N . SER A 1 459 ? -13.067 -11.895 8.702 1.00 93.25 459 SER A N 1
ATOM 3313 C CA . SER A 1 459 ? -11.735 -12.345 9.120 1.00 93.25 459 SER A CA 1
ATOM 3314 C C . SER A 1 459 ? -11.379 -11.797 10.511 1.00 93.25 459 SER A C 1
ATOM 3316 O O . SER A 1 459 ? -11.948 -10.793 10.940 1.00 93.25 459 SER A O 1
ATOM 3318 N N . PRO A 1 460 ? -10.424 -12.415 11.235 1.00 84.44 460 PRO A N 1
ATOM 3319 C CA . PRO A 1 460 ? -9.959 -11.891 12.526 1.00 84.44 460 PRO A CA 1
ATOM 3320 C C . PRO A 1 460 ? -9.333 -10.491 12.428 1.00 84.44 460 PRO A C 1
ATOM 3322 O O . PRO A 1 460 ? -9.459 -9.679 13.342 1.00 84.44 460 PRO A O 1
ATOM 3325 N N . HIS A 1 461 ? -8.665 -10.215 11.307 1.00 86.38 461 HIS A N 1
ATOM 3326 C CA . HIS A 1 461 ? -8.087 -8.918 10.972 1.00 86.38 461 HIS A CA 1
ATOM 3327 C C . HIS A 1 461 ? -8.647 -8.495 9.614 1.00 86.38 461 HIS A C 1
ATOM 3329 O O . HIS A 1 461 ? -8.410 -9.235 8.655 1.00 86.38 461 HIS A O 1
ATOM 3335 N N . PRO A 1 462 ? -9.424 -7.400 9.524 1.00 94.00 462 PRO A N 1
ATOM 3336 C CA . PRO A 1 462 ? -9.910 -6.864 8.255 1.00 94.00 462 PRO A CA 1
ATOM 3337 C C . PRO A 1 462 ? -8.757 -6.599 7.282 1.00 94.00 462 PRO A C 1
ATOM 3339 O O . PRO A 1 462 ? -7.674 -6.200 7.714 1.00 94.00 462 PRO A O 1
ATOM 3342 N N . PHE A 1 463 ? -8.969 -6.909 6.004 1.00 95.75 463 PHE A N 1
ATOM 3343 C CA . PHE A 1 463 ? -8.015 -6.640 4.933 1.00 95.75 463 PHE A CA 1
ATOM 3344 C C . PHE A 1 463 ? -8.698 -6.612 3.564 1.00 95.75 463 PHE A C 1
ATOM 3346 O O . PHE A 1 463 ? -9.781 -7.171 3.355 1.00 95.75 463 PHE A O 1
ATOM 3353 N N . THR A 1 464 ? -7.983 -6.039 2.602 1.00 97.62 464 THR A N 1
ATOM 3354 C CA . THR A 1 464 ? -8.337 -6.026 1.188 1.00 97.62 464 THR A CA 1
ATOM 3355 C C . THR A 1 464 ? -7.310 -6.797 0.382 1.00 97.62 464 THR A C 1
ATOM 3357 O O . THR A 1 464 ? -6.105 -6.703 0.617 1.00 97.62 464 THR A O 1
ATOM 3360 N N . ILE A 1 465 ? -7.777 -7.550 -0.612 1.00 96.25 465 ILE A N 1
ATOM 3361 C CA . ILE A 1 465 ? -6.912 -8.265 -1.543 1.00 96.25 465 ILE A CA 1
ATOM 3362 C C . ILE A 1 465 ? -7.419 -8.140 -2.982 1.00 96.25 465 ILE A C 1
ATOM 3364 O O . ILE A 1 465 ? -8.539 -8.531 -3.321 1.00 96.25 465 ILE A O 1
ATOM 3368 N N . GLY A 1 466 ? -6.570 -7.585 -3.848 1.00 93.88 466 GLY A N 1
ATOM 3369 C CA . GLY A 1 466 ? -6.803 -7.517 -5.288 1.00 93.88 466 GLY A CA 1
ATOM 3370 C C . GLY A 1 466 ? -6.289 -8.778 -5.980 1.00 93.88 466 GLY A C 1
ATOM 3371 O O . GLY A 1 466 ? -5.082 -8.941 -6.147 1.00 93.88 466 GLY A O 1
ATOM 3372 N N . ILE A 1 467 ? -7.188 -9.675 -6.399 1.00 94.69 467 ILE A N 1
ATOM 3373 C CA . ILE A 1 467 ? -6.827 -10.857 -7.206 1.00 94.69 467 ILE A CA 1
ATOM 3374 C C . ILE A 1 467 ? -6.808 -10.476 -8.688 1.00 94.69 467 ILE A C 1
ATOM 3376 O O . ILE A 1 467 ? -5.899 -10.851 -9.431 1.00 94.69 467 ILE A O 1
ATOM 3380 N N . HIS A 1 468 ? -7.826 -9.730 -9.108 1.00 93.00 468 HIS A N 1
ATOM 3381 C CA . HIS A 1 468 ? -7.974 -9.103 -10.415 1.00 93.00 468 HIS A CA 1
ATOM 3382 C C . HIS A 1 468 ? -8.873 -7.866 -10.245 1.00 93.00 468 HIS A C 1
ATOM 3384 O O . HIS A 1 468 ? -9.655 -7.819 -9.300 1.00 93.00 468 HIS A O 1
ATOM 3390 N N . LYS A 1 469 ? -8.887 -6.900 -11.175 1.00 89.88 469 LYS A N 1
ATOM 3391 C CA . LYS A 1 469 ? -9.855 -5.777 -11.095 1.00 89.88 469 LYS A CA 1
ATOM 3392 C C . LYS A 1 469 ? -11.332 -6.209 -11.115 1.00 89.88 469 LYS A C 1
ATOM 3394 O O . LYS A 1 469 ? -12.207 -5.410 -10.816 1.00 89.88 469 LYS A O 1
ATOM 3399 N N . SER A 1 470 ? -11.599 -7.457 -11.511 1.00 93.38 470 SER A N 1
ATOM 3400 C CA . SER A 1 470 ? -12.922 -8.098 -11.492 1.00 93.38 470 SER A CA 1
ATOM 3401 C C . SER A 1 470 ? -13.069 -9.182 -10.411 1.00 93.38 470 SER A C 1
ATOM 3403 O O . SER A 1 470 ? -14.016 -9.955 -10.464 1.00 93.38 470 SER A O 1
ATOM 3405 N N . ASP A 1 471 ? -12.098 -9.312 -9.506 1.00 97.31 471 ASP A N 1
ATOM 3406 C CA . ASP A 1 471 ? -12.165 -10.148 -8.300 1.00 97.31 471 ASP A CA 1
ATOM 3407 C C . ASP A 1 471 ? -11.353 -9.442 -7.206 1.00 97.31 471 ASP A C 1
ATOM 3409 O O . ASP A 1 471 ? -10.160 -9.692 -7.008 1.00 97.31 471 ASP A O 1
ATOM 3413 N N . VAL A 1 472 ? -11.994 -8.477 -6.552 1.00 97.75 472 VAL A N 1
ATOM 3414 C CA . VAL A 1 472 ? -11.451 -7.750 -5.404 1.00 97.75 472 VAL A CA 1
ATOM 3415 C C . VAL A 1 472 ? -12.210 -8.198 -4.169 1.00 97.75 472 VAL A C 1
ATOM 3417 O O . VAL A 1 472 ? -13.438 -8.148 -4.133 1.00 97.75 472 VAL A O 1
ATOM 3420 N N . ARG A 1 473 ? -11.502 -8.658 -3.143 1.00 98.50 473 ARG A N 1
ATOM 3421 C CA . ARG A 1 473 ? -12.141 -9.164 -1.925 1.00 98.50 473 ARG A CA 1
ATOM 3422 C C . ARG A 1 473 ? -11.751 -8.299 -0.753 1.00 98.50 473 ARG A C 1
ATOM 3424 O O . ARG A 1 473 ? -10.584 -7.956 -0.601 1.00 98.50 473 ARG A O 1
ATOM 3431 N N . ILE A 1 474 ? -12.741 -7.985 0.060 1.00 98.56 474 ILE A N 1
ATOM 3432 C CA . ILE A 1 474 ? -12.583 -7.223 1.289 1.00 98.56 474 ILE A CA 1
ATOM 3433 C C . ILE A 1 474 ? -13.113 -8.067 2.440 1.00 98.56 474 ILE A C 1
ATOM 3435 O O . ILE A 1 474 ? -13.996 -8.913 2.258 1.00 98.56 474 ILE A O 1
ATOM 3439 N N . THR A 1 475 ? -12.582 -7.862 3.633 1.00 98.38 475 THR A N 1
ATOM 3440 C CA . THR A 1 475 ? -13.107 -8.498 4.835 1.00 98.38 475 THR A CA 1
ATOM 3441 C C . THR A 1 475 ? -13.428 -7.466 5.899 1.00 98.38 475 THR A C 1
ATOM 3443 O O . THR A 1 475 ? -12.968 -6.332 5.871 1.00 98.38 475 THR A O 1
ATOM 3446 N N . THR A 1 476 ? -14.265 -7.860 6.844 1.00 96.88 476 THR A N 1
ATOM 3447 C CA . THR A 1 476 ? -14.571 -7.074 8.032 1.00 96.88 476 THR A CA 1
ATOM 3448 C C . THR A 1 476 ? -14.703 -8.001 9.231 1.00 96.88 476 THR A C 1
ATOM 3450 O O . THR A 1 476 ? -14.494 -9.214 9.143 1.00 96.88 476 THR A O 1
ATOM 3453 N N . ARG A 1 477 ? -15.066 -7.428 10.368 1.00 93.75 477 ARG A N 1
ATOM 3454 C CA . ARG A 1 477 ? -15.355 -8.134 11.609 1.00 93.75 477 ARG A CA 1
ATOM 3455 C C . ARG A 1 477 ? -16.622 -7.536 12.225 1.00 93.75 477 ARG A C 1
ATOM 3457 O O . ARG A 1 477 ? -17.021 -6.439 11.855 1.00 93.75 477 ARG A O 1
ATOM 3464 N N . THR A 1 478 ? -17.338 -8.293 13.047 1.00 94.00 478 THR A N 1
ATOM 3465 C CA . THR A 1 478 ? -18.725 -7.965 13.464 1.00 94.00 478 THR A CA 1
ATOM 3466 C C . THR A 1 478 ? -18.921 -8.043 14.971 1.00 94.00 478 THR A C 1
ATOM 3468 O O . THR A 1 478 ? -20.024 -8.268 15.459 1.00 94.00 478 THR A O 1
ATOM 3471 N N . GLU A 1 479 ? -17.831 -7.894 15.715 1.00 92.19 479 GLU A N 1
ATOM 3472 C CA . GLU A 1 479 ? -17.803 -7.924 17.166 1.00 92.19 479 GLU A CA 1
ATOM 3473 C C . GLU A 1 479 ? -18.490 -6.682 17.731 1.00 92.19 479 GLU A C 1
ATOM 3475 O O . GLU A 1 479 ? -19.350 -6.834 18.587 1.00 92.19 479 GLU A O 1
ATOM 3480 N N . SER A 1 480 ? -18.193 -5.483 17.221 1.00 95.38 480 SER A N 1
ATOM 3481 C CA . SER A 1 480 ? -18.855 -4.236 17.625 1.00 95.38 480 SER A CA 1
ATOM 3482 C C . SER A 1 480 ? -19.301 -3.403 16.421 1.00 95.38 480 SER A C 1
ATOM 3484 O O . SER A 1 480 ? -18.777 -3.557 15.316 1.00 95.38 480 SER A O 1
ATOM 3486 N N . VAL A 1 481 ? -20.287 -2.521 16.617 1.00 96.44 481 VAL A N 1
ATOM 3487 C CA . VAL A 1 481 ? -20.866 -1.712 15.527 1.00 96.44 481 VAL A CA 1
ATOM 3488 C C . VAL A 1 481 ? -19.851 -0.721 14.974 1.00 96.44 481 VAL A C 1
ATOM 3490 O O . VAL A 1 481 ? -19.695 -0.625 13.758 1.00 96.44 481 VAL A O 1
ATOM 3493 N N . LEU A 1 482 ? -19.161 0.009 15.855 1.00 93.94 482 LEU A N 1
ATOM 3494 C CA . LEU A 1 482 ? -18.203 1.033 15.438 1.00 93.94 482 LEU A CA 1
ATOM 3495 C C . LEU A 1 482 ? -17.062 0.419 14.625 1.00 93.94 482 LEU A C 1
ATOM 3497 O O . LEU A 1 482 ? -16.739 0.890 13.538 1.00 93.94 482 LEU A O 1
ATOM 3501 N N . GLU A 1 483 ? -16.498 -0.667 15.143 1.00 92.00 483 GLU A N 1
ATOM 3502 C CA . GLU A 1 483 ? -15.400 -1.384 14.511 1.00 92.00 483 GLU A CA 1
ATOM 3503 C C . GLU A 1 483 ? -15.804 -1.983 13.163 1.00 92.00 483 GLU A C 1
ATOM 3505 O O . GLU A 1 483 ? -15.082 -1.814 12.183 1.00 92.00 483 GLU A O 1
ATOM 3510 N N . ALA A 1 484 ? -16.970 -2.630 13.096 1.00 96.06 484 ALA A N 1
ATOM 3511 C CA . ALA A 1 484 ? -17.475 -3.219 11.864 1.00 96.06 484 ALA A CA 1
ATOM 3512 C C . ALA A 1 484 ? -17.694 -2.163 10.782 1.00 96.06 484 ALA A C 1
ATOM 3514 O O . ALA A 1 484 ? -17.273 -2.359 9.643 1.00 96.06 484 ALA A O 1
ATOM 3515 N N . LEU A 1 485 ? -18.335 -1.039 11.114 1.00 96.31 485 LEU A N 1
ATOM 3516 C CA . LEU A 1 485 ? -18.619 0.017 10.144 1.00 96.31 485 LEU A CA 1
ATOM 3517 C C . LEU A 1 485 ? -17.334 0.677 9.642 1.00 96.31 485 LEU A C 1
ATOM 3519 O O . LEU A 1 485 ? -17.140 0.744 8.430 1.00 96.31 485 LEU A O 1
ATOM 3523 N N . LEU A 1 486 ? -16.441 1.108 10.539 1.00 93.88 486 LEU A N 1
ATOM 3524 C CA . LEU A 1 486 ? -15.216 1.803 10.133 1.00 93.88 486 LEU A CA 1
ATOM 3525 C C . LEU A 1 486 ? -14.253 0.884 9.379 1.00 93.88 486 LEU A C 1
ATOM 3527 O O . LEU A 1 486 ? -13.759 1.284 8.329 1.00 93.88 486 LEU A O 1
ATOM 3531 N N . ALA A 1 487 ? -14.062 -0.364 9.826 1.00 94.44 487 ALA A N 1
ATOM 3532 C CA . ALA A 1 487 ? -13.252 -1.331 9.083 1.00 94.44 487 ALA A CA 1
ATOM 3533 C C . ALA A 1 487 ? -13.850 -1.617 7.699 1.00 94.44 487 ALA A C 1
ATOM 3535 O O . ALA A 1 487 ? -13.138 -1.638 6.704 1.00 94.44 487 ALA A O 1
ATOM 3536 N N . THR A 1 488 ? -15.173 -1.772 7.605 1.00 96.50 488 THR A N 1
ATOM 3537 C CA . THR A 1 488 ? -15.845 -1.999 6.317 1.00 96.50 488 THR A CA 1
ATOM 3538 C C . THR A 1 488 ? -15.652 -0.827 5.355 1.00 96.50 488 THR A C 1
ATOM 3540 O O . THR A 1 488 ? -15.426 -1.042 4.167 1.00 96.50 488 THR A O 1
ATOM 3543 N N . VAL A 1 489 ? -15.761 0.411 5.844 1.00 95.19 489 VAL A N 1
ATOM 3544 C CA . VAL A 1 489 ? -15.540 1.618 5.034 1.00 95.19 489 VAL A CA 1
ATOM 3545 C C . VAL A 1 489 ? -14.074 1.722 4.601 1.00 95.19 489 VAL A C 1
ATOM 3547 O O . VAL A 1 489 ? -13.805 1.964 3.428 1.00 95.19 489 VAL A O 1
ATOM 3550 N N . HIS A 1 490 ? -13.139 1.462 5.514 1.00 95.56 490 HIS A N 1
ATOM 3551 C CA . HIS A 1 490 ? -11.702 1.452 5.240 1.00 95.56 490 HIS A CA 1
ATOM 3552 C C . HIS A 1 490 ? -11.336 0.448 4.134 1.00 95.56 490 HIS A C 1
ATOM 3554 O O . HIS A 1 490 ? -10.805 0.826 3.088 1.00 95.56 490 HIS A O 1
ATOM 3560 N N . GLU A 1 491 ? -11.704 -0.824 4.311 1.00 97.88 491 GLU A N 1
ATOM 3561 C CA . GLU A 1 491 ? -11.385 -1.880 3.346 1.00 97.88 491 GLU A CA 1
ATOM 3562 C C . GLU A 1 491 ? -12.114 -1.685 2.010 1.00 97.88 491 GLU A C 1
ATOM 3564 O O . GLU A 1 491 ? -11.562 -1.932 0.940 1.00 97.88 491 GLU A O 1
ATOM 3569 N N . ALA A 1 492 ? -13.342 -1.163 2.020 1.00 96.06 492 ALA A N 1
ATOM 3570 C CA . ALA A 1 492 ? -14.017 -0.802 0.777 1.00 96.06 492 ALA A CA 1
ATOM 3571 C C . ALA A 1 492 ? -13.284 0.316 0.018 1.00 96.06 492 ALA A C 1
ATOM 3573 O O . ALA A 1 492 ? -13.222 0.253 -1.209 1.00 96.06 492 ALA A O 1
ATOM 3574 N N . GLY A 1 493 ? -12.687 1.292 0.710 1.00 94.25 493 GLY A N 1
ATOM 3575 C CA . GLY A 1 493 ? -11.859 2.333 0.091 1.00 94.25 493 GLY A CA 1
ATOM 3576 C C . GLY A 1 493 ? -10.648 1.756 -0.649 1.00 94.25 493 GLY A C 1
ATOM 3577 O O . GLY A 1 493 ? -10.429 2.073 -1.823 1.00 94.25 493 GLY A O 1
ATOM 3578 N N . HIS A 1 494 ? -9.922 0.827 -0.020 1.00 96.06 494 HIS A N 1
ATOM 3579 C CA . HIS A 1 494 ? -8.893 0.027 -0.693 1.00 96.06 494 HIS A CA 1
ATOM 3580 C C . HIS A 1 494 ? -9.462 -0.752 -1.890 1.00 96.06 494 HIS A C 1
ATOM 3582 O O . HIS A 1 494 ? -8.897 -0.743 -2.988 1.00 96.06 494 HIS A O 1
ATOM 3588 N N . GLY A 1 495 ? -10.608 -1.408 -1.701 1.00 95.81 495 GLY A N 1
ATOM 3589 C CA . GLY A 1 495 ? -11.256 -2.217 -2.728 1.00 95.81 495 GLY A CA 1
ATOM 3590 C C . GLY A 1 495 ? -11.667 -1.411 -3.963 1.00 95.81 495 GLY A C 1
ATOM 3591 O O . GLY A 1 495 ? -11.509 -1.871 -5.093 1.00 95.81 495 GLY A O 1
ATOM 3592 N N . LEU A 1 496 ? -12.135 -0.178 -3.771 1.00 92.50 496 LEU A N 1
ATOM 3593 C CA . LEU A 1 496 ? -12.485 0.743 -4.851 1.00 92.50 496 LEU A CA 1
ATOM 3594 C C . LEU A 1 496 ? -11.268 1.153 -5.679 1.00 92.50 496 LEU A C 1
ATOM 3596 O O . LEU A 1 496 ? -11.370 1.243 -6.908 1.00 92.50 496 LEU A O 1
ATOM 3600 N N . TYR A 1 497 ? -10.121 1.366 -5.031 1.00 92.31 497 TYR A N 1
ATOM 3601 C CA . TYR A 1 497 ? -8.870 1.627 -5.736 1.00 92.31 497 TYR A CA 1
ATOM 3602 C C . TYR A 1 497 ? -8.472 0.429 -6.598 1.00 92.31 497 TYR A C 1
ATOM 3604 O O . TYR A 1 497 ? -8.228 0.587 -7.795 1.00 92.31 497 TYR A O 1
ATOM 3612 N N . GLU A 1 498 ? -8.519 -0.779 -6.031 1.00 93.62 498 GLU A N 1
ATOM 3613 C CA . GLU A 1 498 ? -8.233 -2.025 -6.749 1.00 93.62 498 GLU A CA 1
ATOM 3614 C C . GLU A 1 498 ? -9.163 -2.242 -7.957 1.00 93.62 498 GLU A C 1
ATOM 3616 O O . GLU A 1 498 ? -8.692 -2.531 -9.061 1.00 93.62 498 GLU A O 1
ATOM 3621 N N . GLN A 1 499 ? -10.474 -2.018 -7.802 1.00 92.38 499 GLN A N 1
ATOM 3622 C CA . GLN A 1 499 ? -11.452 -2.093 -8.901 1.00 92.38 499 GLN A CA 1
ATOM 3623 C C . GLN A 1 499 ? -11.251 -0.993 -9.963 1.00 92.38 499 GLN A C 1
ATOM 3625 O O . GLN A 1 499 ? -11.723 -1.110 -11.099 1.00 92.38 499 GLN A O 1
ATOM 3630 N N . GLY A 1 500 ? -10.567 0.101 -9.614 1.00 86.88 500 GLY A N 1
ATOM 3631 C CA . GLY A 1 500 ? -10.242 1.215 -10.508 1.00 86.88 500 GLY A CA 1
ATOM 3632 C C . GLY A 1 500 ? -8.976 1.023 -11.350 1.00 86.88 500 GLY A C 1
ATOM 3633 O O . GLY A 1 500 ? -8.790 1.753 -12.334 1.00 86.88 500 GLY A O 1
ATOM 3634 N N . ARG A 1 501 ? -8.123 0.053 -10.999 1.00 87.44 501 ARG A N 1
ATOM 3635 C CA . ARG A 1 501 ? -6.827 -0.187 -11.653 1.00 87.44 501 ARG A CA 1
ATOM 3636 C C . ARG A 1 501 ? -6.963 -0.610 -13.113 1.00 87.44 501 ARG A C 1
ATOM 3638 O O . ARG A 1 501 ? -7.903 -1.299 -13.516 1.00 87.44 501 ARG A O 1
ATOM 3645 N N . GLY A 1 502 ? -5.958 -0.247 -13.913 1.00 77.62 502 GLY A N 1
ATOM 3646 C CA . GLY A 1 502 ? -5.888 -0.611 -15.332 1.00 77.62 502 GLY A CA 1
ATOM 3647 C C . GLY A 1 502 ? -7.075 -0.074 -16.139 1.00 77.62 502 GLY A C 1
ATOM 3648 O O . GLY A 1 502 ? -7.712 -0.822 -16.894 1.00 77.62 502 GLY A O 1
ATOM 3649 N N . SER A 1 503 ? -7.429 1.190 -15.888 1.00 70.56 503 SER A N 1
ATOM 3650 C CA . SER A 1 503 ? -8.399 1.964 -16.661 1.00 70.56 503 SER A CA 1
ATOM 3651 C C . SER A 1 503 ? -7.680 2.882 -17.661 1.00 70.56 503 SER A C 1
ATOM 3653 O O . SER A 1 503 ? -6.518 3.237 -17.477 1.00 70.56 503 SER A O 1
ATOM 3655 N N . GLY A 1 504 ? -8.356 3.246 -18.756 1.00 74.12 504 GLY A N 1
ATOM 3656 C CA . GLY A 1 504 ? -7.762 4.079 -19.807 1.00 74.12 504 GLY A CA 1
ATOM 3657 C C . GLY A 1 504 ? -6.741 3.329 -20.671 1.00 74.12 504 GLY A C 1
ATOM 3658 O O . GLY A 1 504 ? -7.000 2.208 -21.099 1.00 74.12 504 GLY A O 1
ATOM 3659 N N . SER A 1 505 ? -5.605 3.973 -20.952 1.00 73.19 505 SER A N 1
ATOM 3660 C CA . SER A 1 505 ? -4.540 3.500 -21.853 1.00 73.19 505 SER A CA 1
ATOM 3661 C C . SER A 1 505 ? -3.525 2.551 -21.201 1.00 73.19 505 SER A C 1
ATOM 3663 O O . SER A 1 505 ? -2.618 2.079 -21.881 1.00 73.19 505 SER A O 1
ATOM 3665 N N . VAL A 1 506 ? -3.659 2.258 -19.900 1.00 81.88 506 VAL A N 1
ATOM 3666 C CA . VAL A 1 506 ? -2.777 1.335 -19.168 1.00 81.88 506 VAL A CA 1
ATOM 3667 C C . VAL A 1 506 ? -3.499 -0.003 -18.958 1.00 81.88 506 VAL A C 1
ATOM 3669 O O . VAL A 1 506 ? -4.438 -0.066 -18.157 1.00 81.88 506 VAL A O 1
ATOM 3672 N N . PRO A 1 507 ? -3.088 -1.094 -19.629 1.00 83.00 507 PRO A N 1
ATOM 3673 C CA . PRO A 1 507 ? -3.715 -2.399 -19.452 1.00 83.00 507 PRO A CA 1
ATOM 3674 C C . PRO A 1 507 ? -3.509 -2.949 -18.035 1.00 83.00 507 PRO A C 1
ATOM 3676 O O . PRO A 1 507 ? -2.415 -2.854 -17.471 1.00 83.00 507 PRO A O 1
ATOM 3679 N N . TYR A 1 508 ? -4.551 -3.568 -17.469 1.00 87.69 508 TYR A N 1
ATOM 3680 C CA . TYR A 1 508 ? -4.460 -4.268 -16.183 1.00 87.69 508 TYR A CA 1
ATOM 3681 C C . TYR A 1 508 ? -3.456 -5.428 -16.255 1.00 87.69 508 TYR A C 1
ATOM 3683 O O . TYR A 1 508 ? -3.380 -6.129 -17.261 1.00 87.69 508 TYR A O 1
ATOM 3691 N N . GLY A 1 509 ? -2.713 -5.648 -15.173 1.00 87.44 509 GLY A N 1
ATOM 3692 C CA . GLY A 1 509 ? -1.695 -6.695 -15.073 1.00 87.44 509 GLY A CA 1
ATOM 3693 C C . GLY A 1 509 ? -0.315 -6.256 -15.564 1.00 87.44 509 GLY A C 1
ATOM 3694 O O . GLY A 1 509 ? 0.673 -6.926 -15.282 1.00 87.44 509 GLY A O 1
ATOM 3695 N N . THR A 1 510 ? -0.200 -5.103 -16.230 1.00 89.88 510 THR A N 1
ATOM 3696 C CA . THR A 1 510 ? 1.109 -4.491 -16.500 1.00 89.88 510 THR A CA 1
ATOM 3697 C C . THR A 1 510 ? 1.692 -3.898 -15.212 1.00 89.88 510 THR A C 1
ATOM 3699 O O . THR A 1 510 ? 0.922 -3.441 -14.362 1.00 89.88 510 THR A O 1
ATOM 3702 N N . PRO A 1 511 ? 3.027 -3.818 -15.055 1.00 90.81 511 PRO A N 1
ATOM 3703 C CA . PRO A 1 511 ? 3.637 -3.180 -13.890 1.00 90.81 511 PRO A CA 1
ATOM 3704 C C . PRO A 1 511 ? 3.163 -1.738 -13.660 1.00 90.81 511 PRO A C 1
ATOM 3706 O O . PRO A 1 511 ? 3.028 -1.323 -12.518 1.00 90.81 511 PRO A O 1
ATOM 3709 N N . ALA A 1 512 ? 2.857 -0.982 -14.722 1.00 89.94 512 ALA A N 1
ATOM 3710 C CA . ALA A 1 512 ? 2.328 0.381 -14.600 1.00 89.94 512 ALA A CA 1
ATOM 3711 C C . ALA A 1 512 ? 0.866 0.448 -14.119 1.00 89.94 512 ALA A C 1
ATOM 3713 O O . ALA A 1 512 ? 0.411 1.513 -13.718 1.00 89.94 512 ALA A O 1
ATOM 3714 N N . SER A 1 513 ? 0.128 -0.665 -14.166 1.00 89.44 513 SER A N 1
ATOM 3715 C CA . SER A 1 513 ? -1.214 -0.783 -13.578 1.00 89.44 513 SER A CA 1
ATOM 3716 C C . SER A 1 513 ? -1.197 -1.256 -12.121 1.00 89.44 513 SER A C 1
ATOM 3718 O O . SER A 1 513 ? -2.264 -1.517 -11.552 1.00 89.44 513 SER A O 1
ATOM 3720 N N . ASP A 1 514 ? -0.003 -1.444 -11.546 1.00 89.38 514 ASP A N 1
ATOM 3721 C CA . ASP A 1 514 ? 0.147 -1.811 -10.144 1.00 89.38 514 ASP A CA 1
ATOM 3722 C C . ASP A 1 514 ? -0.168 -0.650 -9.198 1.00 89.38 514 ASP A C 1
ATOM 3724 O O . ASP A 1 514 ? -0.307 0.496 -9.633 1.00 89.38 514 ASP A O 1
ATOM 3728 N N . ILE A 1 515 ? -0.327 -0.949 -7.908 1.00 90.50 515 ILE A N 1
ATOM 3729 C CA . ILE A 1 515 ? -0.482 0.103 -6.899 1.00 90.50 515 ILE A CA 1
ATOM 3730 C C . ILE A 1 515 ? 0.746 1.022 -6.952 1.00 90.50 515 ILE A C 1
ATOM 3732 O O . ILE A 1 515 ? 1.876 0.549 -7.083 1.00 90.50 515 ILE A O 1
ATOM 3736 N N . LEU A 1 516 ? 0.539 2.337 -6.861 1.00 90.31 516 LEU A N 1
ATOM 3737 C CA . LEU A 1 516 ? 1.651 3.295 -6.935 1.00 90.31 516 LEU A CA 1
ATOM 3738 C C . LEU A 1 516 ? 2.581 3.181 -5.719 1.00 90.31 516 LEU A C 1
ATOM 3740 O O . LEU A 1 516 ? 3.804 3.182 -5.852 1.00 90.31 516 LEU A O 1
ATOM 3744 N N . SER A 1 517 ? 1.985 3.079 -4.534 1.00 94.00 517 SER A N 1
ATOM 3745 C CA . SER A 1 517 ? 2.650 2.826 -3.259 1.00 94.00 517 SER A CA 1
ATOM 3746 C C . SER A 1 517 ? 1.622 2.364 -2.232 1.00 94.00 517 SER A C 1
ATOM 3748 O O . SER A 1 517 ? 0.417 2.543 -2.430 1.00 94.00 517 SER A O 1
ATOM 3750 N N . VAL A 1 518 ? 2.091 1.820 -1.107 1.00 95.75 518 VAL A N 1
ATOM 3751 C CA . VAL A 1 518 ? 1.211 1.525 0.033 1.00 95.75 518 VAL A CA 1
ATOM 3752 C C . VAL A 1 518 ? 0.606 2.815 0.584 1.00 95.75 518 VAL A C 1
ATOM 3754 O O . VAL A 1 518 ? -0.577 2.830 0.890 1.00 95.75 518 VAL A O 1
ATOM 3757 N N . GLY A 1 519 ? 1.356 3.924 0.628 1.00 95.31 519 GLY A N 1
ATOM 3758 C CA . GLY A 1 519 ? 0.816 5.214 1.068 1.00 95.31 519 GLY A CA 1
ATOM 3759 C C . GLY A 1 519 ? -0.337 5.729 0.198 1.00 95.31 519 GLY A C 1
ATOM 3760 O O . GLY A 1 519 ? -1.323 6.228 0.726 1.00 95.31 519 GLY A O 1
ATOM 3761 N N . ILE A 1 520 ? -0.267 5.581 -1.130 1.00 94.88 520 ILE A N 1
ATOM 3762 C CA . ILE A 1 520 ? -1.383 5.954 -2.020 1.00 94.88 520 ILE A CA 1
ATOM 3763 C C . ILE A 1 520 ? -2.566 4.999 -1.854 1.00 94.88 520 ILE A C 1
ATOM 3765 O O . ILE A 1 520 ? -3.714 5.427 -1.899 1.00 94.88 520 ILE A O 1
ATOM 3769 N N . HIS A 1 521 ? -2.304 3.710 -1.650 1.00 95.25 521 HIS A N 1
ATOM 3770 C CA . HIS A 1 521 ? -3.357 2.724 -1.416 1.00 95.25 521 HIS A CA 1
ATOM 3771 C C . HIS A 1 521 ? -4.113 3.009 -0.110 1.00 95.25 521 HIS A C 1
ATOM 3773 O O . HIS A 1 521 ? -5.342 3.063 -0.106 1.00 95.25 521 HIS A O 1
ATOM 3779 N N . GLU A 1 522 ? -3.373 3.309 0.956 1.00 96.19 522 GLU A N 1
ATOM 3780 C CA . GLU A 1 522 ? -3.884 3.744 2.257 1.00 96.19 522 GLU A CA 1
ATOM 3781 C C . GLU A 1 522 ? -4.648 5.064 2.173 1.00 96.19 522 GLU A C 1
ATOM 3783 O O . GLU A 1 522 ? -5.668 5.234 2.837 1.00 96.19 522 GLU A O 1
ATOM 3788 N N . SER A 1 523 ? -4.206 6.000 1.327 1.00 94.31 523 SER A N 1
ATOM 3789 C CA . SER A 1 523 ? -4.912 7.271 1.172 1.00 94.31 523 SER A CA 1
ATOM 3790 C C . SER A 1 523 ? -6.342 7.078 0.689 1.00 94.31 523 SER A C 1
ATOM 3792 O O . SER A 1 523 ? -7.217 7.845 1.078 1.00 94.31 523 SER A O 1
ATOM 3794 N N . GLN A 1 524 ? -6.600 6.038 -0.109 1.00 91.69 524 GLN A N 1
ATOM 3795 C CA . GLN A 1 524 ? -7.954 5.705 -0.534 1.00 91.69 524 GLN A CA 1
ATOM 3796 C C . GLN A 1 524 ? -8.774 5.208 0.655 1.00 91.69 524 GLN A C 1
ATOM 3798 O O . GLN A 1 524 ? -9.838 5.754 0.907 1.00 91.69 524 GLN A O 1
ATOM 3803 N N . ALA A 1 525 ? -8.273 4.264 1.448 1.00 93.56 525 ALA A N 1
ATOM 3804 C CA . ALA A 1 525 ? -8.983 3.793 2.636 1.00 93.56 525 ALA A CA 1
ATOM 3805 C C . ALA A 1 525 ? -9.274 4.912 3.648 1.00 93.56 525 ALA A C 1
ATOM 3807 O O . ALA A 1 525 ? -10.421 5.094 4.057 1.00 93.56 525 ALA A O 1
ATOM 3808 N N . ILE A 1 526 ? -8.267 5.725 3.979 1.00 91.81 526 ILE A N 1
ATOM 3809 C CA . ILE A 1 526 ? -8.393 6.835 4.933 1.00 91.81 526 ILE A CA 1
ATOM 3810 C C . ILE A 1 526 ? -9.344 7.920 4.427 1.00 91.81 526 ILE A C 1
ATOM 3812 O O . ILE A 1 526 ? -10.092 8.497 5.218 1.00 91.81 526 ILE A O 1
ATOM 3816 N N . LEU A 1 527 ? -9.365 8.184 3.118 1.00 89.69 527 LEU A N 1
ATOM 3817 C CA . LEU A 1 527 ? -10.316 9.118 2.523 1.00 89.69 527 LEU A CA 1
ATOM 3818 C C . LEU A 1 527 ? -11.757 8.703 2.841 1.00 89.69 527 LEU A C 1
ATOM 3820 O O . LEU A 1 527 ? -12.534 9.520 3.334 1.00 89.69 527 LEU A O 1
ATOM 3824 N N . TYR A 1 528 ? -12.111 7.438 2.607 1.00 90.12 528 TYR A N 1
ATOM 3825 C CA . TYR A 1 528 ? -13.458 6.954 2.905 1.00 90.12 528 TYR A CA 1
ATOM 3826 C C . TYR A 1 528 ? -13.690 6.820 4.414 1.00 90.12 528 TYR A C 1
ATOM 3828 O O . TYR A 1 528 ? -14.722 7.267 4.903 1.00 90.12 528 TYR A O 1
ATOM 3836 N N . GLU A 1 529 ? -12.757 6.260 5.181 1.00 91.81 529 GLU A N 1
ATOM 3837 C CA . GLU A 1 529 ? -12.938 6.036 6.621 1.00 91.81 529 GLU A CA 1
ATOM 3838 C C . GLU A 1 529 ? -13.069 7.352 7.399 1.00 91.81 529 GLU A C 1
ATOM 3840 O O . GLU A 1 529 ? -14.041 7.542 8.129 1.00 91.81 529 GLU A O 1
ATOM 3845 N N . ARG A 1 530 ? -12.107 8.269 7.242 1.00 88.12 530 ARG A N 1
ATOM 3846 C CA . ARG A 1 530 ? -11.977 9.462 8.094 1.00 88.12 530 ARG A CA 1
ATOM 3847 C C . ARG A 1 530 ? -12.801 10.631 7.585 1.00 88.12 530 ARG A C 1
ATOM 3849 O O . ARG A 1 530 ? -13.602 11.188 8.328 1.00 88.12 530 ARG A O 1
ATOM 3856 N N . TYR A 1 531 ? -12.678 10.970 6.306 1.00 85.56 531 TYR A N 1
ATOM 3857 C CA . TYR A 1 531 ? -13.393 12.130 5.766 1.00 85.56 531 TYR A CA 1
ATOM 3858 C C . TYR A 1 531 ? -14.873 11.850 5.527 1.00 85.56 531 TYR A C 1
ATOM 3860 O O . TYR A 1 531 ? -15.677 12.782 5.549 1.00 85.56 531 TYR A O 1
ATOM 3868 N N . ILE A 1 532 ? -15.245 10.582 5.323 1.00 86.31 532 ILE A N 1
ATOM 3869 C CA . ILE A 1 532 ? -16.639 10.201 5.109 1.00 86.31 532 ILE A CA 1
ATOM 3870 C C . ILE A 1 532 ? -17.202 9.437 6.310 1.00 86.31 532 ILE A C 1
ATOM 3872 O O . ILE A 1 532 ? -18.102 9.956 6.967 1.00 86.31 532 ILE A O 1
ATOM 3876 N N . GLY A 1 533 ? -16.675 8.256 6.633 1.00 90.06 533 GLY A N 1
ATOM 3877 C CA . GLY A 1 533 ? -17.197 7.349 7.666 1.00 90.06 533 GLY A CA 1
ATOM 3878 C C . GLY A 1 533 ? -17.192 7.914 9.091 1.00 90.06 533 GLY A C 1
ATOM 3879 O O . GLY A 1 533 ? -17.966 7.472 9.940 1.00 90.06 533 GLY A O 1
ATOM 3880 N N . GLN A 1 534 ? -16.373 8.930 9.357 1.00 91.00 534 GLN A N 1
ATOM 3881 C CA . GLN A 1 534 ? -16.347 9.636 10.638 1.00 91.00 534 GLN A CA 1
ATOM 3882 C C . GLN A 1 534 ? -16.994 11.026 10.603 1.00 91.00 534 GLN A C 1
ATOM 3884 O O . GLN A 1 534 ? -17.039 11.696 11.630 1.00 91.00 534 GLN A O 1
ATOM 3889 N N . SER A 1 535 ? -17.572 11.450 9.479 1.00 89.88 535 SER A N 1
ATOM 3890 C CA . SER A 1 535 ? -18.274 12.735 9.378 1.00 89.88 535 SER A CA 1
ATOM 3891 C C . SER A 1 535 ? -19.685 12.680 9.981 1.00 89.88 535 SER A C 1
ATOM 3893 O O . SER A 1 535 ? -20.366 11.658 9.897 1.00 89.88 535 SER A O 1
ATOM 3895 N N . LEU A 1 536 ? -20.164 13.787 10.564 1.00 90.88 536 LEU A N 1
ATOM 3896 C CA . LEU A 1 536 ? -21.523 13.856 11.124 1.00 90.88 536 LEU A CA 1
ATOM 3897 C C . LEU A 1 536 ? -22.599 13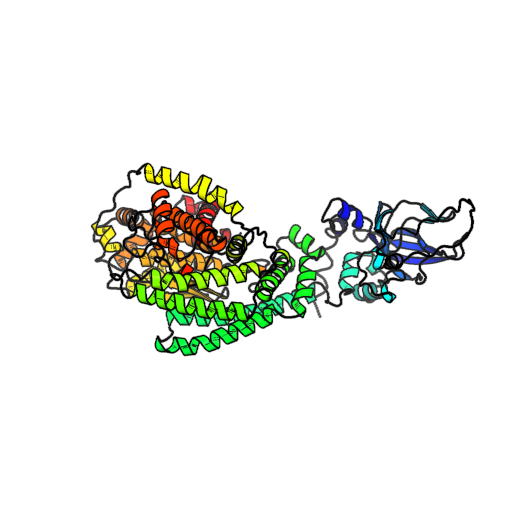.453 10.105 1.00 90.88 536 LEU A C 1
ATOM 3899 O O . LEU A 1 536 ? -23.428 12.608 10.447 1.00 90.88 536 LEU A O 1
ATOM 3903 N N . PRO A 1 537 ? -22.595 13.972 8.865 1.00 89.56 537 PRO A N 1
ATOM 3904 C CA . PRO A 1 537 ? -23.690 13.635 7.974 1.00 89.56 537 PRO A CA 1
ATOM 3905 C C . PRO A 1 537 ? -23.677 12.129 7.567 1.00 89.56 537 PRO A C 1
ATOM 3907 O O . PRO A 1 537 ? -24.734 11.565 7.269 1.00 89.56 537 PRO A O 1
ATOM 3910 N N . PHE A 1 538 ? -22.540 11.405 7.640 1.00 92.00 538 PHE A N 1
ATOM 3911 C CA . PHE A 1 538 ? -22.519 9.943 7.439 1.00 92.00 538 PHE A CA 1
ATOM 3912 C C . PHE A 1 538 ? -23.283 9.245 8.560 1.00 92.00 538 PHE A C 1
ATOM 3914 O O . PHE A 1 538 ? -24.080 8.342 8.302 1.00 92.00 538 PHE A O 1
ATOM 3921 N N . TRP A 1 539 ? -23.094 9.705 9.798 1.00 94.38 539 TRP A N 1
ATOM 3922 C CA . TRP A 1 539 ? -23.848 9.218 10.948 1.00 94.38 539 TRP A CA 1
ATOM 3923 C C . TRP A 1 539 ? -25.334 9.565 10.850 1.00 94.38 539 TRP A C 1
ATOM 3925 O O . TRP A 1 539 ? -26.162 8.718 11.166 1.00 94.38 539 TRP A O 1
ATOM 3935 N N . GLU A 1 540 ? -25.709 10.730 10.318 1.00 94.12 540 GLU A N 1
ATOM 3936 C CA . GLU A 1 540 ? -27.117 11.053 10.025 1.00 94.12 540 GLU A CA 1
ATOM 3937 C C . GLU A 1 540 ? -27.751 10.075 9.023 1.00 94.12 540 GLU A C 1
ATOM 3939 O O . GLU A 1 540 ? -28.928 9.730 9.151 1.00 94.12 540 GLU A O 1
ATOM 3944 N N . TRP A 1 541 ? -26.970 9.578 8.060 1.00 92.81 541 TRP A N 1
ATOM 3945 C CA . TRP A 1 541 ? -27.424 8.603 7.069 1.00 92.81 541 TRP A CA 1
ATOM 3946 C C . TRP A 1 541 ? -27.440 7.155 7.584 1.00 92.81 541 TRP A C 1
ATOM 3948 O O . TRP A 1 541 ? -28.407 6.425 7.342 1.00 92.81 541 TRP A O 1
ATOM 3958 N N . VAL A 1 542 ? -26.383 6.715 8.275 1.00 95.38 542 VAL A N 1
ATOM 3959 C CA . VAL A 1 542 ? -26.230 5.314 8.696 1.00 95.38 542 VAL A CA 1
ATOM 3960 C C . VAL A 1 542 ? -26.964 5.021 10.000 1.00 95.38 542 VAL A C 1
ATOM 3962 O O . VAL A 1 542 ? -27.466 3.914 10.173 1.00 95.38 542 VAL A O 1
ATOM 3965 N N . TRP A 1 543 ? -27.094 5.990 10.912 1.00 96.56 543 TRP A N 1
ATOM 3966 C CA . TRP A 1 543 ? -27.676 5.755 12.235 1.00 96.56 543 TRP A CA 1
ATOM 3967 C C . TRP A 1 543 ? -29.122 5.237 12.195 1.00 96.56 543 TRP A C 1
ATOM 3969 O O . TRP A 1 543 ? -29.407 4.254 12.879 1.00 96.56 543 TRP A O 1
ATOM 3979 N N . PRO A 1 544 ? -30.033 5.765 11.350 1.00 95.88 544 PRO A N 1
ATOM 3980 C CA . PRO A 1 544 ? -31.366 5.180 11.199 1.00 95.88 544 PRO A CA 1
ATOM 3981 C C . PRO A 1 544 ? -31.340 3.719 10.724 1.00 95.88 544 PRO A C 1
ATOM 3983 O O . PRO A 1 544 ? -32.218 2.937 11.084 1.00 95.88 544 PRO A O 1
ATOM 3986 N N . LYS A 1 545 ? -30.331 3.329 9.935 1.00 96.50 545 LYS A N 1
ATOM 3987 C CA . LYS A 1 545 ? -30.144 1.951 9.455 1.00 96.50 545 LYS A CA 1
ATOM 3988 C C . LYS A 1 545 ? -29.574 1.053 10.547 1.00 96.50 545 LYS A C 1
ATOM 3990 O O . LYS A 1 545 ? -30.035 -0.074 10.693 1.00 96.50 545 LYS A O 1
ATOM 3995 N N . VAL A 1 546 ? -28.639 1.570 11.349 1.00 97.00 546 VAL A N 1
ATOM 3996 C CA . VAL A 1 546 ? -28.149 0.905 12.566 1.00 97.00 546 VAL A CA 1
ATOM 3997 C C . VAL A 1 546 ? -29.317 0.621 13.507 1.00 97.00 546 VAL A C 1
ATOM 3999 O O . VAL A 1 546 ? -29.488 -0.519 13.914 1.00 97.00 546 VAL A O 1
ATOM 4002 N N . GLN A 1 547 ? -30.167 1.614 13.785 1.00 95.94 547 GLN A N 1
ATOM 4003 C CA . GLN A 1 547 ? -31.352 1.452 14.636 1.00 95.94 547 GLN A CA 1
ATOM 4004 C C . GLN A 1 547 ? -32.377 0.468 14.049 1.00 95.94 547 GLN A C 1
ATOM 4006 O O . GLN A 1 547 ? -33.044 -0.245 14.790 1.00 95.94 547 GLN A O 1
ATOM 4011 N N . ALA A 1 548 ? -32.506 0.391 12.721 1.00 96.00 548 ALA A N 1
ATOM 4012 C CA . ALA A 1 548 ? -33.381 -0.590 12.080 1.00 96.00 548 ALA A CA 1
ATOM 4013 C C . ALA A 1 548 ? -32.822 -2.024 12.159 1.00 96.00 548 ALA A C 1
ATOM 4015 O O . ALA A 1 548 ? -33.589 -2.965 12.358 1.00 96.00 548 ALA A O 1
ATOM 4016 N N . ALA A 1 549 ? -31.506 -2.190 12.000 1.00 96.00 549 ALA A N 1
ATOM 4017 C CA . ALA A 1 549 ? -30.830 -3.485 12.055 1.00 96.00 549 ALA A CA 1
ATOM 4018 C C . ALA A 1 549 ? -30.645 -3.996 13.493 1.00 96.00 549 ALA A C 1
ATOM 4020 O O . ALA A 1 549 ? -30.720 -5.196 13.735 1.00 96.00 549 ALA A O 1
ATOM 4021 N N . LEU A 1 550 ? -30.416 -3.088 14.446 1.00 96.38 550 LEU A N 1
ATOM 4022 C CA . LEU A 1 550 ? -30.126 -3.368 15.852 1.00 96.38 550 LEU A CA 1
ATOM 4023 C C . LEU A 1 550 ? -30.975 -2.454 16.767 1.00 96.38 550 LEU A C 1
ATOM 4025 O O . LEU A 1 550 ? -30.432 -1.533 17.377 1.00 96.38 550 LEU A O 1
ATOM 4029 N N . PRO A 1 551 ? -32.296 -2.692 16.905 1.00 93.19 551 PRO A N 1
ATOM 4030 C CA . PRO A 1 551 ? -33.211 -1.775 17.606 1.00 93.19 551 PRO A CA 1
ATOM 4031 C C . PRO A 1 551 ? -32.917 -1.550 19.095 1.00 93.19 551 PRO A C 1
ATOM 4033 O O . PRO A 1 551 ? -33.294 -0.525 19.653 1.00 93.19 551 PRO A O 1
ATOM 4036 N N . GLU A 1 552 ? -32.246 -2.504 19.742 1.00 92.19 552 GLU A N 1
ATOM 4037 C CA . GLU A 1 552 ? -31.880 -2.431 21.164 1.00 92.19 552 GLU A CA 1
ATOM 4038 C C . GLU A 1 552 ? -30.572 -1.653 21.407 1.00 92.19 552 GLU A C 1
ATOM 4040 O O . GLU A 1 552 ? -30.186 -1.414 22.553 1.00 92.19 552 GLU A O 1
ATOM 4045 N N . LEU A 1 553 ? -29.851 -1.271 20.347 1.00 93.31 553 LEU A N 1
ATOM 4046 C CA . LEU A 1 553 ? -28.583 -0.558 20.461 1.00 93.31 553 LEU A CA 1
ATOM 4047 C C . LEU A 1 553 ? -28.837 0.906 20.845 1.00 93.31 553 LEU A C 1
ATOM 4049 O O . LEU A 1 553 ? -29.323 1.675 20.025 1.00 93.31 553 LEU A O 1
ATOM 4053 N N . ALA A 1 554 ? -28.453 1.308 22.060 1.00 90.50 554 ALA A N 1
ATOM 4054 C CA . ALA A 1 554 ? -28.535 2.698 22.534 1.00 90.50 554 ALA A CA 1
ATOM 4055 C C . ALA A 1 554 ? -29.891 3.386 22.220 1.00 90.50 554 ALA A C 1
ATOM 4057 O O . ALA A 1 554 ? -29.936 4.371 21.473 1.00 90.50 554 ALA A O 1
ATOM 4058 N N . PRO A 1 555 ? -31.013 2.870 22.758 1.00 90.44 555 PRO A N 1
ATOM 4059 C CA . PRO A 1 555 ? -32.348 3.317 22.379 1.00 90.44 555 PRO A CA 1
ATOM 4060 C C . PRO A 1 555 ? -32.554 4.808 22.671 1.00 90.44 555 PRO A C 1
ATOM 4062 O O . PRO A 1 555 ? -32.324 5.284 23.782 1.00 90.44 555 PRO A O 1
ATOM 4065 N N . GLY A 1 556 ? -33.031 5.545 21.665 1.00 90.12 556 GLY A N 1
ATOM 4066 C CA . GLY A 1 556 ? -33.320 6.979 21.771 1.00 90.12 556 GLY A CA 1
ATOM 4067 C C . GLY A 1 556 ? -32.119 7.906 21.560 1.00 90.12 556 GLY A C 1
ATOM 4068 O O . GLY A 1 556 ? -32.311 9.122 21.557 1.00 90.12 556 GLY A O 1
ATOM 4069 N N . ALA A 1 557 ? -30.914 7.371 21.342 1.00 95.38 557 ALA A N 1
ATOM 4070 C CA . ALA A 1 557 ? -29.756 8.179 20.982 1.00 95.38 557 ALA A CA 1
ATOM 4071 C C . ALA A 1 557 ? -29.902 8.782 19.576 1.00 95.38 557 ALA A C 1
ATOM 4073 O O . ALA A 1 557 ? -30.444 8.163 18.653 1.00 95.38 557 ALA A O 1
ATOM 4074 N N . SER A 1 558 ? -29.412 10.009 19.409 1.00 95.75 558 SER A N 1
ATOM 4075 C CA . SER A 1 558 ? -29.424 10.700 18.122 1.00 95.75 558 SER A CA 1
ATOM 4076 C C . SER A 1 558 ? -28.231 10.297 17.248 1.00 95.75 558 SER A C 1
ATOM 4078 O O . SER A 1 558 ? -27.219 9.792 17.732 1.00 95.75 558 SER A O 1
ATOM 4080 N N . ALA A 1 559 ? -28.314 10.585 15.946 1.00 95.44 559 ALA A N 1
ATOM 4081 C CA . ALA A 1 559 ? -27.174 10.426 15.041 1.00 95.44 559 ALA A CA 1
ATOM 4082 C C . ALA A 1 559 ? -25.969 11.283 15.467 1.00 95.44 559 ALA A C 1
ATOM 4084 O O . ALA A 1 559 ? -24.826 10.865 15.311 1.00 95.44 559 ALA A O 1
ATOM 4085 N N . HIS A 1 560 ? -26.226 12.458 16.050 1.00 95.44 560 HIS A N 1
ATOM 4086 C CA . HIS A 1 560 ? -25.181 13.325 16.581 1.00 95.44 560 HIS A CA 1
ATOM 4087 C C . HIS A 1 560 ? -24.473 12.688 17.787 1.00 95.44 560 HIS A C 1
ATOM 4089 O O . HIS A 1 560 ? -23.250 12.743 17.864 1.00 95.44 560 HIS A O 1
ATOM 4095 N N . ASP A 1 561 ? -25.203 12.019 18.687 1.00 95.31 561 ASP A N 1
ATOM 4096 C CA . ASP A 1 561 ? -24.597 11.290 19.813 1.00 95.31 561 ASP A CA 1
ATOM 4097 C C . ASP A 1 561 ? -23.705 10.142 19.324 1.00 95.31 561 ASP A C 1
ATOM 4099 O O . ASP A 1 561 ? -22.596 9.958 19.828 1.00 95.31 56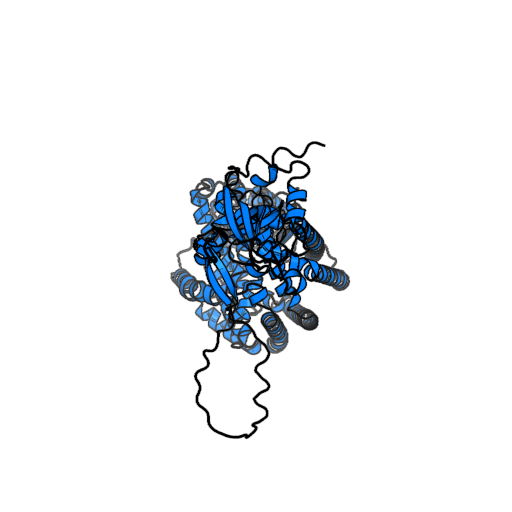1 ASP A O 1
ATOM 4103 N N . ALA A 1 562 ? -24.163 9.401 18.310 1.00 95.44 562 ALA A N 1
ATOM 4104 C CA . ALA A 1 562 ? -23.384 8.338 17.680 1.00 95.44 562 ALA A CA 1
ATOM 4105 C C . ALA A 1 562 ? -22.129 8.878 16.969 1.00 95.44 562 ALA A C 1
ATOM 4107 O O . ALA A 1 562 ? -21.050 8.311 17.126 1.00 95.44 562 ALA A O 1
ATOM 4108 N N . TYR A 1 563 ? -22.240 10.008 16.262 1.00 94.56 563 TYR A N 1
ATOM 4109 C CA . TYR A 1 563 ? -21.106 10.716 15.657 1.00 94.56 563 TYR A CA 1
ATOM 4110 C C . TYR A 1 563 ? -20.059 11.132 16.697 1.00 94.56 563 TYR A C 1
ATOM 4112 O O . TYR A 1 563 ? -18.868 10.884 16.501 1.00 94.56 563 TYR A O 1
ATOM 4120 N N . LEU A 1 564 ? -20.490 11.732 17.812 1.00 93.06 564 LEU A N 1
ATOM 4121 C CA . LEU A 1 564 ? -19.584 12.101 18.899 1.00 93.06 564 LEU A CA 1
ATOM 4122 C C . LEU A 1 564 ? -18.912 10.861 19.494 1.00 93.06 564 LEU A C 1
ATOM 4124 O O . LEU A 1 564 ? -17.714 10.883 19.764 1.00 93.06 564 LEU A O 1
ATOM 4128 N N . ALA A 1 565 ? -19.662 9.770 19.678 1.00 92.12 565 ALA A N 1
ATOM 4129 C CA . ALA A 1 565 ? -19.137 8.526 20.233 1.00 92.12 565 ALA A CA 1
ATOM 4130 C C . ALA A 1 565 ? -18.102 7.865 19.310 1.00 92.12 565 ALA A C 1
ATOM 4132 O O . ALA A 1 565 ? -17.086 7.368 19.791 1.00 92.12 565 ALA A O 1
ATOM 4133 N N . ALA A 1 566 ? -18.333 7.896 17.997 1.00 91.00 566 ALA A N 1
ATOM 4134 C CA . ALA A 1 566 ? -17.435 7.351 16.982 1.00 91.00 566 ALA A CA 1
ATOM 4135 C C . ALA A 1 566 ? -16.128 8.140 16.809 1.00 91.00 566 ALA A C 1
ATOM 4137 O O . ALA A 1 566 ? -15.142 7.594 16.316 1.00 91.00 566 ALA A O 1
ATOM 4138 N N . ASN A 1 567 ? -16.128 9.413 17.210 1.00 89.75 567 ASN A N 1
ATOM 4139 C CA . ASN A 1 567 ? -14.976 10.316 17.161 1.00 89.75 567 ASN A CA 1
ATOM 4140 C C . ASN A 1 567 ? -14.371 10.590 18.547 1.00 89.75 567 ASN A C 1
ATOM 4142 O O . ASN A 1 567 ? -13.503 11.454 18.693 1.00 89.75 567 ASN A O 1
ATOM 4146 N N . ALA A 1 568 ? -14.835 9.885 19.581 1.00 87.06 568 ALA A N 1
ATOM 4147 C CA . ALA A 1 568 ? -14.314 10.053 20.925 1.00 87.06 568 ALA A CA 1
ATOM 4148 C C . ALA A 1 568 ? -12.836 9.619 20.975 1.00 87.06 568 ALA A C 1
ATOM 4150 O O . ALA A 1 568 ? -12.491 8.564 20.440 1.00 87.06 568 ALA A O 1
ATOM 4151 N N . PRO A 1 569 ? -11.954 10.396 21.628 1.00 81.44 569 PRO A N 1
ATOM 4152 C CA . PRO A 1 569 ? -10.542 10.061 21.682 1.00 81.44 569 PRO A CA 1
ATOM 4153 C C . PRO A 1 569 ? -10.304 8.795 22.506 1.00 81.44 569 PRO A C 1
ATOM 4155 O O . PRO A 1 569 ? -10.791 8.688 23.635 1.00 81.44 569 PRO A O 1
ATOM 4158 N N . ASP A 1 570 ? -9.503 7.870 21.976 1.00 79.50 570 ASP A N 1
ATOM 4159 C CA . ASP A 1 570 ? -8.975 6.755 22.758 1.00 79.50 570 ASP A CA 1
ATOM 4160 C C . ASP A 1 570 ? -7.609 7.118 23.352 1.00 79.50 570 ASP A C 1
ATOM 4162 O O . ASP A 1 570 ? -6.658 7.473 22.653 1.00 79.50 570 ASP A O 1
ATOM 4166 N N . LEU A 1 571 ? -7.512 7.004 24.675 1.00 84.00 571 LEU A N 1
ATOM 4167 C CA . LEU A 1 571 ? -6.301 7.262 25.448 1.00 84.00 571 LEU A CA 1
ATOM 4168 C C . LEU A 1 571 ? -5.624 5.965 25.919 1.00 84.00 571 LEU A C 1
ATOM 4170 O O . LEU A 1 571 ? -4.826 5.991 26.852 1.00 84.00 571 LEU A O 1
ATOM 4174 N N . SER A 1 572 ? -5.940 4.830 25.291 1.00 83.00 572 SER A N 1
ATOM 4175 C CA . SER A 1 572 ? -5.397 3.508 25.616 1.00 83.00 572 SER A CA 1
ATOM 4176 C C . SER A 1 572 ? -3.922 3.317 25.261 1.00 83.00 572 SER A C 1
ATOM 4178 O O . SER A 1 572 ? -3.349 2.308 25.665 1.00 83.00 572 SER A O 1
ATOM 4180 N N . GLY A 1 573 ? -3.315 4.228 24.490 1.00 87.06 573 GLY A N 1
ATOM 4181 C CA . GLY A 1 573 ? -1.936 4.099 23.999 1.00 87.06 573 GLY A CA 1
ATOM 4182 C C . GLY A 1 573 ? -1.764 3.074 22.866 1.00 87.06 573 GLY A C 1
ATOM 4183 O O . GLY A 1 573 ? -0.635 2.746 22.486 1.00 87.06 573 GLY A O 1
ATOM 4184 N N . ILE A 1 574 ? -2.869 2.566 22.310 1.00 87.75 574 ILE A N 1
ATOM 4185 C CA . ILE A 1 574 ? -2.886 1.585 21.222 1.00 87.75 574 ILE A CA 1
ATOM 4186 C C . ILE A 1 574 ? -3.103 2.287 19.880 1.00 87.75 574 ILE A C 1
ATOM 4188 O O . ILE A 1 574 ? -4.116 2.948 19.672 1.00 87.75 574 ILE A O 1
ATOM 4192 N N . ARG A 1 575 ? -2.174 2.094 18.934 1.00 91.19 575 ARG A N 1
ATOM 4193 C CA . ARG A 1 575 ? -2.175 2.764 17.621 1.00 91.19 575 ARG A CA 1
ATOM 4194 C C . ARG A 1 575 ? -3.477 2.573 16.847 1.00 91.19 575 ARG A C 1
ATOM 4196 O O . ARG A 1 575 ? -4.011 3.547 16.341 1.00 91.19 575 ARG A O 1
ATOM 4203 N N . VAL A 1 576 ? -3.962 1.335 16.726 1.00 84.06 576 VAL A N 1
ATOM 4204 C CA . VAL A 1 576 ? -5.156 1.023 15.912 1.00 84.06 576 VAL A CA 1
ATOM 4205 C C . VAL A 1 576 ? -6.442 1.643 16.457 1.00 84.06 576 VAL A C 1
ATOM 4207 O O . VAL A 1 576 ? -7.409 1.766 15.716 1.00 84.06 576 VAL A O 1
ATOM 4210 N N . SER A 1 577 ? -6.442 2.047 17.726 1.00 80.44 577 SER A N 1
ATOM 4211 C CA . SER A 1 577 ? -7.576 2.709 18.367 1.00 80.44 577 SER A CA 1
ATOM 4212 C C . SER A 1 577 ? -7.375 4.218 18.513 1.00 80.44 577 SER A C 1
ATOM 4214 O O . SER A 1 577 ? -8.304 4.919 18.898 1.00 80.44 577 SER A O 1
ATOM 4216 N N . ALA A 1 578 ? -6.172 4.725 18.228 1.00 86.88 578 ALA A N 1
ATOM 4217 C CA . ALA A 1 578 ? -5.824 6.123 18.423 1.00 86.88 578 ALA A CA 1
ATOM 4218 C C . ALA A 1 578 ? -6.714 7.046 17.574 1.00 86.88 578 ALA A C 1
ATOM 4220 O O . ALA A 1 578 ? -7.058 6.736 16.431 1.00 86.88 578 ALA A O 1
ATOM 4221 N N . ASP A 1 579 ? -7.053 8.207 18.132 1.00 85.75 579 ASP A N 1
ATOM 4222 C CA . ASP A 1 579 ? -7.798 9.233 17.406 1.00 85.75 579 ASP A CA 1
ATOM 4223 C C . ASP A 1 579 ? -6.973 9.889 16.295 1.00 85.75 579 ASP A C 1
ATOM 4225 O O . ASP A 1 579 ? -5.751 9.758 16.240 1.00 85.75 579 ASP A O 1
ATOM 4229 N N . GLU A 1 580 ? -7.646 10.646 15.432 1.00 86.00 580 GLU A N 1
ATOM 4230 C CA . GLU A 1 580 ? -7.055 11.292 14.256 1.00 86.00 580 GLU A CA 1
ATOM 4231 C C . GLU A 1 580 ? -5.848 12.192 14.585 1.00 86.00 580 GLU A C 1
ATOM 4233 O O . GLU A 1 580 ? -4.909 12.276 13.794 1.00 86.00 580 GLU A O 1
ATOM 4238 N N . LEU A 1 581 ? -5.813 12.823 15.766 1.00 87.75 581 LEU A N 1
ATOM 4239 C CA . LEU A 1 581 ? -4.705 13.702 16.158 1.00 87.75 581 LEU A CA 1
ATOM 4240 C C . LEU A 1 581 ? -3.506 12.918 16.695 1.00 87.75 581 LEU A C 1
ATOM 4242 O O . LEU A 1 581 ? -2.360 13.340 16.528 1.00 87.75 581 LEU A O 1
ATOM 4246 N N . ARG A 1 582 ? -3.754 11.795 17.375 1.00 90.25 582 ARG A N 1
ATOM 4247 C CA . ARG A 1 582 ? -2.704 10.984 18.009 1.00 90.25 582 ARG A CA 1
ATOM 4248 C C . ARG A 1 582 ? -2.176 9.891 17.093 1.00 90.25 582 ARG A C 1
ATOM 4250 O O . ARG A 1 582 ? -1.000 9.551 17.198 1.00 90.25 582 ARG A O 1
ATOM 4257 N N . TYR A 1 583 ? -2.990 9.374 16.178 1.00 92.25 583 TYR A N 1
ATOM 4258 C CA . TYR A 1 583 ? -2.619 8.297 15.264 1.00 92.25 583 TYR A CA 1
ATOM 4259 C C . TYR A 1 583 ? -1.304 8.573 14.510 1.00 92.25 583 TYR A C 1
ATOM 4261 O O . TYR A 1 583 ? -0.407 7.725 14.579 1.00 92.25 583 TYR A O 1
ATOM 4269 N N . PRO A 1 584 ? -1.082 9.757 13.896 1.00 94.75 584 PRO A N 1
ATOM 4270 C CA . PRO A 1 584 ? 0.183 10.025 13.217 1.00 94.75 584 PRO A CA 1
ATOM 4271 C C . PRO A 1 584 ? 1.389 10.029 14.164 1.00 94.75 584 PRO A C 1
ATOM 4273 O O . PRO A 1 584 ? 2.472 9.614 13.761 1.00 94.75 584 PRO A O 1
ATOM 4276 N N . LEU A 1 585 ? 1.221 10.415 15.436 1.00 95.38 585 LEU A N 1
ATOM 4277 C CA . LEU A 1 585 ? 2.304 10.387 16.429 1.00 95.38 585 LEU A CA 1
ATOM 4278 C C . LEU A 1 585 ? 2.780 8.951 16.703 1.00 95.38 585 LEU A C 1
ATOM 4280 O O . LEU A 1 585 ? 3.981 8.714 16.824 1.00 95.38 585 LEU A O 1
ATOM 4284 N N . HIS A 1 586 ? 1.868 7.971 16.725 1.00 95.50 586 HIS A N 1
ATOM 4285 C CA . HIS A 1 586 ? 2.236 6.553 16.835 1.00 95.50 586 HIS A CA 1
ATOM 4286 C C . HIS A 1 586 ? 3.084 6.076 15.647 1.00 95.50 586 HIS A C 1
ATOM 4288 O O . HIS A 1 586 ? 3.971 5.233 15.821 1.00 95.50 586 HIS A O 1
ATOM 4294 N N . ILE A 1 587 ? 2.822 6.595 14.447 1.00 96.81 587 ILE A N 1
ATOM 4295 C CA . ILE A 1 587 ? 3.599 6.280 13.244 1.00 96.81 587 ILE A CA 1
ATOM 4296 C C . ILE A 1 587 ? 4.965 6.963 13.278 1.00 96.81 587 ILE A C 1
ATOM 4298 O O . ILE A 1 587 ? 5.964 6.317 12.968 1.00 96.81 587 ILE A O 1
ATOM 4302 N N . VAL A 1 588 ? 5.032 8.225 13.712 1.00 97.06 588 VAL A N 1
ATOM 4303 C CA . VAL A 1 588 ? 6.292 8.965 13.901 1.00 97.06 588 VAL A CA 1
ATOM 4304 C C . VAL A 1 588 ? 7.223 8.213 14.859 1.00 97.06 588 VAL A C 1
ATOM 4306 O O . VAL A 1 588 ? 8.384 7.990 14.521 1.00 97.06 588 VAL A O 1
ATOM 4309 N N . LEU A 1 589 ? 6.697 7.731 15.994 1.00 96.69 589 LEU A N 1
ATOM 4310 C CA . LEU A 1 589 ? 7.434 6.891 16.948 1.00 96.69 589 LEU A CA 1
ATOM 4311 C C . LEU A 1 589 ? 8.067 5.672 16.265 1.00 96.69 589 LEU A C 1
ATOM 4313 O O . LEU A 1 589 ? 9.268 5.440 16.371 1.00 96.69 589 LEU A O 1
ATOM 4317 N N . ARG A 1 590 ? 7.263 4.888 15.540 1.00 97.50 590 ARG A N 1
ATOM 4318 C CA . ARG A 1 590 ? 7.744 3.665 14.878 1.00 97.50 590 ARG A CA 1
ATOM 4319 C C . ARG A 1 590 ? 8.761 3.985 13.797 1.00 97.50 590 ARG A C 1
ATOM 4321 O O . ARG A 1 590 ? 9.789 3.333 13.739 1.00 97.50 590 ARG A O 1
ATOM 4328 N N . THR A 1 591 ? 8.509 5.021 13.006 1.00 97.06 591 THR A N 1
ATOM 4329 C CA . THR A 1 591 ? 9.408 5.469 11.936 1.00 97.06 591 THR A CA 1
ATOM 4330 C C . THR A 1 591 ? 10.794 5.831 12.484 1.00 97.06 591 THR A C 1
ATOM 4332 O O . THR A 1 591 ? 11.797 5.451 11.887 1.00 97.06 591 THR A O 1
ATOM 4335 N N . SER A 1 592 ? 10.853 6.521 13.632 1.00 96.94 592 SER A N 1
ATOM 4336 C CA . SER A 1 592 ? 12.105 6.835 14.341 1.00 96.94 592 SER A CA 1
ATOM 4337 C C . SER A 1 592 ? 12.827 5.569 14.809 1.00 96.94 592 SER A C 1
ATOM 4339 O O . SER A 1 592 ? 14.002 5.365 14.500 1.00 96.94 592 SER A O 1
ATOM 4341 N N . LEU A 1 593 ? 12.116 4.684 15.514 1.00 97.81 593 LEU A N 1
ATOM 4342 C CA . LEU A 1 593 ? 12.698 3.461 16.070 1.00 97.81 593 LEU A CA 1
ATOM 4343 C C . LEU A 1 593 ? 13.184 2.500 14.978 1.00 97.81 593 LEU A C 1
ATOM 4345 O O . LEU A 1 593 ? 14.249 1.904 15.122 1.00 97.81 593 LEU A O 1
ATOM 4349 N N . GLU A 1 594 ? 12.447 2.368 13.873 1.00 97.69 594 GLU A N 1
ATOM 4350 C CA . GLU A 1 594 ? 12.864 1.562 12.723 1.00 97.69 594 GLU A CA 1
ATOM 4351 C C . GLU A 1 594 ? 14.157 2.084 12.101 1.00 97.69 594 GLU A C 1
ATOM 4353 O O . GLU A 1 594 ? 15.078 1.294 11.890 1.00 97.69 594 GLU A O 1
ATOM 4358 N N . ALA A 1 595 ? 14.260 3.401 11.882 1.00 96.31 595 ALA A N 1
ATOM 4359 C CA . ALA A 1 595 ? 15.476 4.020 11.364 1.00 96.31 595 ALA A CA 1
ATOM 4360 C C . ALA A 1 595 ? 16.678 3.735 12.278 1.00 96.31 595 ALA A C 1
ATOM 4362 O O . ALA A 1 595 ? 17.720 3.280 11.804 1.00 96.31 595 ALA A O 1
ATOM 4363 N N . LYS A 1 596 ? 16.516 3.907 13.597 1.00 97.69 596 LYS A N 1
ATOM 4364 C CA . LYS A 1 596 ? 17.573 3.619 14.582 1.00 97.69 596 LYS A CA 1
ATOM 4365 C C . LYS A 1 596 ? 17.979 2.146 14.581 1.00 97.69 596 LYS A C 1
ATOM 4367 O O . LYS A 1 596 ? 19.169 1.840 14.634 1.00 97.69 596 LYS A O 1
ATOM 4372 N N . MET A 1 597 ? 17.019 1.223 14.489 1.00 98.00 597 MET A N 1
ATOM 4373 C CA . MET A 1 597 ? 17.312 -0.213 14.419 1.00 98.00 597 MET A CA 1
ATOM 4374 C C . MET A 1 597 ? 18.067 -0.584 13.138 1.00 98.00 597 MET A C 1
ATOM 4376 O O . MET A 1 597 ? 19.073 -1.291 13.198 1.00 98.00 597 MET A O 1
ATOM 4380 N N . PHE A 1 598 ? 17.623 -0.079 11.985 1.00 97.25 598 PHE A N 1
ATOM 4381 C CA . PHE A 1 598 ? 18.222 -0.394 10.683 1.00 97.25 598 PHE A CA 1
ATOM 4382 C C . PHE A 1 598 ? 19.607 0.221 10.494 1.00 97.25 598 PHE A C 1
ATOM 4384 O O . PHE A 1 598 ? 20.458 -0.373 9.831 1.00 97.25 598 PHE A O 1
ATOM 4391 N N . ASN A 1 599 ? 19.852 1.376 11.111 1.00 94.56 599 ASN A N 1
ATOM 4392 C CA . ASN A 1 599 ? 21.131 2.077 11.032 1.00 94.56 599 ASN A CA 1
ATOM 4393 C C . ASN A 1 599 ? 22.115 1.648 12.134 1.00 94.56 599 ASN A C 1
ATOM 4395 O O . ASN A 1 599 ? 23.233 2.153 12.202 1.00 94.56 599 ASN A O 1
ATOM 4399 N N . GLY A 1 600 ? 21.732 0.678 12.974 1.00 95.38 600 GLY A N 1
ATOM 4400 C CA . GLY A 1 600 ? 22.591 0.103 14.011 1.00 95.38 600 GLY A CA 1
ATOM 4401 C C . GLY A 1 600 ? 22.727 0.950 15.279 1.00 95.38 600 GLY A C 1
ATOM 4402 O O . GLY A 1 600 ? 23.585 0.652 16.108 1.00 95.38 600 GLY A O 1
ATOM 4403 N N . GLU A 1 601 ? 21.883 1.967 15.444 1.00 97.69 601 GLU A N 1
ATOM 4404 C CA . GLU A 1 601 ? 21.842 2.868 16.602 1.00 97.69 601 GLU A CA 1
ATOM 4405 C C . GLU A 1 601 ? 21.017 2.295 17.765 1.00 97.69 601 GLU A C 1
ATOM 4407 O O . GLU A 1 601 ? 21.228 2.675 18.915 1.00 97.69 601 GLU A O 1
ATOM 4412 N N . LEU A 1 602 ? 20.098 1.363 17.481 1.00 98.31 602 LEU A N 1
ATOM 4413 C CA . LEU A 1 602 ? 19.238 0.710 18.469 1.00 98.31 602 LEU A CA 1
ATOM 4414 C C . LEU A 1 602 ? 19.243 -0.811 18.280 1.00 98.31 602 LEU A C 1
ATOM 4416 O O . LEU A 1 602 ? 19.035 -1.319 17.179 1.00 98.31 602 LEU A O 1
ATOM 4420 N N . LYS A 1 603 ? 19.461 -1.556 19.365 1.00 98.19 603 LYS A N 1
ATOM 4421 C CA . LYS A 1 603 ? 19.312 -3.017 19.390 1.00 98.19 603 LYS A CA 1
ATOM 4422 C C . LYS A 1 603 ? 17.943 -3.404 19.930 1.00 98.19 603 LYS A C 1
ATOM 4424 O O . LYS A 1 603 ? 17.364 -2.687 20.741 1.00 98.19 603 LYS A O 1
ATOM 4429 N N . ALA A 1 604 ? 17.450 -4.579 19.535 1.00 96.94 604 ALA A N 1
ATOM 4430 C CA . ALA A 1 604 ? 16.159 -5.081 20.001 1.00 96.94 604 ALA A CA 1
ATOM 4431 C C . ALA A 1 604 ? 16.095 -5.199 21.536 1.00 96.94 604 ALA A C 1
ATOM 4433 O O . ALA A 1 604 ? 15.041 -4.996 22.121 1.00 96.94 604 ALA A O 1
ATOM 4434 N N . ALA A 1 605 ? 17.213 -5.483 22.212 1.00 96.19 605 ALA A N 1
ATOM 4435 C CA . ALA A 1 605 ? 17.246 -5.570 23.673 1.00 96.19 605 ALA A CA 1
ATOM 4436 C C . ALA A 1 605 ? 16.790 -4.269 24.362 1.00 96.19 605 ALA A C 1
ATOM 4438 O O . ALA A 1 605 ? 16.039 -4.340 25.331 1.00 96.19 605 ALA A O 1
ATOM 4439 N N . ASP A 1 606 ? 17.163 -3.114 23.805 1.00 96.31 606 ASP A N 1
ATOM 4440 C CA . ASP A 1 606 ? 16.943 -1.785 24.394 1.00 96.31 606 ASP A CA 1
ATOM 4441 C C . ASP A 1 606 ? 15.665 -1.099 23.865 1.00 96.31 606 ASP A C 1
ATOM 4443 O O . ASP A 1 606 ? 15.306 0.005 24.277 1.00 96.31 606 ASP A O 1
ATOM 4447 N N . LEU A 1 607 ? 14.954 -1.750 22.938 1.00 95.44 607 LEU A N 1
ATOM 4448 C CA . LEU A 1 607 ? 13.775 -1.197 22.272 1.00 95.44 607 LEU A CA 1
ATOM 4449 C C . LEU A 1 607 ? 12.627 -0.805 23.226 1.00 95.44 607 LEU A C 1
ATOM 4451 O O . LEU A 1 607 ? 12.005 0.218 22.954 1.00 95.44 607 LEU A O 1
ATOM 4455 N N . PRO A 1 608 ? 12.310 -1.530 24.321 1.00 92.50 608 PRO A N 1
ATOM 4456 C CA . PRO A 1 608 ? 11.253 -1.108 25.242 1.00 92.50 608 PRO A CA 1
ATOM 4457 C C . PRO A 1 608 ? 11.553 0.221 25.935 1.00 92.50 608 PRO A C 1
ATOM 4459 O O . PRO A 1 608 ? 10.649 1.040 26.094 1.00 92.50 608 PRO A O 1
ATOM 4462 N N . ASP A 1 609 ? 12.809 0.455 26.313 1.00 92.81 609 ASP A N 1
ATOM 4463 C CA . ASP A 1 609 ? 13.212 1.691 26.984 1.00 92.81 609 ASP A CA 1
ATOM 4464 C C . ASP A 1 609 ? 13.162 2.867 26.004 1.00 92.81 609 ASP A C 1
ATOM 4466 O O . ASP A 1 609 ? 12.511 3.875 26.288 1.00 92.81 609 ASP A O 1
ATOM 4470 N N . ALA A 1 610 ? 13.736 2.694 24.805 1.00 96.25 610 ALA A N 1
ATOM 4471 C CA . ALA A 1 610 ? 13.662 3.687 23.731 1.00 96.25 610 ALA A CA 1
ATOM 4472 C C . ALA A 1 610 ? 12.209 3.996 23.329 1.00 96.25 610 ALA A C 1
ATOM 4474 O O . ALA A 1 610 ? 11.838 5.154 23.136 1.00 96.25 610 ALA A O 1
ATOM 4475 N N . TRP A 1 611 ? 11.359 2.966 23.256 1.00 95.00 611 TRP A N 1
ATOM 4476 C CA . TRP A 1 611 ? 9.931 3.116 22.997 1.00 95.00 611 TRP A CA 1
ATOM 4477 C C . TRP A 1 611 ? 9.255 3.998 24.043 1.00 95.00 611 TRP A C 1
ATOM 4479 O O . TRP A 1 611 ? 8.548 4.937 23.684 1.00 95.00 611 TRP A O 1
ATOM 4489 N N . ASN A 1 612 ? 9.452 3.696 25.327 1.00 92.62 612 ASN A N 1
ATOM 4490 C CA . ASN A 1 612 ? 8.799 4.416 26.417 1.00 92.62 612 ASN A CA 1
ATOM 4491 C C . ASN A 1 612 ? 9.257 5.878 26.484 1.00 92.62 612 ASN A C 1
ATOM 4493 O O . ASN A 1 612 ? 8.427 6.772 26.667 1.00 92.62 612 ASN A O 1
ATOM 4497 N N . GLU A 1 613 ? 10.555 6.129 26.295 1.00 94.88 613 GLU A N 1
ATOM 4498 C CA . GLU A 1 613 ? 11.120 7.479 26.258 1.00 94.88 613 GLU A CA 1
ATOM 4499 C C . GLU A 1 613 ? 10.523 8.309 25.110 1.00 94.88 613 GLU A C 1
ATOM 4501 O O . GLU A 1 613 ? 9.970 9.390 25.339 1.00 94.88 613 GLU A O 1
ATOM 4506 N N . GLU A 1 614 ? 10.578 7.795 23.879 1.00 95.75 614 GLU A N 1
ATOM 4507 C CA . GLU A 1 614 ? 10.103 8.522 22.699 1.00 95.75 614 GLU A CA 1
ATOM 4508 C C . GLU A 1 614 ? 8.577 8.673 22.677 1.00 95.75 614 GLU A C 1
ATOM 4510 O O . GLU A 1 614 ? 8.068 9.744 22.336 1.00 95.75 614 GLU A O 1
ATOM 4515 N N . ALA A 1 615 ? 7.828 7.646 23.094 1.00 93.94 615 ALA A N 1
ATOM 4516 C CA . ALA A 1 615 ? 6.374 7.724 23.220 1.00 93.94 615 ALA A CA 1
ATOM 4517 C C . ALA A 1 615 ? 5.962 8.811 24.224 1.00 93.94 615 ALA A C 1
ATOM 4519 O O . ALA A 1 615 ? 5.086 9.629 23.927 1.00 93.94 615 ALA A O 1
ATOM 4520 N N . GLY A 1 616 ? 6.635 8.869 25.379 1.00 92.50 616 GLY A N 1
ATOM 4521 C CA . GLY A 1 616 ? 6.416 9.902 26.389 1.00 92.50 616 GLY A CA 1
ATOM 4522 C C . GLY A 1 616 ? 6.728 11.306 25.866 1.00 92.50 616 GLY A C 1
ATOM 4523 O O . GLY A 1 616 ? 5.931 12.227 26.058 1.00 92.50 616 GLY A O 1
ATOM 4524 N N . ALA A 1 617 ? 7.835 11.474 25.136 1.00 93.44 617 ALA A N 1
ATOM 4525 C CA . ALA A 1 617 ? 8.196 12.750 24.514 1.00 93.44 617 ALA A CA 1
ATOM 4526 C C . ALA A 1 617 ? 7.152 13.220 23.484 1.00 93.44 617 ALA A C 1
ATOM 4528 O O . ALA A 1 617 ? 6.821 14.412 23.423 1.00 93.44 617 ALA A O 1
ATOM 4529 N N . LEU A 1 618 ? 6.588 12.284 22.715 1.00 93.19 618 LEU A N 1
ATOM 4530 C CA . LEU A 1 618 ? 5.520 12.538 21.746 1.00 93.19 618 LEU A CA 1
ATOM 4531 C C . LEU A 1 618 ? 4.147 12.771 22.397 1.00 93.19 618 LEU A C 1
ATOM 4533 O O . LEU A 1 618 ? 3.238 13.243 21.722 1.00 93.19 618 LEU A O 1
ATOM 4537 N N . GLY A 1 619 ? 3.989 12.510 23.698 1.00 89.56 619 GLY A N 1
ATOM 4538 C CA . GLY A 1 619 ? 2.708 12.647 24.397 1.00 89.56 619 GLY A CA 1
ATOM 4539 C C . GLY A 1 619 ? 1.721 11.518 24.090 1.00 89.56 619 GLY A C 1
ATOM 4540 O O . GLY A 1 619 ? 0.511 11.704 24.236 1.00 89.56 619 GLY A O 1
ATOM 4541 N N . ILE A 1 620 ? 2.224 10.361 23.656 1.00 90.75 620 ILE A N 1
ATOM 4542 C CA . ILE A 1 620 ? 1.424 9.152 23.469 1.00 90.75 620 ILE A CA 1
ATOM 4543 C C . ILE A 1 620 ? 1.091 8.585 24.858 1.00 90.75 620 ILE A C 1
ATOM 4545 O O . ILE A 1 620 ? 2.006 8.397 25.663 1.00 90.75 620 ILE A O 1
ATOM 4549 N N . PRO A 1 621 ? -0.192 8.313 25.167 1.00 86.44 621 PRO A N 1
ATOM 4550 C CA . PRO A 1 621 ? -0.567 7.697 26.433 1.00 86.44 621 PRO A CA 1
ATOM 4551 C C . PRO A 1 621 ? 0.143 6.360 26.648 1.00 86.44 621 PRO A C 1
ATOM 4553 O O . PRO A 1 621 ? 0.326 5.585 25.707 1.00 86.44 621 PRO A O 1
ATOM 4556 N N . GLU A 1 622 ? 0.513 6.076 27.894 1.00 81.69 622 GLU A N 1
ATOM 4557 C CA . GLU A 1 622 ? 1.106 4.791 28.246 1.00 81.69 622 GLU A CA 1
ATOM 4558 C C . GLU A 1 622 ? 0.105 3.665 27.964 1.00 81.69 622 GLU A C 1
ATOM 4560 O O . GLU A 1 622 ? -1.025 3.669 28.464 1.00 81.69 622 GLU A O 1
ATOM 4565 N N . ALA A 1 623 ? 0.517 2.707 27.135 1.00 70.75 623 ALA A N 1
ATOM 4566 C CA . ALA A 1 623 ? -0.349 1.609 26.757 1.00 70.75 623 ALA A CA 1
ATOM 4567 C C . ALA A 1 623 ? -0.535 0.625 27.916 1.00 70.75 623 ALA A C 1
ATOM 4569 O O . ALA A 1 623 ? 0.437 0.180 28.525 1.00 70.75 623 ALA A O 1
ATOM 4570 N N . ARG A 1 624 ? -1.775 0.190 28.168 1.00 61.16 624 ARG A N 1
ATOM 4571 C CA . ARG A 1 624 ? -2.015 -0.991 29.013 1.00 61.16 624 ARG A CA 1
ATOM 4572 C C . ARG A 1 624 ? -1.652 -2.241 28.212 1.00 61.16 624 ARG A C 1
ATOM 4574 O O . ARG A 1 624 ? -2.476 -2.747 27.459 1.00 61.16 624 ARG A O 1
ATOM 4581 N N . GLY A 1 625 ? -0.413 -2.714 28.324 1.00 63.03 625 GLY A N 1
ATOM 4582 C CA . GLY A 1 625 ? 0.049 -3.898 27.597 1.00 63.03 625 GLY A CA 1
ATOM 4583 C C . GLY A 1 625 ? 1.487 -3.779 27.089 1.00 63.03 625 GLY A C 1
ATOM 4584 O O . GLY A 1 625 ? 2.269 -2.996 27.620 1.00 63.03 625 GLY A O 1
ATOM 4585 N N . PRO A 1 626 ? 1.882 -4.559 26.069 1.00 61.56 626 PRO A N 1
ATOM 4586 C CA . PRO A 1 626 ? 3.281 -4.933 25.870 1.00 61.56 626 PRO A CA 1
ATOM 4587 C C . PRO A 1 626 ? 4.113 -3.907 25.064 1.00 61.56 626 PRO A C 1
ATOM 4589 O O . PRO A 1 626 ? 5.009 -4.300 24.320 1.00 61.56 626 PRO A O 1
ATOM 4592 N N . GLY A 1 627 ? 3.810 -2.604 25.179 1.00 80.06 627 GLY A N 1
ATOM 4593 C CA . GLY A 1 627 ? 4.554 -1.489 24.567 1.00 80.06 627 GLY A CA 1
ATOM 4594 C C . GLY A 1 627 ? 4.853 -1.681 23.067 1.00 80.06 627 GLY A C 1
ATOM 4595 O O . GLY A 1 627 ? 3.912 -1.612 22.263 1.00 80.06 627 GLY A O 1
ATOM 4596 N N . PRO A 1 628 ? 6.116 -1.957 22.675 1.00 87.00 628 PRO A N 1
ATOM 4597 C CA . PRO A 1 628 ? 6.526 -2.185 21.282 1.00 87.00 628 PRO A CA 1
ATOM 4598 C C . PRO A 1 628 ? 5.861 -3.390 20.594 1.00 87.00 628 PRO A C 1
ATOM 4600 O O . PRO A 1 628 ? 5.900 -3.505 19.374 1.00 87.00 628 PRO A O 1
ATOM 4603 N N . LEU A 1 629 ? 5.212 -4.286 21.340 1.00 84.06 629 LEU A N 1
ATOM 4604 C CA . LEU A 1 629 ? 4.575 -5.498 20.802 1.00 84.06 629 LEU A CA 1
ATOM 4605 C C . LEU A 1 629 ? 3.097 -5.317 20.481 1.00 84.06 629 LEU A C 1
ATOM 4607 O O . LEU A 1 629 ? 2.395 -6.295 20.208 1.00 84.06 629 LEU A O 1
ATOM 4611 N N . GLN A 1 630 ? 2.567 -4.100 20.588 1.00 86.44 630 GLN A N 1
ATOM 4612 C CA . GLN A 1 630 ? 1.167 -3.851 20.257 1.00 86.44 630 GLN A CA 1
ATOM 4613 C C . GLN A 1 630 ? 0.836 -4.266 18.815 1.00 86.44 630 GLN A C 1
ATOM 4615 O O . GLN A 1 630 ? -0.231 -4.830 18.593 1.00 86.44 630 GLN A O 1
ATOM 4620 N N . ASP A 1 631 ? 1.788 -4.100 17.895 1.00 88.44 631 ASP A N 1
ATOM 4621 C CA . ASP A 1 631 ? 1.663 -4.433 16.480 1.00 88.44 631 ASP A CA 1
ATOM 4622 C C . ASP A 1 631 ? 2.439 -5.699 16.103 1.00 88.44 631 ASP A C 1
ATOM 4624 O O . ASP A 1 631 ? 3.434 -6.054 16.737 1.00 88.44 631 ASP A O 1
ATOM 4628 N N . MET A 1 632 ? 1.993 -6.366 15.037 1.00 89.62 632 MET A N 1
ATOM 4629 C CA . MET A 1 632 ? 2.647 -7.566 14.505 1.00 89.62 632 MET A CA 1
ATOM 4630 C C . MET A 1 632 ? 3.740 -7.269 13.470 1.00 89.62 632 MET A C 1
ATOM 4632 O O . MET A 1 632 ? 4.542 -8.149 13.169 1.00 89.62 632 MET A O 1
ATOM 4636 N N . HIS A 1 633 ? 3.780 -6.055 12.910 1.00 94.88 633 HIS A N 1
ATOM 4637 C CA . HIS A 1 633 ? 4.577 -5.706 11.725 1.00 94.88 633 HIS A CA 1
ATOM 4638 C C . HIS A 1 633 ? 6.058 -6.067 11.863 1.00 94.88 633 HIS A C 1
ATOM 4640 O O . HIS A 1 633 ? 6.615 -6.712 10.978 1.00 94.88 633 HIS A O 1
ATOM 4646 N N . TRP A 1 634 ? 6.684 -5.746 12.997 1.00 96.06 634 TRP A N 1
ATOM 4647 C CA . TRP A 1 634 ? 8.089 -6.087 13.241 1.00 96.06 634 TRP A CA 1
ATOM 4648 C C . TRP A 1 634 ? 8.324 -7.594 13.373 1.00 96.06 634 TRP A C 1
ATOM 4650 O O . TRP A 1 634 ? 9.334 -8.095 12.886 1.00 96.06 634 TRP A O 1
ATOM 4660 N N . ALA A 1 635 ? 7.369 -8.341 13.938 1.00 93.25 635 ALA A N 1
ATOM 4661 C CA . ALA A 1 635 ? 7.435 -9.802 13.964 1.00 93.25 635 ALA A CA 1
ATOM 4662 C C . ALA A 1 635 ? 7.302 -10.411 12.556 1.00 93.25 635 ALA A C 1
ATOM 4664 O O . ALA A 1 635 ? 7.910 -11.442 12.282 1.00 93.25 635 ALA A O 1
ATOM 4665 N N . MET A 1 636 ? 6.562 -9.751 11.655 1.00 93.25 636 MET A N 1
ATOM 4666 C CA . MET A 1 636 ? 6.452 -10.109 10.234 1.00 93.25 636 MET A CA 1
ATOM 4667 C C . MET A 1 636 ? 7.642 -9.646 9.377 1.00 93.25 636 MET A C 1
ATOM 4669 O O . MET A 1 636 ? 7.679 -9.958 8.190 1.00 93.25 636 MET A O 1
ATOM 4673 N N . GLY A 1 637 ? 8.585 -8.874 9.928 1.00 95.69 637 GLY A N 1
ATOM 4674 C CA . GLY A 1 637 ? 9.676 -8.267 9.157 1.00 95.69 637 GLY A CA 1
ATOM 4675 C C . GLY A 1 637 ? 9.255 -7.087 8.267 1.00 95.69 637 GLY A C 1
ATOM 4676 O O . GLY A 1 637 ? 10.002 -6.709 7.365 1.00 95.69 637 GLY A O 1
ATOM 4677 N N . ALA A 1 638 ? 8.083 -6.489 8.503 1.00 96.38 638 ALA A N 1
ATOM 4678 C CA . ALA A 1 638 ? 7.539 -5.370 7.728 1.00 96.38 638 ALA A CA 1
ATOM 4679 C C . ALA A 1 638 ? 8.083 -4.007 8.206 1.00 96.38 638 ALA A C 1
ATOM 4681 O O . ALA A 1 638 ? 7.342 -3.172 8.718 1.00 96.38 638 ALA A O 1
ATOM 4682 N N . PHE A 1 639 ? 9.389 -3.795 8.045 1.00 97.38 639 PHE A N 1
ATOM 4683 C CA . PHE A 1 639 ? 10.073 -2.536 8.369 1.00 97.38 639 PHE A CA 1
ATOM 4684 C C . PHE A 1 639 ? 10.037 -1.550 7.198 1.00 97.38 639 PHE A C 1
ATOM 4686 O O . PHE A 1 639 ? 10.158 -1.964 6.049 1.00 97.38 639 PHE A O 1
ATOM 4693 N N . GLY A 1 640 ? 9.885 -0.253 7.473 1.00 96.19 640 GLY A N 1
ATOM 4694 C CA . GLY A 1 640 ? 9.633 0.780 6.464 1.00 96.19 640 GLY A CA 1
ATOM 4695 C C . GLY A 1 640 ? 8.167 0.842 6.014 1.00 96.19 640 GLY A C 1
ATOM 4696 O O . GLY A 1 640 ? 7.814 1.653 5.157 1.00 96.19 640 GLY A O 1
ATOM 4697 N N . TYR A 1 641 ? 7.300 0.004 6.600 1.00 97.06 641 TYR A N 1
ATOM 4698 C CA . TYR A 1 641 ? 5.874 -0.067 6.282 1.00 97.06 641 TYR A CA 1
ATOM 4699 C C . TYR A 1 641 ? 5.082 1.048 6.969 1.00 97.06 641 TYR A C 1
ATOM 4701 O O . TYR A 1 641 ? 4.276 1.714 6.319 1.00 97.06 641 TYR A O 1
ATOM 4709 N N . PHE A 1 642 ? 5.308 1.271 8.272 1.00 96.88 642 PHE A N 1
ATOM 4710 C CA . PHE A 1 642 ? 4.502 2.194 9.079 1.00 96.88 642 PHE A CA 1
ATOM 4711 C C . PHE A 1 642 ? 4.372 3.615 8.514 1.00 96.88 642 PHE A C 1
ATOM 4713 O O . PHE A 1 642 ? 3.261 4.142 8.580 1.00 96.88 642 PHE A O 1
ATOM 4720 N N . PRO A 1 643 ? 5.417 4.238 7.930 1.00 96.56 643 PRO A N 1
ATOM 4721 C CA . PRO A 1 643 ? 5.297 5.570 7.336 1.00 96.56 643 PRO A CA 1
ATOM 4722 C C . PRO A 1 643 ? 4.158 5.694 6.322 1.00 96.56 643 PRO A C 1
ATOM 4724 O O . PRO A 1 643 ? 3.550 6.759 6.222 1.00 96.56 643 PRO A O 1
ATOM 4727 N N . SER A 1 644 ? 3.820 4.601 5.627 1.00 96.12 644 SER A N 1
ATOM 4728 C CA . SER A 1 644 ? 2.721 4.543 4.657 1.00 96.12 644 SER A CA 1
ATOM 4729 C C . SER A 1 644 ? 1.380 4.965 5.258 1.00 96.12 644 SER A C 1
ATOM 4731 O O . SER A 1 644 ? 0.593 5.597 4.567 1.00 96.12 644 SER A O 1
ATOM 4733 N N . TYR A 1 645 ? 1.142 4.682 6.543 1.00 95.56 645 TYR A N 1
ATOM 4734 C CA . TYR A 1 645 ? -0.104 5.031 7.225 1.00 95.56 645 TYR A CA 1
ATOM 4735 C C . TYR A 1 645 ? -0.312 6.546 7.332 1.00 95.56 645 TYR A C 1
ATOM 4737 O O . TYR A 1 645 ? -1.338 7.084 6.919 1.00 95.56 645 TYR A O 1
ATOM 4745 N N . THR A 1 646 ? 0.693 7.264 7.842 1.00 95.38 646 THR A N 1
ATOM 4746 C CA . THR A 1 646 ? 0.628 8.731 7.935 1.00 95.38 646 THR A CA 1
ATOM 4747 C C . THR A 1 646 ? 0.697 9.377 6.558 1.00 95.38 646 THR A C 1
ATOM 4749 O O . THR A 1 646 ? -0.032 10.334 6.308 1.00 95.38 646 THR A O 1
ATOM 4752 N N . LEU A 1 647 ? 1.516 8.847 5.641 1.00 95.31 647 LEU A N 1
ATOM 4753 C CA . LEU A 1 647 ? 1.535 9.311 4.250 1.00 95.31 647 LEU A CA 1
ATOM 4754 C C . LEU A 1 647 ? 0.149 9.184 3.609 1.00 95.31 647 LEU A C 1
ATOM 4756 O O . LEU A 1 647 ? -0.306 10.130 2.974 1.00 95.31 647 LEU A O 1
ATOM 4760 N N . GLY A 1 648 ? -0.551 8.072 3.843 1.00 94.56 648 GLY A N 1
ATOM 4761 C CA . GLY A 1 648 ? -1.925 7.865 3.398 1.00 94.56 648 GLY A CA 1
ATOM 4762 C C . GLY A 1 648 ? -2.874 8.940 3.908 1.00 94.56 648 GLY A C 1
ATOM 4763 O O . GLY A 1 648 ? -3.567 9.563 3.106 1.00 94.56 648 GLY A O 1
ATOM 4764 N N . ALA A 1 649 ? -2.844 9.246 5.206 1.00 92.75 649 ALA A N 1
ATOM 4765 C CA . ALA A 1 649 ? -3.649 10.330 5.772 1.00 92.75 649 ALA A CA 1
ATOM 4766 C C . ALA A 1 649 ? -3.319 11.704 5.157 1.00 92.75 649 ALA A C 1
ATOM 4768 O O . ALA A 1 649 ? -4.221 12.471 4.819 1.00 92.75 649 ALA A O 1
ATOM 4769 N N . MET A 1 650 ? -2.036 12.002 4.940 1.00 92.75 650 MET A N 1
ATOM 4770 C CA . MET A 1 650 ? -1.602 13.256 4.315 1.00 92.75 650 MET A CA 1
ATOM 4771 C C . MET A 1 650 ? -2.050 13.361 2.852 1.00 92.75 650 MET A C 1
ATOM 4773 O O . MET A 1 650 ? -2.552 14.405 2.429 1.00 92.75 650 MET A O 1
ATOM 4777 N N . TYR A 1 651 ? -1.909 12.286 2.077 1.00 93.19 651 TYR A N 1
ATOM 4778 C CA . TYR A 1 651 ? -2.375 12.235 0.695 1.00 93.19 651 TYR A CA 1
ATOM 4779 C C . TYR A 1 651 ? -3.900 12.308 0.615 1.00 93.19 651 TYR A C 1
ATOM 4781 O O . TYR A 1 651 ? -4.416 13.019 -0.242 1.00 93.19 651 TYR A O 1
ATOM 4789 N N . ALA A 1 652 ? -4.627 11.653 1.524 1.00 90.81 652 ALA A N 1
ATOM 4790 C CA . ALA A 1 652 ? -6.083 11.739 1.601 1.00 90.81 652 ALA A CA 1
ATOM 4791 C C . ALA A 1 652 ? -6.535 13.189 1.833 1.00 90.81 652 ALA A C 1
ATOM 4793 O O . ALA A 1 652 ? -7.403 13.681 1.112 1.00 90.81 652 ALA A O 1
ATOM 4794 N N . ALA A 1 653 ? -5.877 13.908 2.750 1.00 89.44 653 ALA A N 1
ATOM 4795 C CA . ALA A 1 653 ? -6.131 15.327 2.996 1.00 89.44 653 ALA A CA 1
ATOM 4796 C C . ALA A 1 653 ? -5.907 16.187 1.741 1.00 89.44 653 ALA A C 1
ATOM 4798 O O . ALA A 1 653 ? -6.729 17.043 1.408 1.00 89.44 653 ALA A O 1
ATOM 4799 N N . GLN A 1 654 ? -4.810 15.946 1.016 1.00 89.81 654 GLN A N 1
ATOM 4800 C CA . GLN A 1 654 ? -4.503 16.649 -0.234 1.00 89.81 654 GLN A CA 1
ATOM 4801 C C . GLN A 1 654 ? -5.525 16.338 -1.335 1.00 89.81 654 GLN A C 1
ATOM 4803 O O . GLN A 1 654 ? -5.999 17.254 -2.011 1.00 89.81 654 GLN A O 1
ATOM 4808 N N . MET A 1 655 ? -5.893 15.065 -1.497 1.00 86.06 655 MET A N 1
ATOM 4809 C CA . MET A 1 655 ? -6.876 14.606 -2.478 1.00 86.06 655 MET A CA 1
ATOM 4810 C C . MET A 1 655 ? -8.257 15.192 -2.194 1.00 86.06 655 MET A C 1
ATOM 4812 O O . MET A 1 655 ? -8.879 15.722 -3.108 1.00 86.06 655 MET A O 1
ATOM 4816 N N . ILE A 1 656 ? -8.715 15.178 -0.939 1.00 81.00 656 ILE A N 1
ATOM 4817 C CA . ILE A 1 656 ? -9.975 15.812 -0.529 1.00 81.00 656 ILE A CA 1
ATOM 4818 C C . ILE A 1 656 ? -9.922 17.323 -0.744 1.00 81.00 656 ILE A C 1
ATOM 4820 O O . ILE A 1 656 ? -10.876 17.890 -1.277 1.00 81.00 656 ILE A O 1
ATOM 4824 N N . GLY A 1 657 ? -8.815 17.984 -0.396 1.00 82.25 657 GLY A N 1
ATOM 4825 C CA . GLY A 1 657 ? -8.634 19.410 -0.664 1.00 82.25 657 GLY A CA 1
ATOM 4826 C C . GLY A 1 657 ? -8.764 19.745 -2.155 1.00 82.25 657 GLY A C 1
ATOM 4827 O O . GLY A 1 657 ? -9.446 20.703 -2.516 1.00 82.25 657 GLY A O 1
ATOM 4828 N N . ALA A 1 658 ? -8.183 18.921 -3.032 1.00 82.12 658 ALA A N 1
ATOM 4829 C CA . ALA A 1 658 ? -8.299 19.080 -4.481 1.00 82.12 658 ALA A CA 1
ATOM 4830 C C . ALA A 1 658 ? -9.700 18.724 -5.016 1.00 82.12 658 ALA A C 1
ATOM 4832 O O . ALA A 1 658 ? -10.237 19.435 -5.871 1.00 82.12 658 ALA A O 1
ATOM 4833 N N . ALA A 1 659 ? -10.302 17.645 -4.509 1.00 76.50 659 ALA A N 1
ATOM 4834 C CA . ALA A 1 659 ? -11.612 17.152 -4.920 1.00 76.50 659 ALA A CA 1
ATOM 4835 C C . ALA A 1 659 ? -12.745 18.083 -4.480 1.00 76.50 659 ALA A C 1
ATOM 4837 O O . ALA A 1 659 ? -13.687 18.270 -5.240 1.00 76.50 659 ALA A O 1
ATOM 4838 N N . SER A 1 660 ? -12.640 18.732 -3.317 1.00 72.31 660 SER A N 1
ATOM 4839 C CA . SER A 1 660 ? -13.672 19.651 -2.801 1.00 72.31 660 SER A CA 1
ATOM 4840 C C . SER A 1 660 ? -13.925 20.845 -3.728 1.00 72.31 660 SER A C 1
ATOM 4842 O O . SER A 1 660 ? -15.005 21.426 -3.715 1.00 72.31 660 SER A O 1
ATOM 4844 N N . ALA A 1 661 ? -12.952 21.205 -4.573 1.00 69.62 661 ALA A N 1
ATOM 4845 C CA . ALA A 1 661 ? -13.122 22.234 -5.598 1.00 69.62 661 ALA A CA 1
ATOM 4846 C C . ALA A 1 661 ? -13.869 21.740 -6.855 1.00 69.62 661 ALA A C 1
ATOM 4848 O O . ALA A 1 661 ? -14.316 22.554 -7.661 1.00 69.62 661 ALA A O 1
ATOM 4849 N N . GLN A 1 662 ? -13.964 20.422 -7.055 1.00 69.62 662 GLN A N 1
ATOM 4850 C CA . GLN A 1 662 ? -14.439 19.784 -8.291 1.00 69.62 662 GLN A CA 1
ATOM 4851 C C . GLN A 1 662 ? -15.662 18.876 -8.083 1.00 69.62 662 GLN A C 1
ATOM 4853 O O . GLN A 1 662 ? -16.340 18.555 -9.056 1.00 69.62 662 GLN A O 1
ATOM 4858 N N . VAL A 1 663 ? -15.942 18.477 -6.840 1.00 71.75 663 VAL A N 1
ATOM 4859 C CA . VAL A 1 663 ? -17.033 17.582 -6.433 1.00 71.75 663 VAL A CA 1
ATOM 4860 C C . VAL A 1 663 ? -17.877 18.298 -5.368 1.00 71.75 663 VAL A C 1
ATOM 4862 O O . VAL A 1 663 ? -17.607 18.154 -4.172 1.00 71.75 663 VAL A O 1
ATOM 4865 N N . PRO A 1 664 ? -18.870 19.114 -5.775 1.00 69.00 664 PRO A N 1
ATOM 4866 C CA . PRO A 1 664 ? -19.734 19.862 -4.856 1.00 69.00 664 PRO A CA 1
ATOM 4867 C C . PRO A 1 664 ? -20.437 18.979 -3.818 1.00 69.00 664 PRO A C 1
ATOM 4869 O O . PRO A 1 664 ? -20.651 19.400 -2.688 1.00 69.00 664 PRO A O 1
ATOM 4872 N N . GLU A 1 665 ? -20.714 17.720 -4.159 1.00 70.94 665 GLU A N 1
ATOM 4873 C CA . GLU A 1 665 ? -21.386 16.750 -3.295 1.00 70.94 665 GLU A CA 1
ATOM 4874 C C . GLU A 1 665 ? -20.603 16.432 -2.009 1.00 70.94 665 GLU A C 1
ATOM 4876 O O . GLU A 1 665 ? -21.216 16.058 -1.007 1.00 70.94 665 GLU A O 1
ATOM 4881 N N . LEU A 1 666 ? -19.271 16.609 -2.014 1.00 67.06 666 LEU A N 1
ATOM 4882 C CA . LEU A 1 666 ? -18.440 16.515 -0.806 1.00 67.06 666 LEU A CA 1
ATOM 4883 C C . LEU A 1 666 ? -18.689 17.688 0.148 1.00 67.06 666 LEU A C 1
ATOM 4885 O O . LEU A 1 666 ? -18.667 17.500 1.361 1.00 67.06 666 LEU A O 1
ATOM 4889 N N . ALA A 1 667 ? -18.946 18.884 -0.390 1.00 62.91 667 ALA A N 1
ATOM 4890 C CA . ALA A 1 667 ? -19.278 20.068 0.400 1.00 62.91 667 ALA A CA 1
ATOM 4891 C C . ALA A 1 667 ? -20.739 20.045 0.884 1.00 62.91 667 ALA A C 1
ATOM 4893 O O . ALA A 1 667 ? -21.035 20.555 1.963 1.00 62.91 667 ALA A O 1
ATOM 4894 N N . ASP A 1 668 ? -21.630 19.417 0.112 1.00 64.94 668 ASP A N 1
ATOM 4895 C CA . ASP A 1 668 ? -23.068 19.343 0.397 1.00 64.94 668 ASP A CA 1
ATOM 4896 C C . ASP A 1 668 ? -23.452 18.196 1.356 1.00 64.94 668 ASP A C 1
ATOM 4898 O O . ASP A 1 668 ? -24.613 18.091 1.754 1.00 64.94 668 ASP A O 1
ATOM 4902 N N . GLY A 1 669 ? -22.509 17.317 1.725 1.00 60.97 669 GLY A N 1
ATOM 4903 C CA . GLY A 1 669 ? -22.747 16.212 2.665 1.00 60.97 669 GLY A CA 1
ATOM 4904 C C . GLY A 1 669 ? -23.678 15.113 2.132 1.00 60.97 669 GLY A C 1
ATOM 4905 O O . GLY A 1 669 ? -24.311 14.401 2.909 1.00 60.97 669 GLY A O 1
ATOM 4906 N N . ASN A 1 670 ? -23.802 14.962 0.808 1.00 67.25 670 ASN A N 1
ATOM 4907 C CA . ASN A 1 670 ? -24.669 13.954 0.191 1.00 67.25 670 ASN A CA 1
ATOM 4908 C C . ASN A 1 670 ? -23.890 12.662 -0.103 1.00 67.25 670 ASN A C 1
ATOM 4910 O O . ASN A 1 670 ? -23.336 12.510 -1.188 1.00 67.25 670 ASN A O 1
ATOM 4914 N N . TYR A 1 671 ? -23.859 11.709 0.833 1.00 64.94 671 TYR A N 1
ATOM 4915 C CA . TYR A 1 671 ? -22.942 10.557 0.757 1.00 64.94 671 TYR A CA 1
ATOM 4916 C C . TYR A 1 671 ? -23.119 9.602 -0.409 1.00 64.94 671 TYR A C 1
ATOM 4918 O O . TYR A 1 671 ? -22.103 9.289 -1.020 1.00 64.94 671 TYR A O 1
ATOM 4926 N N . PRO A 1 672 ? -24.326 9.137 -0.788 1.00 61.06 672 PRO A N 1
ATOM 4927 C CA . PRO A 1 672 ? -24.445 8.281 -1.968 1.00 61.06 672 PRO A CA 1
ATOM 4928 C C . PRO A 1 672 ? -23.892 8.966 -3.228 1.00 61.06 672 PRO A C 1
ATOM 4930 O O . PRO A 1 672 ? -23.275 8.321 -4.078 1.00 61.06 672 PRO A O 1
ATOM 4933 N N . ALA A 1 673 ? -24.067 10.288 -3.323 1.00 63.50 673 ALA A N 1
ATOM 4934 C CA . ALA A 1 673 ? -23.545 11.082 -4.424 1.00 63.50 673 ALA A CA 1
ATOM 4935 C C . ALA A 1 673 ? -22.036 11.352 -4.282 1.00 63.50 673 ALA A C 1
ATOM 4937 O O . ALA A 1 673 ? -21.319 11.195 -5.261 1.00 63.50 673 ALA A O 1
ATOM 4938 N N . ALA A 1 674 ? -21.533 11.650 -3.081 1.00 65.81 674 ALA A N 1
ATOM 4939 C CA . ALA A 1 674 ? -20.116 11.873 -2.795 1.00 65.81 674 ALA A CA 1
ATOM 4940 C C . ALA A 1 674 ? -19.272 10.602 -2.996 1.00 65.81 674 ALA A C 1
ATOM 4942 O O . ALA A 1 674 ? -18.254 10.645 -3.685 1.00 65.81 674 ALA A O 1
ATOM 4943 N N . PHE A 1 675 ? -19.736 9.455 -2.486 1.00 66.62 675 PHE A N 1
ATOM 4944 C CA . PHE A 1 675 ? -19.136 8.141 -2.723 1.00 66.62 675 PHE A CA 1
ATOM 4945 C C . PHE A 1 675 ? -19.046 7.830 -4.224 1.00 66.62 675 PHE A C 1
ATOM 4947 O O . PHE A 1 675 ? -18.000 7.426 -4.728 1.00 66.62 675 PHE A O 1
ATOM 4954 N N . THR A 1 676 ? -20.122 8.089 -4.972 1.00 61.75 676 THR A N 1
ATOM 4955 C CA . THR A 1 676 ? -20.146 7.852 -6.423 1.00 61.75 676 THR A CA 1
ATOM 4956 C C . THR A 1 676 ? -19.285 8.858 -7.192 1.00 61.75 676 THR A C 1
ATOM 4958 O O . THR A 1 676 ? -18.622 8.482 -8.156 1.00 61.75 676 THR A O 1
ATOM 4961 N N . ALA A 1 677 ? -19.271 10.129 -6.790 1.00 61.69 677 ALA A N 1
ATOM 4962 C CA . ALA A 1 677 ? -18.562 11.207 -7.477 1.00 61.69 677 ALA A CA 1
ATOM 4963 C C . ALA A 1 677 ? -17.044 11.182 -7.243 1.00 61.69 677 ALA A C 1
ATOM 4965 O O . ALA A 1 677 ? -16.293 11.719 -8.057 1.00 61.69 677 ALA A O 1
ATOM 4966 N N . LEU A 1 678 ? -16.579 10.508 -6.188 1.00 63.00 678 LEU A N 1
ATOM 4967 C CA . LEU A 1 678 ? -15.163 10.211 -5.970 1.00 63.00 678 LEU A CA 1
ATOM 4968 C C . LEU A 1 678 ? -14.639 9.084 -6.875 1.00 63.00 678 LEU A C 1
ATOM 4970 O O . LEU A 1 678 ? -13.452 9.043 -7.192 1.00 63.00 678 LEU A O 1
ATOM 4974 N N . LYS A 1 679 ? -15.512 8.196 -7.370 1.00 61.56 679 LYS A N 1
ATOM 4975 C CA . LYS A 1 679 ? -15.136 7.054 -8.226 1.00 61.56 679 LYS A CA 1
ATOM 4976 C C . LYS A 1 679 ? -14.394 7.449 -9.521 1.00 61.56 679 LYS A C 1
ATOM 4978 O O . LYS A 1 679 ? -13.498 6.703 -9.918 1.00 61.56 679 LYS A O 1
ATOM 4983 N N . PRO A 1 680 ? -14.720 8.560 -10.218 1.00 47.47 680 PRO A N 1
ATOM 4984 C CA . PRO A 1 680 ? -13.978 9.025 -11.393 1.00 47.47 680 PRO A CA 1
ATOM 4985 C C . PRO A 1 680 ? -12.778 9.925 -11.066 1.00 47.47 680 PRO A C 1
ATOM 4987 O O . PRO A 1 680 ? -11.856 9.981 -11.878 1.00 47.47 680 PRO A O 1
ATOM 4990 N N . SER A 1 681 ? -12.790 10.646 -9.938 1.00 44.97 681 SER A N 1
ATOM 4991 C CA . SER A 1 681 ? -11.725 11.586 -9.552 1.00 44.97 681 SER A CA 1
ATOM 4992 C C . SER A 1 681 ? -10.566 10.897 -8.832 1.00 44.97 681 SER A C 1
ATOM 4994 O O . SER A 1 681 ? -9.426 11.222 -9.126 1.00 44.97 681 SER A O 1
ATOM 4996 N N . ALA A 1 682 ? -10.820 9.856 -8.030 1.00 38.94 682 ALA A N 1
ATOM 4997 C CA . ALA A 1 682 ? -9.785 8.972 -7.474 1.00 38.94 682 ALA A CA 1
ATOM 4998 C C . ALA A 1 682 ? -9.015 8.169 -8.548 1.00 38.94 682 ALA A C 1
ATOM 5000 O O . ALA A 1 682 ? -7.998 7.543 -8.263 1.00 38.94 682 ALA A O 1
ATOM 5001 N N . ARG A 1 683 ? -9.504 8.168 -9.798 1.00 42.28 683 ARG A N 1
ATOM 5002 C CA . ARG A 1 683 ? -8.851 7.537 -10.957 1.00 42.28 683 ARG A CA 1
ATOM 5003 C C . ARG A 1 683 ? -7.936 8.487 -11.742 1.00 42.28 683 ARG A C 1
ATOM 5005 O O . ARG A 1 683 ? -7.306 8.011 -12.685 1.00 42.28 683 ARG A O 1
ATOM 5012 N N . ARG A 1 684 ? -7.916 9.792 -11.440 1.00 32.81 684 ARG A N 1
ATOM 5013 C CA . ARG A 1 684 ? -7.143 10.802 -12.186 1.00 32.81 684 ARG A CA 1
ATOM 5014 C C . ARG A 1 684 ? -6.013 11.404 -11.376 1.00 32.81 684 ARG A C 1
ATOM 5016 O O . ARG A 1 684 ? -6.255 11.738 -10.199 1.00 32.81 684 ARG A O 1
#

Secondary structure (DSSP, 8-state):
----SSSTTSSTTTHHHHTT---SSHHHHHHHTTEEEEEEEEEEE-TT-TT-EEEEEEE--GGGPPPEEEEEEE--TT--TT-EEEEE-TT-EEEEEPPPP----------------GGGSS-----PPEEEEE---EEETTEEE--EE--TTTTT---S-TTTSSS----HHHHHHHHTT-TTGGGG--HHHHHHHTTTTSS--HHHHHHHHHHHHHHHHHHHHHHHHHHHHHHHT--GGGHHHHHHHHHHHHHHHHHHHT-TTHHHHHHHHHT-HHHHHHHHH-TT-TTTTHHHHHHHHHHHHHHHHHS-HHHHHHHHHHHHHHHHHHHHHHT-TTS---HHHHHHHHHHHHHHHHHHHHHS-HHHHT---SSHHHHHHHHHSTT--HHHHHIIIIIIIHHHHHHHHHT---PPPPPHHHHHHHHSPPS-HHHHHHHHHHHHHHTT--GGGEEEEE-SS--EEEEETTEEEEEE--SSHHHHHHHHHHHHHHHHHHHHSS-TTS-TTSGGGS-S-HHHHHHHHHIIIIIIITSHHHHHHHHHHHHHH-TTSSTT--HHHHHHHHTPPP-SS-GGG--TTTHHHHHHHHHHHHHHHHTTS--GGGHHHHHHHHHHHHTPPPPSS-GGGS-STTTTT-TT-THHHHHHHHHHHHHHHHHTTT-HHHHTT-HHHHHHHHHHHTT-

Foldseek 3Di:
DDDDPPVPPPPQPQVLCLQQQCCPDNQRSQQSVFKWKKAFADWAQDPQDRQKIWTFIFTQDGRLPGTDTFIAIDRAPPDDHGFIFIKGFQRHKWKDFDDPDDDDDDDDDDDDDDDDDDPPPPPPDDPTDIDIDGHHFDQDRNRTHGIDTDACVRVVNDPPDPVRRGGTDGLNVQLCVVCPPNPPCSSVDTPVSSVQSVCSVVLHHLVSLLVVLVVLLVVLLLLVLVLLVLVVCVFFPDDPVCVVVSVVVSVVSVVVSLCSLQDPSLLVSLVCQLSPSVLVSVLVPDPFALSVCSNVLSLLSQLSSQLSVLDDPVLVVLLVVLLVVLLVLLVVQVVCQPDARPLVVNQVSLLSLLVSLLVSLVSGPCVSNVQDDPFSLSSLLCVFANPDGVVVVCCVQPVPQLVVLLVVVVVVDPADAFDVLLLCLQQAFDPCLVLLVVLLVVLLVLLVQDVQQEEEGAGPDWAWTQSDLSYIYTYAHRRGNLRRQLSSQLRSLLNLLSVLFCPHSRHTSRSSSDDNGLLLSNLSSCLRRPLPVLDLLNLVVSVVSCCVSRVPRPHPDDSVSNSSSSQPADLQLQLVRGHPSCNSLVLSLLLVLLRCSSRVNDRSSCSQVSQVVSCVVSVRHDHSGHRVSSDCCSSNSSRSNSVSNVSSVVVNVVLCVVVVVVQVCSVVSPRSSVSVSVSVSSSD

Radius of gyration: 33.4 Å; chains: 1; bounding box: 108×52×91 Å

InterPro domains:
  IPR001333 Peptidase M32, carboxypeptidase Taq [PF02074] (215-668)
  IPR001333 Peptidase M32, carboxypeptidase Taq [PR00998] (371-391)
  IPR001333 Peptidase M32, carboxypeptidase Taq [PR00998] (455-471)
  IPR001333 Peptidase M32, carboxypeptidase Taq [PR00998] (519-535)
  IPR001333 Peptidase M32, carboxypeptidase Taq [PR00998] (560-579)
  IPR001333 Peptidase M32, carboxypeptidase Taq [PR00998] (627-648)
  IPR001333 Peptidase M32, carboxypeptidase Taq [PS52034] (206-684)
  IPR001333 Peptidase M32, carboxypeptidase Taq [PTHR34217] (213-669)
  IPR002547 tRNA-binding domain [PF01588] (36-88)
  IPR002547 tRNA-binding domain [PS50886] (29-184)
  IPR012340 Nucleic acid-binding, OB-fold [G3DSA:2.40.50.140] (17-182)
  IPR012340 Nucleic acid-binding, OB-fold [SSF50249] (33-96)
  IPR012340 Nucleic acid-binding, OB-fold [SSF50249] (122-161)
  IPR033714 Phenylalanly tRNA synthetase, tRNA-binding-domain [cd02796] (38-173)

Organism: NCBI:txid461836